Protein AF-0000000078805024 (afdb_homodimer)

InterPro domains:
  IPR017946 PLC-like phosphodiesterase, TIM beta/alpha-barrel domain superfamily [G3DSA:3.20.20.190] (22-288)
  IPR017946 PLC-like phosphodiesterase, TIM beta/alpha-barrel domain superfamily [SSF51695] (32-286)
  IPR030395 Glycerophosphodiester phosphodiesterase domain [PF03009] (36-115)
  IPR032160 Domain of unknown function DUF4996 [PF16387] (182-285)

Structure (mmCIF, N/CA/C/O backbone):
data_AF-0000000078805024-model_v1
#
loop_
_entity.id
_entity.type
_entity.pdbx_description
1 polymer 'Glycerophosphodiester phosphodiesterase family protein'
#
loop_
_atom_site.group_PDB
_atom_site.id
_atom_site.type_symbol
_atom_site.label_atom_id
_atom_site.label_alt_id
_atom_site.label_comp_id
_atom_site.label_asym_id
_atom_site.label_entity_id
_atom_site.label_seq_id
_atom_site.pdbx_PDB_ins_code
_atom_site.Cartn_x
_atom_site.Cartn_y
_atom_site.Cartn_z
_atom_site.occupancy
_atom_site.B_iso_or_equiv
_atom_site.auth_seq_id
_atom_site.auth_comp_id
_atom_site.auth_asym_id
_atom_site.auth_atom_id
_atom_site.pdbx_PDB_model_num
ATOM 1 N N . MET A 1 1 ? -23.25 -45.688 1.534 1 31.84 1 MET A N 1
ATOM 2 C CA . MET A 1 1 ? -23.5 -44.719 0.48 1 31.84 1 MET A CA 1
ATOM 3 C C . MET A 1 1 ? -22.25 -43.906 0.195 1 31.84 1 MET A C 1
ATOM 5 O O . MET A 1 1 ? -21.688 -43.281 1.101 1 31.84 1 MET A O 1
ATOM 9 N N . SER A 1 2 ? -21.344 -44.375 -0.61 1 36.12 2 SER A N 1
ATOM 10 C CA . SER A 1 2 ? -20.031 -43.781 -0.924 1 36.12 2 SER A CA 1
ATOM 11 C C . SER A 1 2 ? -20.172 -42.281 -1.258 1 36.12 2 SER A C 1
ATOM 13 O O . SER A 1 2 ? -21 -41.906 -2.084 1 36.12 2 SER A O 1
ATOM 15 N N . THR A 1 3 ? -20 -41.375 -0.246 1 37.47 3 THR A N 1
ATOM 16 C CA . THR A 1 3 ? -20 -39.938 -0.434 1 37.47 3 THR A CA 1
ATOM 17 C C . THR A 1 3 ? -19.328 -39.562 -1.749 1 37.47 3 THR A C 1
ATOM 19 O O . THR A 1 3 ? -18.109 -39.688 -1.89 1 37.47 3 THR A O 1
ATOM 22 N N . LYS A 1 4 ? -19.828 -39.969 -2.791 1 45.41 4 LYS A N 1
ATOM 23 C CA . LYS A 1 4 ? -19.328 -39.656 -4.129 1 45.41 4 LYS A CA 1
ATOM 24 C C . LYS A 1 4 ? -18.719 -38.25 -4.18 1 45.41 4 LYS A C 1
ATOM 26 O O . LYS A 1 4 ? -19.438 -37.25 -4.051 1 45.41 4 LYS A O 1
ATOM 31 N N . THR A 1 5 ? -17.484 -38 -3.689 1 51.06 5 THR A N 1
ATOM 32 C CA . THR A 1 5 ? -16.75 -36.75 -3.783 1 51.06 5 THR A CA 1
ATOM 33 C C . THR A 1 5 ? -16.781 -36.219 -5.211 1 51.06 5 THR A C 1
ATOM 35 O O . THR A 1 5 ? -16.422 -36.906 -6.152 1 51.06 5 THR A O 1
ATOM 38 N N . ALA A 1 6 ? -17.625 -35.281 -5.684 1 58.25 6 ALA A N 1
ATOM 39 C CA . ALA A 1 6 ? -17.781 -34.625 -6.98 1 58.25 6 ALA A CA 1
ATOM 40 C C . ALA A 1 6 ? -16.422 -34.281 -7.57 1 58.25 6 ALA A C 1
ATOM 42 O O . ALA A 1 6 ? -15.453 -34.031 -6.836 1 58.25 6 ALA A O 1
ATOM 43 N N . ALA A 1 7 ? -16.203 -34.562 -8.906 1 74.25 7 ALA A N 1
ATOM 44 C CA . ALA A 1 7 ? -15.016 -34.188 -9.68 1 74.25 7 ALA A CA 1
ATOM 45 C C . ALA A 1 7 ? -14.625 -32.75 -9.406 1 74.25 7 ALA A C 1
ATOM 47 O O . ALA A 1 7 ? -15.492 -31.875 -9.289 1 74.25 7 ALA A O 1
ATOM 48 N N . PRO A 1 8 ? -13.195 -32.594 -9.125 1 83.88 8 PRO A N 1
ATOM 49 C CA . PRO A 1 8 ? -12.766 -31.203 -8.883 1 83.88 8 PRO A CA 1
ATOM 50 C C . PRO A 1 8 ? -12.992 -30.281 -10.086 1 83.88 8 PRO A C 1
ATOM 52 O O . PRO A 1 8 ? -12.875 -30.734 -11.234 1 83.88 8 PRO A O 1
ATOM 55 N N . ARG A 1 9 ? -13.344 -29.141 -9.828 1 90.88 9 ARG A N 1
ATOM 56 C CA . ARG A 1 9 ? -13.516 -28.141 -10.875 1 90.88 9 ARG A CA 1
ATOM 57 C C . ARG A 1 9 ? -12.203 -27.891 -11.617 1 90.88 9 ARG A C 1
ATOM 59 O O . ARG A 1 9 ? -12.188 -27.797 -12.844 1 90.88 9 ARG A O 1
ATOM 66 N N . PHE A 1 10 ? -11.086 -27.891 -10.867 1 97.5 10 PHE A N 1
ATOM 67 C CA . PHE A 1 10 ? -9.781 -27.625 -11.477 1 97.5 10 PHE A CA 1
ATOM 68 C C . PHE A 1 10 ? -8.781 -28.703 -11.086 1 97.5 10 PHE A C 1
ATOM 70 O O . PHE A 1 10 ? -8.734 -29.125 -9.93 1 97.5 10 PHE A O 1
ATOM 77 N N . GLY A 1 11 ? -7.973 -29.062 -12.07 1 97.88 11 GLY A N 1
ATOM 78 C CA . GLY A 1 11 ? -6.969 -30.094 -11.867 1 97.88 11 GLY A CA 1
ATOM 79 C C . GLY A 1 11 ? -7.48 -31.5 -12.156 1 97.88 11 GLY A C 1
ATOM 80 O O . GLY A 1 11 ? -8.68 -31.688 -12.391 1 97.88 11 GLY A O 1
ATOM 81 N N . ARG A 1 12 ? -6.609 -32.5 -12.102 1 97.19 12 ARG A N 1
ATOM 82 C CA . ARG A 1 12 ? -6.934 -33.875 -12.391 1 97.19 12 ARG A CA 1
ATOM 83 C C . ARG A 1 12 ? -7.551 -34.562 -11.172 1 97.19 12 ARG A C 1
ATOM 85 O O . ARG A 1 12 ? -7.156 -34.281 -10.039 1 97.19 12 ARG A O 1
ATOM 92 N N . GLU A 1 13 ? -8.383 -35.5 -11.461 1 96.5 13 GLU A N 1
ATOM 93 C CA . GLU A 1 13 ? -9.078 -36.25 -10.414 1 96.5 13 GLU A CA 1
ATOM 94 C C . GLU A 1 13 ? -8.094 -36.969 -9.5 1 96.5 13 GLU A C 1
ATOM 96 O O . GLU A 1 13 ? -8.312 -37.062 -8.289 1 96.5 13 GLU A O 1
ATOM 101 N N . ARG A 1 14 ? -7.078 -37.469 -10.086 1 96.5 14 ARG A N 1
ATOM 102 C CA . ARG A 1 14 ? -6.125 -38.25 -9.297 1 96.5 14 ARG A CA 1
ATOM 103 C C . ARG A 1 14 ? -5.465 -37.375 -8.227 1 96.5 14 ARG A C 1
ATOM 105 O O . ARG A 1 14 ? -4.887 -37.906 -7.273 1 96.5 14 ARG A O 1
ATOM 112 N N . TYR A 1 15 ? -5.5 -36.062 -8.352 1 98.12 15 TYR A N 1
ATOM 113 C CA . TYR A 1 15 ? -4.879 -35.188 -7.379 1 98.12 15 TYR A CA 1
ATOM 114 C C . TYR A 1 15 ? -5.938 -34.406 -6.586 1 98.12 15 TYR A C 1
ATOM 116 O O . TYR A 1 15 ? -5.637 -33.406 -5.941 1 98.12 15 TYR A O 1
ATOM 124 N N . ALA A 1 16 ? -7.164 -34.812 -6.539 1 97.25 16 ALA A N 1
ATOM 125 C CA . ALA A 1 16 ? -8.305 -34.125 -5.961 1 97.25 16 ALA A CA 1
ATOM 126 C C . ALA A 1 16 ? -8.086 -33.844 -4.473 1 97.25 16 ALA A C 1
ATOM 128 O O . ALA A 1 16 ? -8.484 -32.812 -3.955 1 97.25 16 ALA A O 1
ATOM 129 N N . ASP A 1 17 ? -7.469 -34.781 -3.82 1 97.31 17 ASP A N 1
ATOM 130 C CA . ASP A 1 17 ? -7.25 -34.625 -2.387 1 97.31 17 ASP A CA 1
ATOM 131 C C . ASP A 1 17 ? -6.309 -33.469 -2.098 1 97.31 17 ASP A C 1
ATOM 133 O O . ASP A 1 17 ? -6.539 -32.688 -1.162 1 97.31 17 ASP A O 1
ATOM 137 N N . ILE A 1 18 ? -5.297 -33.375 -2.885 1 98.25 18 ILE A N 1
ATOM 138 C CA . ILE A 1 18 ? -4.332 -32.281 -2.723 1 98.25 18 ILE A CA 1
ATOM 139 C C . ILE A 1 18 ? -4.977 -30.953 -3.125 1 98.25 18 ILE A C 1
ATOM 141 O O . ILE A 1 18 ? -4.734 -29.922 -2.492 1 98.25 18 ILE A O 1
ATOM 145 N N . ASN A 1 19 ? -5.867 -30.953 -4.117 1 98.44 19 ASN A N 1
ATOM 146 C CA . ASN A 1 19 ? -6.406 -29.75 -4.719 1 98.44 19 ASN A CA 1
ATOM 147 C C . ASN A 1 19 ? -7.672 -29.281 -4.004 1 98.44 19 ASN A C 1
ATOM 149 O O . ASN A 1 19 ? -8.297 -28.297 -4.418 1 98.44 19 ASN A O 1
ATOM 153 N N . ILE A 1 20 ? -8.117 -29.828 -2.912 1 97.25 20 ILE A N 1
ATOM 154 C CA . ILE A 1 20 ? -9.453 -29.688 -2.338 1 97.25 20 ILE A CA 1
ATOM 155 C C . ILE A 1 20 ? -9.641 -28.25 -1.834 1 97.25 20 ILE A C 1
ATOM 157 O O . ILE A 1 20 ? -10.711 -27.656 -2.021 1 97.25 20 ILE A O 1
ATOM 161 N N . ASP A 1 21 ? -8.656 -27.703 -1.18 1 96.31 21 ASP A N 1
ATOM 162 C CA . ASP A 1 21 ? -8.797 -26.375 -0.614 1 96.31 21 ASP A CA 1
ATOM 163 C C . ASP A 1 21 ? -8.859 -25.312 -1.715 1 96.31 21 ASP A C 1
ATOM 165 O O . ASP A 1 21 ? -9.609 -24.344 -1.607 1 96.31 21 ASP A O 1
ATOM 169 N N . LEU A 1 22 ? -8.047 -25.484 -2.75 1 97.44 22 LEU A N 1
ATOM 170 C CA . LEU A 1 22 ? -8.109 -24.594 -3.9 1 97.44 22 LEU A CA 1
ATOM 171 C C . LEU A 1 22 ? -9.5 -24.609 -4.531 1 97.44 22 LEU A C 1
ATOM 173 O O . LEU A 1 22 ? -10.086 -23.562 -4.785 1 97.44 22 LEU A O 1
ATOM 177 N N . ASN A 1 23 ? -10.016 -25.797 -4.754 1 97.69 23 ASN A N 1
ATOM 178 C CA . ASN A 1 23 ? -11.32 -25.938 -5.398 1 97.69 23 ASN A CA 1
ATOM 179 C C . ASN A 1 23 ? -12.445 -25.422 -4.508 1 97.69 23 ASN A C 1
ATOM 181 O O . ASN A 1 23 ? -13.43 -24.859 -5 1 97.69 23 ASN A O 1
ATOM 185 N N . ARG A 1 24 ? -12.273 -25.578 -3.223 1 95.06 24 ARG A N 1
ATOM 186 C CA . ARG A 1 24 ? -13.242 -25 -2.299 1 95.06 24 ARG A CA 1
ATOM 187 C C . ARG A 1 24 ? -13.273 -23.484 -2.428 1 95.06 24 ARG A C 1
ATOM 189 O O . ARG A 1 24 ? -14.352 -22.875 -2.492 1 95.06 24 ARG A O 1
ATOM 196 N N . ALA A 1 25 ? -12.094 -22.859 -2.51 1 93.44 25 ALA A N 1
ATOM 197 C CA . ALA A 1 25 ? -12.016 -21.422 -2.684 1 93.44 25 ALA A CA 1
ATOM 198 C C . ALA A 1 25 ? -12.68 -20.984 -3.986 1 93.44 25 ALA A C 1
ATOM 200 O O . ALA A 1 25 ? -13.414 -20 -4.016 1 93.44 25 ALA A O 1
ATOM 201 N N . CYS A 1 26 ? -12.484 -21.703 -4.992 1 93.75 26 CYS A N 1
ATOM 202 C CA . CYS A 1 26 ? -13.008 -21.391 -6.316 1 93.75 26 CYS A CA 1
ATOM 203 C C . CYS A 1 26 ? -14.516 -21.594 -6.371 1 93.75 26 CYS A C 1
ATOM 205 O O . CYS A 1 26 ? -15.211 -20.938 -7.152 1 93.75 26 CYS A O 1
ATOM 207 N N . ASP A 1 27 ? -15.047 -22.453 -5.551 1 93.25 27 ASP A N 1
ATOM 208 C CA . ASP A 1 27 ? -16.484 -22.75 -5.547 1 93.25 27 ASP A CA 1
ATOM 209 C C . ASP A 1 27 ? -17.25 -21.75 -4.699 1 93.25 27 ASP A C 1
ATOM 211 O O . ASP A 1 27 ? -18.422 -21.5 -4.938 1 93.25 27 ASP A O 1
ATOM 215 N N . GLN A 1 28 ? -16.594 -21.156 -3.785 1 92.12 28 GLN A N 1
ATOM 216 C CA . GLN A 1 28 ? -17.281 -20.312 -2.795 1 92.12 28 GLN A CA 1
ATOM 217 C C . GLN A 1 28 ? -17.406 -18.875 -3.285 1 92.12 28 GLN A C 1
ATOM 219 O O . GLN A 1 28 ? -18.156 -18.094 -2.705 1 92.12 28 GLN A O 1
ATOM 224 N N . SER A 1 29 ? -16.688 -18.484 -4.309 1 94.12 29 SER A N 1
ATOM 225 C CA . SER A 1 29 ? -16.688 -17.125 -4.805 1 94.12 29 SER A CA 1
ATOM 226 C C . SER A 1 29 ? -16.766 -17.078 -6.328 1 94.12 29 SER A C 1
ATOM 228 O O . SER A 1 29 ? -16.375 -18.047 -6.996 1 94.12 29 SER A O 1
ATOM 230 N N . PRO A 1 30 ? -17.328 -16 -6.855 1 95.81 30 PRO A N 1
ATOM 231 C CA . PRO A 1 30 ? -17.375 -15.906 -8.32 1 95.81 30 PRO A CA 1
ATOM 232 C C . PRO A 1 30 ? -15.984 -15.898 -8.945 1 95.81 30 PRO A C 1
ATOM 234 O O . PRO A 1 30 ? -15.828 -16.25 -10.117 1 95.81 30 PRO A O 1
ATOM 237 N N . PHE A 1 31 ? -15.047 -15.453 -8.234 1 97.94 31 PHE A N 1
ATOM 238 C CA . PHE A 1 31 ? -13.633 -15.531 -8.609 1 97.94 31 PHE A CA 1
ATOM 239 C C . PHE A 1 31 ? -12.75 -15.492 -7.367 1 97.94 31 PHE A C 1
ATOM 241 O O . PHE A 1 31 ? -13.219 -15.203 -6.266 1 97.94 31 PHE A O 1
ATOM 248 N N . VAL A 1 32 ? -11.484 -15.867 -7.562 1 98.19 32 VAL A N 1
ATOM 249 C CA . VAL A 1 32 ? -10.523 -15.953 -6.469 1 98.19 32 VAL A CA 1
ATOM 250 C C . VAL A 1 32 ? -9.578 -14.758 -6.52 1 98.19 32 VAL A C 1
ATOM 252 O O . VAL A 1 32 ? -9.141 -14.344 -7.598 1 98.19 32 VAL A O 1
ATOM 255 N N . ILE A 1 33 ? -9.258 -14.172 -5.363 1 98.81 33 ILE A N 1
ATOM 256 C CA . ILE A 1 33 ? -8.367 -13.023 -5.25 1 98.81 33 ILE A CA 1
ATOM 257 C C . ILE A 1 33 ? -6.992 -13.484 -4.754 1 98.81 33 ILE A C 1
ATOM 259 O O . ILE A 1 33 ? -6.883 -14.102 -3.693 1 98.81 33 ILE A O 1
ATOM 263 N N . ALA A 1 34 ? -5.977 -13.258 -5.523 1 98.88 34 ALA A N 1
ATOM 264 C CA . ALA A 1 34 ? -4.59 -13.438 -5.102 1 98.88 34 ALA A CA 1
ATOM 265 C C . ALA A 1 34 ? -3.939 -12.102 -4.754 1 98.88 34 ALA A C 1
ATOM 267 O O . ALA A 1 34 ? -3.896 -11.188 -5.586 1 98.88 34 ALA A O 1
ATOM 268 N N . ALA A 1 35 ? -3.453 -12.008 -3.518 1 98.81 35 ALA A N 1
ATOM 269 C CA . ALA A 1 35 ? -2.781 -10.789 -3.072 1 98.81 35 ALA A CA 1
ATOM 270 C C . ALA A 1 35 ? -1.294 -10.828 -3.408 1 98.81 35 ALA A C 1
ATOM 272 O O . ALA A 1 35 ? -0.577 -11.734 -2.971 1 98.81 35 ALA A O 1
ATOM 273 N N . HIS A 1 36 ? -0.832 -9.859 -4.188 1 98.06 36 HIS A N 1
ATOM 274 C CA . HIS A 1 36 ? 0.53 -9.789 -4.707 1 98.06 36 HIS A CA 1
ATOM 275 C C . HIS A 1 36 ? 1.53 -9.5 -3.594 1 98.06 36 HIS A C 1
ATOM 277 O O . HIS A 1 36 ? 1.532 -8.406 -3.023 1 98.06 36 HIS A O 1
ATOM 283 N N . ARG A 1 37 ? 2.357 -10.531 -3.242 1 98.06 37 ARG A N 1
ATOM 284 C CA . ARG A 1 37 ? 3.361 -10.484 -2.186 1 98.06 37 ARG A CA 1
ATOM 285 C C . ARG A 1 37 ? 2.713 -10.289 -0.82 1 98.06 37 ARG A C 1
ATOM 287 O O . ARG A 1 37 ? 3.27 -9.617 0.047 1 98.06 37 ARG A O 1
ATOM 294 N N . GLY A 1 38 ? 1.569 -10.812 -0.641 1 98 38 GLY A N 1
ATOM 295 C CA . GLY A 1 38 ? 0.721 -10.547 0.512 1 98 38 GLY A CA 1
ATOM 296 C C . GLY A 1 38 ? -0.097 -9.281 0.376 1 98 38 GLY A C 1
ATOM 297 O O . GLY A 1 38 ? -0.507 -8.914 -0.727 1 98 38 GLY A O 1
ATOM 298 N N . THR A 1 39 ? -0.481 -8.797 1.507 1 97.56 39 THR A N 1
ATOM 299 C CA . THR A 1 39 ? -1.173 -7.516 1.552 1 97.56 39 THR A CA 1
ATOM 300 C C . THR A 1 39 ? -0.36 -6.488 2.336 1 97.56 39 THR A C 1
ATOM 302 O O . THR A 1 39 ? -0.685 -6.18 3.482 1 97.56 39 THR A O 1
ATOM 305 N N . PRO A 1 40 ? 0.625 -5.996 1.621 1 96.06 40 PRO A N 1
ATOM 306 C CA . PRO A 1 40 ? 1.486 -5.039 2.316 1 96.06 40 PRO A CA 1
ATOM 307 C C . PRO A 1 40 ? 0.887 -3.635 2.367 1 96.06 40 PRO A C 1
ATOM 309 O O . PRO A 1 40 ? 0.321 -3.166 1.376 1 96.06 40 PRO A O 1
ATOM 312 N N . ARG A 1 41 ? 1.01 -3.021 3.484 1 93.62 41 ARG A N 1
ATOM 313 C CA . ARG A 1 41 ? 0.688 -1.611 3.672 1 93.62 41 ARG A CA 1
ATOM 314 C C . ARG A 1 41 ? 1.229 -1.097 5 1 93.62 41 ARG A C 1
ATOM 316 O O . ARG A 1 41 ? 1.177 -1.8 6.012 1 93.62 41 ARG A O 1
ATOM 323 N N . GLY A 1 42 ? 1.695 0.138 4.988 1 90.25 42 GLY A N 1
ATOM 324 C CA . GLY A 1 42 ? 2.305 0.653 6.203 1 90.25 42 GLY A CA 1
ATOM 325 C C . GLY A 1 42 ? 3.449 -0.205 6.707 1 90.25 42 GLY A C 1
ATOM 326 O O . GLY A 1 42 ? 4.379 -0.511 5.957 1 90.25 42 GLY A O 1
ATOM 327 N N . ASP A 1 43 ? 3.293 -0.666 7.961 1 90.25 43 ASP A N 1
ATOM 328 C CA . ASP A 1 43 ? 4.375 -1.434 8.57 1 90.25 43 ASP A CA 1
ATOM 329 C C . ASP A 1 43 ? 4.238 -2.922 8.258 1 90.25 43 ASP A C 1
ATOM 331 O O . ASP A 1 43 ? 5.156 -3.703 8.523 1 90.25 43 ASP A O 1
ATOM 335 N N . ILE A 1 44 ? 3.162 -3.244 7.738 1 95.25 44 ILE A N 1
ATOM 336 C CA . ILE A 1 44 ? 3.037 -4.605 7.227 1 95.25 44 ILE A CA 1
ATOM 337 C C . ILE A 1 44 ? 3.689 -4.699 5.848 1 95.25 44 ILE A C 1
ATOM 339 O O . ILE A 1 44 ? 3.197 -4.117 4.879 1 95.25 44 ILE A O 1
ATOM 343 N N . ARG A 1 45 ? 4.742 -5.496 5.762 1 96 45 ARG A N 1
ATOM 344 C CA . ARG A 1 45 ? 5.57 -5.449 4.566 1 96 45 ARG A CA 1
ATOM 345 C C . ARG A 1 45 ? 5.316 -6.66 3.674 1 96 45 ARG A C 1
ATOM 347 O O . ARG A 1 45 ? 4.789 -7.676 4.133 1 96 45 ARG A O 1
ATOM 354 N N . GLU A 1 46 ? 5.605 -6.496 2.408 1 97.5 46 GLU A N 1
ATOM 355 C CA . GLU A 1 46 ? 5.492 -7.582 1.44 1 97.5 46 GLU A CA 1
ATOM 356 C C . GLU A 1 46 ? 6.395 -8.758 1.819 1 97.5 46 GLU A C 1
ATOM 358 O O . GLU A 1 46 ? 7.438 -8.562 2.449 1 97.5 46 GLU A O 1
ATOM 363 N N . ASN A 1 47 ? 5.965 -9.945 1.441 1 98.62 47 ASN A N 1
ATOM 364 C CA . ASN A 1 47 ? 6.793 -11.133 1.624 1 98.62 47 ASN A CA 1
ATOM 365 C C . ASN A 1 47 ? 7.133 -11.352 3.094 1 98.62 47 ASN A C 1
ATOM 367 O O . ASN A 1 47 ? 8.281 -11.641 3.432 1 98.62 47 ASN A O 1
ATOM 371 N N . THR A 1 48 ? 6.129 -11.133 3.973 1 98.38 48 THR A N 1
ATOM 372 C CA . THR A 1 48 ? 6.262 -11.391 5.402 1 98.38 48 THR A CA 1
ATOM 373 C C . THR A 1 48 ? 5.059 -12.172 5.926 1 98.38 48 THR A C 1
ATOM 375 O O . THR A 1 48 ? 4.02 -12.234 5.27 1 98.38 48 THR A O 1
ATOM 378 N N . LEU A 1 49 ? 5.242 -12.758 7.125 1 98.56 49 LEU A N 1
ATOM 379 C CA . LEU A 1 49 ? 4.133 -13.43 7.789 1 98.56 49 LEU A CA 1
ATOM 380 C C . LEU A 1 49 ? 2.971 -12.461 8.016 1 98.56 49 LEU A C 1
ATOM 382 O O . LEU A 1 49 ? 1.818 -12.797 7.73 1 98.56 49 LEU A O 1
ATOM 386 N N . ASN A 1 50 ? 3.244 -11.258 8.516 1 97.69 50 ASN A N 1
ATOM 387 C CA . ASN A 1 50 ? 2.188 -10.273 8.734 1 97.69 50 ASN A CA 1
ATOM 388 C C . ASN A 1 50 ? 1.468 -9.93 7.434 1 97.69 50 ASN A C 1
ATOM 390 O O . ASN A 1 50 ? 0.259 -9.688 7.434 1 97.69 50 ASN A O 1
ATOM 394 N N . GLY A 1 51 ? 2.24 -9.891 6.305 1 98.25 51 GLY A N 1
ATOM 395 C CA . GLY A 1 51 ? 1.611 -9.688 5.008 1 98.25 51 GLY A CA 1
ATOM 396 C C . GLY A 1 51 ? 0.656 -10.805 4.629 1 98.25 51 GLY A C 1
ATOM 397 O O . GLY A 1 51 ? -0.414 -10.555 4.07 1 98.25 51 GLY A O 1
ATOM 398 N N . VAL A 1 52 ? 1.048 -12.008 4.965 1 98.81 52 VAL A N 1
ATOM 399 C CA . VAL A 1 52 ? 0.209 -13.172 4.691 1 98.81 52 VAL A CA 1
ATOM 400 C C . VAL A 1 52 ? -1.022 -13.141 5.594 1 98.81 52 VAL A C 1
ATOM 402 O O . VAL A 1 52 ? -2.145 -13.359 5.129 1 98.81 52 VAL A O 1
ATOM 405 N N . ILE A 1 53 ? -0.842 -12.828 6.844 1 98.62 53 ILE A N 1
ATOM 406 C CA . ILE A 1 53 ? -1.96 -12.734 7.777 1 98.62 53 ILE A CA 1
ATOM 407 C C . ILE A 1 53 ? -2.916 -11.633 7.332 1 98.62 53 ILE A C 1
ATOM 409 O O . ILE A 1 53 ? -4.133 -11.828 7.305 1 98.62 53 ILE A O 1
ATOM 413 N N . ALA A 1 54 ? -2.365 -10.523 6.938 1 98.56 54 ALA A N 1
ATOM 414 C CA . ALA A 1 54 ? -3.189 -9.406 6.484 1 98.56 54 ALA A CA 1
ATOM 415 C C . ALA A 1 54 ? -4.027 -9.797 5.27 1 98.56 54 ALA A C 1
ATOM 417 O O . ALA A 1 54 ? -5.145 -9.312 5.094 1 98.56 54 ALA A O 1
ATOM 418 N N . THR A 1 55 ? -3.502 -10.664 4.445 1 98.75 55 THR A N 1
ATOM 419 C CA . THR A 1 55 ? -4.227 -11.141 3.273 1 98.75 55 THR A CA 1
ATOM 420 C C . THR A 1 55 ? -5.555 -11.766 3.678 1 98.75 55 THR A C 1
ATOM 422 O O . THR A 1 55 ? -6.582 -11.531 3.035 1 98.75 55 THR A O 1
ATOM 425 N N . THR A 1 56 ? -5.59 -12.516 4.77 1 98.25 56 THR A N 1
ATOM 426 C CA . THR A 1 56 ? -6.832 -13.109 5.254 1 98.25 56 THR A CA 1
ATOM 427 C C . THR A 1 56 ? -7.766 -12.031 5.797 1 98.25 56 THR A C 1
ATOM 429 O O . THR A 1 56 ? -8.984 -12.117 5.637 1 98.25 56 THR A O 1
ATOM 432 N N . LYS A 1 57 ? -7.184 -10.938 6.305 1 98 57 LYS A N 1
ATOM 433 C CA . LYS A 1 57 ? -7.969 -9.875 6.934 1 98 57 LYS A CA 1
ATOM 434 C C . LYS A 1 57 ? -8.672 -9.023 5.883 1 98 57 LYS A C 1
ATOM 436 O O . LYS A 1 57 ? -9.625 -8.305 6.195 1 98 57 LYS A O 1
ATOM 441 N N . VAL A 1 58 ? -8.195 -9.148 4.641 1 97.62 58 VAL A N 1
ATOM 442 C CA . VAL A 1 58 ? -8.82 -8.359 3.582 1 97.62 58 VAL A CA 1
ATOM 443 C C . VAL A 1 58 ? -9.633 -9.273 2.666 1 97.62 58 VAL A C 1
ATOM 445 O O . VAL A 1 58 ? -10.016 -8.875 1.563 1 97.62 58 VAL A O 1
ATOM 448 N N . ASN A 1 59 ? -9.805 -10.5 3.025 1 97 59 ASN A N 1
ATOM 449 C CA . ASN A 1 59 ? -10.664 -11.484 2.369 1 97 59 ASN A CA 1
ATOM 450 C C . ASN A 1 59 ? -10.109 -11.891 1.009 1 97 59 ASN A C 1
ATOM 452 O O . ASN A 1 59 ? -10.867 -12.156 0.077 1 97 59 ASN A O 1
ATOM 456 N N . ALA A 1 60 ? -8.82 -11.797 0.868 1 98.25 60 ALA A N 1
ATOM 457 C CA . ALA A 1 60 ? -8.188 -12.438 -0.281 1 98.25 60 ALA A CA 1
ATOM 458 C C . ALA A 1 60 ? -8 -13.938 -0.043 1 98.25 60 ALA A C 1
ATOM 460 O O . ALA A 1 60 ? -8.039 -14.398 1.1 1 98.25 60 ALA A O 1
ATOM 461 N N . ASP A 1 61 ? -7.809 -14.727 -1.103 1 98.31 61 ASP A N 1
ATOM 462 C CA . ASP A 1 61 ? -7.871 -16.188 -1.022 1 98.31 61 ASP A CA 1
ATOM 463 C C . ASP A 1 61 ? -6.477 -16.797 -1.104 1 98.31 61 ASP A C 1
ATOM 465 O O . ASP A 1 61 ? -6.238 -17.891 -0.571 1 98.31 61 ASP A O 1
ATOM 469 N N . ILE A 1 62 ? -5.637 -16.141 -1.794 1 98.88 62 ILE A N 1
ATOM 470 C CA . ILE A 1 62 ? -4.273 -16.609 -2.02 1 98.88 62 ILE A CA 1
ATOM 471 C C . ILE A 1 62 ? -3.281 -15.508 -1.649 1 98.88 62 ILE A C 1
ATOM 473 O O . ILE A 1 62 ? -3.439 -14.359 -2.064 1 98.88 62 ILE A O 1
ATOM 477 N N . ALA A 1 63 ? -2.328 -15.781 -0.789 1 98.94 63 ALA A N 1
ATOM 478 C CA . ALA A 1 63 ? -1.169 -14.914 -0.6 1 98.94 63 ALA A CA 1
ATOM 479 C C . ALA A 1 63 ? -0.017 -15.328 -1.511 1 98.94 63 ALA A C 1
ATOM 481 O O . ALA A 1 63 ? 0.422 -16.484 -1.479 1 98.94 63 ALA A O 1
ATOM 482 N N . GLU A 1 64 ? 0.39 -14.477 -2.334 1 98.94 64 GLU A N 1
ATOM 483 C CA . GLU A 1 64 ? 1.564 -14.727 -3.166 1 98.94 64 GLU A CA 1
ATOM 484 C C . GLU A 1 64 ? 2.836 -14.227 -2.484 1 98.94 64 GLU A C 1
ATOM 486 O O . GLU A 1 64 ? 2.867 -13.117 -1.946 1 98.94 64 GLU A O 1
ATOM 491 N N . ILE A 1 65 ? 3.877 -14.977 -2.447 1 98.88 65 ILE A N 1
ATOM 492 C CA . ILE A 1 65 ? 5.164 -14.555 -1.909 1 98.88 65 ILE A CA 1
ATOM 493 C C . ILE A 1 65 ? 6.277 -14.898 -2.895 1 98.88 65 ILE A C 1
ATOM 495 O O . ILE A 1 65 ? 6.141 -15.828 -3.693 1 98.88 65 ILE A O 1
ATOM 499 N N . ASP A 1 66 ? 7.375 -14.18 -2.855 1 98.81 66 ASP A N 1
ATOM 500 C CA . ASP A 1 66 ? 8.586 -14.406 -3.641 1 98.81 66 ASP A CA 1
ATOM 501 C C . ASP A 1 66 ? 9.656 -15.102 -2.805 1 98.81 66 ASP A C 1
ATOM 503 O O . ASP A 1 66 ? 9.812 -14.812 -1.616 1 98.81 66 ASP A O 1
ATOM 507 N N . VAL A 1 67 ? 10.453 -15.938 -3.475 1 98.88 67 VAL A N 1
ATOM 508 C CA . VAL A 1 67 ? 11.461 -16.688 -2.73 1 98.88 67 VAL A CA 1
ATOM 509 C C . VAL A 1 67 ? 12.836 -16.469 -3.352 1 98.88 67 VAL A C 1
ATOM 511 O O . VAL A 1 67 ? 12.977 -16.484 -4.578 1 98.88 67 VAL A O 1
ATOM 514 N N . ILE A 1 68 ? 13.812 -16.234 -2.482 1 98.88 68 ILE A N 1
ATOM 515 C CA . ILE A 1 68 ? 15.219 -16.25 -2.844 1 98.88 68 ILE A CA 1
ATOM 516 C C . ILE A 1 68 ? 15.977 -17.234 -1.967 1 98.88 68 ILE A C 1
ATOM 518 O O . ILE A 1 68 ? 15.422 -17.766 -0.994 1 98.88 68 ILE A O 1
ATOM 522 N N . ARG A 1 69 ? 17.188 -17.516 -2.346 1 98.88 69 ARG A N 1
ATOM 523 C CA . ARG A 1 69 ? 18.031 -18.406 -1.574 1 98.88 69 ARG A CA 1
ATOM 524 C C . ARG A 1 69 ? 19.359 -17.75 -1.213 1 98.88 69 ARG A C 1
ATOM 526 O O . ARG A 1 69 ? 19.984 -17.094 -2.053 1 98.88 69 ARG A O 1
ATOM 533 N N . SER A 1 70 ? 19.734 -17.859 0.054 1 98.81 70 SER A N 1
ATOM 534 C CA . SER A 1 70 ? 21.031 -17.375 0.49 1 98.81 70 SER A CA 1
ATOM 535 C C . SER A 1 70 ? 22.172 -18.188 -0.124 1 98.81 70 SER A C 1
ATOM 537 O O . SER A 1 70 ? 21.938 -19.281 -0.643 1 98.81 70 SER A O 1
ATOM 539 N N . THR A 1 71 ? 23.422 -17.641 -0.049 1 98.69 71 THR A N 1
ATOM 540 C CA . THR A 1 71 ? 24.562 -18.312 -0.655 1 98.69 71 THR A CA 1
ATOM 541 C C . THR A 1 71 ? 24.844 -19.641 0.051 1 98.69 71 THR A C 1
ATOM 543 O O . THR A 1 71 ? 25.438 -20.547 -0.537 1 98.69 71 THR A O 1
ATOM 546 N N . ASP A 1 72 ? 24.406 -19.734 1.259 1 98.62 72 ASP A N 1
ATOM 547 C CA . ASP A 1 72 ? 24.641 -20.953 2.021 1 98.62 72 ASP A CA 1
ATOM 548 C C . ASP A 1 72 ? 23.375 -21.797 2.115 1 98.62 72 ASP A C 1
ATOM 550 O O . ASP A 1 72 ? 23.266 -22.672 2.977 1 98.62 72 ASP A O 1
ATOM 554 N N . GLY A 1 73 ? 22.344 -21.531 1.357 1 98.38 73 GLY A N 1
ATOM 555 C CA . GLY A 1 73 ? 21.344 -22.516 1 1 98.38 73 GLY A CA 1
ATOM 556 C C . GLY A 1 73 ? 20.031 -22.344 1.741 1 98.38 73 GLY A C 1
ATOM 557 O O . GLY A 1 73 ? 19.141 -23.172 1.631 1 98.38 73 GLY A O 1
ATOM 558 N N . GLU A 1 74 ? 19.844 -21.25 2.475 1 98.69 74 GLU A N 1
ATOM 559 C CA . GLU A 1 74 ? 18.594 -21.016 3.18 1 98.69 74 GLU A CA 1
ATOM 560 C C . GLU A 1 74 ? 17.641 -20.141 2.35 1 98.69 74 GLU A C 1
ATOM 562 O O . GLU A 1 74 ? 18.094 -19.266 1.603 1 98.69 74 GLU A O 1
ATOM 567 N N . TYR A 1 75 ? 16.312 -20.375 2.52 1 98.94 75 TYR A N 1
ATOM 568 C CA . TYR A 1 75 ? 15.328 -19.688 1.699 1 98.94 75 TYR A CA 1
ATOM 569 C C . TYR A 1 75 ? 14.703 -18.531 2.461 1 98.94 75 TYR A C 1
ATOM 571 O O . TYR A 1 75 ? 14.344 -18.672 3.633 1 98.94 75 TYR A O 1
ATOM 579 N N . PHE A 1 76 ? 14.641 -17.375 1.8 1 98.94 76 PHE A N 1
ATOM 580 C CA . PHE A 1 76 ? 14.055 -16.156 2.33 1 98.94 76 PHE A CA 1
ATOM 581 C C . PHE A 1 76 ? 12.969 -15.625 1.401 1 98.94 76 PHE A C 1
ATOM 583 O O . PHE A 1 76 ? 12.969 -15.922 0.203 1 98.94 76 PHE A O 1
ATOM 590 N N . ALA A 1 77 ? 11.992 -14.969 1.994 1 98.88 77 ALA A N 1
ATOM 591 C CA . ALA A 1 77 ? 10.938 -14.328 1.209 1 98.88 77 ALA A CA 1
ATOM 592 C C . ALA A 1 77 ? 11.312 -12.891 0.856 1 98.88 77 ALA A C 1
ATOM 594 O O . ALA A 1 77 ? 11.414 -12.031 1.738 1 98.88 77 ALA A O 1
ATOM 595 N N . PHE A 1 78 ? 11.547 -12.648 -0.426 1 98.62 78 PHE A N 1
ATOM 596 C CA . PHE A 1 78 ? 11.961 -11.344 -0.91 1 98.62 78 PHE A CA 1
ATOM 597 C C . PHE A 1 78 ? 11.984 -11.305 -2.434 1 98.62 78 PHE A C 1
ATOM 599 O O . PHE A 1 78 ? 12.297 -12.312 -3.078 1 98.62 78 PHE A O 1
ATOM 606 N N . HIS A 1 79 ? 11.648 -10.25 -3 1 97.25 79 HIS A N 1
ATOM 607 C CA . HIS A 1 79 ? 11.797 -10.047 -4.438 1 97.25 79 HIS A CA 1
ATOM 608 C C . HIS A 1 79 ? 13.133 -9.398 -4.77 1 97.25 79 HIS A C 1
ATOM 610 O O . HIS A 1 79 ? 13.266 -8.172 -4.707 1 97.25 79 HIS A O 1
ATOM 616 N N . ASP A 1 80 ? 14.086 -10.156 -5.184 1 96.88 80 ASP A N 1
ATOM 617 C CA . ASP A 1 80 ? 15.375 -9.57 -5.535 1 96.88 80 ASP A CA 1
ATOM 618 C C . ASP A 1 80 ? 15.219 -8.508 -6.625 1 96.88 80 ASP A C 1
ATOM 620 O O . ASP A 1 80 ? 14.391 -8.656 -7.527 1 96.88 80 ASP A O 1
ATOM 624 N N . GLY A 1 81 ? 16.016 -7.508 -6.551 1 94 81 GLY A N 1
ATOM 625 C CA . GLY A 1 81 ? 15.898 -6.359 -7.438 1 94 81 GLY A CA 1
ATOM 626 C C . GLY A 1 81 ? 15.258 -5.156 -6.77 1 94 81 GLY A C 1
ATOM 627 O O . GLY A 1 81 ? 15.32 -4.043 -7.289 1 94 81 GLY A O 1
ATOM 628 N N . THR A 1 82 ? 14.641 -5.402 -5.594 1 94.69 82 THR A N 1
ATOM 629 C CA . THR A 1 82 ? 13.961 -4.305 -4.918 1 94.69 82 THR A CA 1
ATOM 630 C C . THR A 1 82 ? 14.734 -3.875 -3.674 1 94.69 82 THR A C 1
ATOM 632 O O . THR A 1 82 ? 14.172 -3.246 -2.773 1 94.69 82 THR A O 1
ATOM 635 N N . GLU A 1 83 ? 16.062 -4.156 -3.596 1 95.81 83 GLU A N 1
ATOM 636 C CA . GLU A 1 83 ? 16.875 -3.93 -2.408 1 95.81 83 GLU A CA 1
ATOM 637 C C . GLU A 1 83 ? 16.891 -2.455 -2.02 1 95.81 83 GLU A C 1
ATOM 639 O O . GLU A 1 83 ? 16.734 -2.115 -0.845 1 95.81 83 GLU A O 1
ATOM 644 N N . MET A 1 84 ? 17.062 -1.627 -2.99 1 94.56 84 MET A N 1
ATOM 645 C CA . MET A 1 84 ? 17.109 -0.2 -2.686 1 94.56 84 MET A CA 1
ATOM 646 C C . MET A 1 84 ? 15.766 0.291 -2.168 1 94.56 84 MET A C 1
ATOM 648 O O . MET A 1 84 ? 15.703 1.026 -1.182 1 94.56 84 MET A O 1
ATOM 652 N N . ALA A 1 85 ? 14.734 -0.194 -2.811 1 94.19 85 ALA A N 1
ATOM 653 C CA . ALA A 1 85 ? 13.391 0.278 -2.488 1 94.19 85 ALA A CA 1
ATOM 654 C C . ALA A 1 85 ? 12.938 -0.237 -1.125 1 94.19 85 ALA A C 1
ATOM 656 O O . ALA A 1 85 ? 12.242 0.467 -0.387 1 94.19 85 ALA A O 1
ATOM 657 N N . ARG A 1 86 ? 13.367 -1.431 -0.759 1 95.75 86 ARG A N 1
ATOM 658 C CA . ARG A 1 86 ? 12.781 -2.07 0.414 1 95.75 86 ARG A CA 1
ATOM 659 C C . ARG A 1 86 ? 13.758 -2.074 1.582 1 95.75 86 ARG A C 1
ATOM 661 O O . ARG A 1 86 ? 13.352 -2.141 2.742 1 95.75 86 ARG A O 1
ATOM 668 N N . LEU A 1 87 ? 15.055 -1.983 1.268 1 95.88 87 LEU A N 1
ATOM 669 C CA . LEU A 1 87 ? 16.047 -2.199 2.316 1 95.88 87 LEU A CA 1
ATOM 670 C C . LEU A 1 87 ? 17.047 -1.052 2.359 1 95.88 87 LEU A C 1
ATOM 672 O O . LEU A 1 87 ? 17.906 -0.995 3.256 1 95.88 87 LEU A O 1
ATOM 676 N N . ARG A 1 88 ? 16.969 -0.156 1.4 1 94.56 88 ARG A N 1
ATOM 677 C CA . ARG A 1 88 ? 17.891 0.966 1.268 1 94.56 88 ARG A CA 1
ATOM 678 C C . ARG A 1 88 ? 19.344 0.482 1.209 1 94.56 88 ARG A C 1
ATOM 680 O O . ARG A 1 88 ? 20.219 1.064 1.843 1 94.56 88 ARG A O 1
ATOM 687 N N . ILE A 1 89 ? 19.531 -0.609 0.57 1 94.56 89 ILE A N 1
ATOM 688 C CA . ILE A 1 89 ? 20.875 -1.068 0.28 1 94.56 89 ILE A CA 1
ATOM 689 C C . ILE A 1 89 ? 21.062 -1.21 -1.229 1 94.56 89 ILE A C 1
ATOM 691 O O . ILE A 1 89 ? 20.094 -1.294 -1.976 1 94.56 89 ILE A O 1
ATOM 695 N N . THR A 1 90 ? 22.312 -1.197 -1.672 1 93.38 90 THR A N 1
ATOM 696 C CA . THR A 1 90 ? 22.625 -1.321 -3.094 1 93.38 90 THR A CA 1
ATOM 697 C C . THR A 1 90 ? 23.219 -2.691 -3.402 1 93.38 90 THR A C 1
ATOM 699 O O . THR A 1 90 ? 23.328 -3.074 -4.566 1 93.38 90 THR A O 1
ATOM 702 N N . ASP A 1 91 ? 23.453 -3.473 -2.395 1 95.25 91 ASP A N 1
ATOM 703 C CA . ASP A 1 91 ? 24.016 -4.809 -2.568 1 95.25 91 ASP A CA 1
ATOM 704 C C . ASP A 1 91 ? 23.031 -5.738 -3.262 1 95.25 91 ASP A C 1
ATOM 706 O O . ASP A 1 91 ? 21.812 -5.559 -3.135 1 95.25 91 ASP A O 1
ATOM 710 N N . ASP A 1 92 ? 23.641 -6.676 -3.939 1 96.69 92 ASP A N 1
ATOM 711 C CA . ASP A 1 92 ? 22.844 -7.785 -4.441 1 96.69 92 ASP A CA 1
ATOM 712 C C . ASP A 1 92 ? 22.469 -8.75 -3.314 1 96.69 92 ASP A C 1
ATOM 714 O O . ASP A 1 92 ? 23.328 -9.406 -2.738 1 96.69 92 ASP A O 1
ATOM 718 N N . ILE A 1 93 ? 21.203 -8.859 -3.074 1 97.69 93 ILE A N 1
ATOM 719 C CA . ILE A 1 93 ? 20.734 -9.664 -1.945 1 97.69 93 ILE A CA 1
ATOM 720 C C . ILE A 1 93 ? 21.062 -11.133 -2.182 1 97.69 93 ILE A C 1
ATOM 722 O O . ILE A 1 93 ? 21.219 -11.906 -1.23 1 97.69 93 ILE A O 1
ATOM 726 N N . LEU A 1 94 ? 21.219 -11.539 -3.396 1 98.31 94 LEU A N 1
ATOM 727 C CA . LEU A 1 94 ? 21.484 -12.93 -3.742 1 98.31 94 LEU A CA 1
ATOM 728 C C . LEU A 1 94 ? 22.938 -13.305 -3.414 1 98.31 94 LEU A C 1
ATOM 730 O O . LEU A 1 94 ? 23.281 -14.484 -3.418 1 98.31 94 LEU A O 1
ATOM 734 N N . SER A 1 95 ? 23.781 -12.391 -3.078 1 98.62 95 SER A N 1
ATOM 735 C CA . SER A 1 95 ? 25.188 -12.648 -2.738 1 98.62 95 SER A CA 1
ATOM 736 C C . SER A 1 95 ? 25.375 -12.766 -1.229 1 98.62 95 SER A C 1
ATOM 738 O O . SER A 1 95 ? 26.5 -12.891 -0.747 1 98.62 95 SER A O 1
ATOM 740 N N . LYS A 1 96 ? 24.297 -12.797 -0.498 1 98.69 96 LYS A N 1
ATOM 741 C CA . LYS A 1 96 ? 24.391 -12.734 0.958 1 98.69 96 LYS A CA 1
ATOM 742 C C . LYS A 1 96 ? 24.156 -14.109 1.58 1 98.69 96 LYS A C 1
ATOM 744 O O . LYS A 1 96 ? 23.406 -14.922 1.034 1 98.69 96 LYS A O 1
ATOM 749 N N . THR A 1 97 ? 24.797 -14.32 2.754 1 98.81 97 THR A N 1
ATOM 750 C CA . THR A 1 97 ? 24.562 -15.516 3.561 1 98.81 97 THR A CA 1
ATOM 751 C C . THR A 1 97 ? 23.25 -15.383 4.348 1 98.81 97 THR A C 1
ATOM 753 O O . THR A 1 97 ? 22.672 -14.297 4.418 1 98.81 97 THR A O 1
ATOM 756 N N . ALA A 1 98 ? 22.875 -16.531 4.91 1 98.81 98 ALA A N 1
ATOM 757 C CA . ALA A 1 98 ? 21.672 -16.516 5.734 1 98.81 98 ALA A CA 1
ATOM 758 C C . ALA A 1 98 ? 21.828 -15.555 6.914 1 98.81 98 ALA A C 1
ATOM 760 O O . ALA A 1 98 ? 20.906 -14.805 7.242 1 98.81 98 ALA A O 1
ATOM 761 N N . ALA A 1 99 ? 22.969 -15.609 7.535 1 98.75 99 ALA A N 1
ATOM 762 C CA . ALA A 1 99 ? 23.234 -14.742 8.68 1 98.75 99 ALA A CA 1
ATOM 763 C C . ALA A 1 99 ? 23.141 -13.266 8.289 1 98.75 99 ALA A C 1
ATOM 765 O O . ALA A 1 99 ? 22.578 -12.453 9.023 1 98.75 99 ALA A O 1
ATOM 766 N N . GLU A 1 100 ? 23.672 -12.898 7.141 1 98.62 100 GLU A N 1
ATOM 767 C CA . GLU A 1 100 ? 23.594 -11.531 6.637 1 98.62 100 GLU A CA 1
ATOM 768 C C . GLU A 1 100 ? 22.156 -11.148 6.32 1 98.62 100 GLU A C 1
ATOM 770 O O . GLU A 1 100 ? 21.719 -10.031 6.625 1 98.62 100 GLU A O 1
ATOM 775 N N . LEU A 1 101 ? 21.375 -12.031 5.73 1 98.81 101 LEU A N 1
ATOM 776 C CA . LEU A 1 101 ? 19.984 -11.773 5.387 1 98.81 101 LEU A CA 1
ATOM 777 C C . LEU A 1 101 ? 19.141 -11.578 6.641 1 98.81 101 LEU A C 1
ATOM 779 O O . LEU A 1 101 ? 18.25 -10.727 6.668 1 98.81 101 LEU A O 1
ATOM 783 N N . ASP A 1 102 ? 19.438 -12.336 7.684 1 98.44 102 ASP A N 1
ATOM 784 C CA . ASP A 1 102 ? 18.719 -12.242 8.945 1 98.44 102 ASP A CA 1
ATOM 785 C C . ASP A 1 102 ? 18.844 -10.844 9.555 1 98.44 102 ASP A C 1
ATOM 787 O O . ASP A 1 102 ? 18 -10.414 10.328 1 98.44 102 ASP A O 1
ATOM 791 N N . GLU A 1 103 ? 19.859 -10.109 9.188 1 97 103 GLU A N 1
ATOM 792 C CA . GLU A 1 103 ? 20.125 -8.805 9.781 1 97 103 GLU A CA 1
ATOM 793 C C . GLU A 1 103 ? 19.438 -7.691 9 1 97 103 GLU A C 1
ATOM 795 O O . GLU A 1 103 ? 19.375 -6.551 9.461 1 97 103 GLU A O 1
ATOM 800 N N . LEU A 1 104 ? 18.984 -8.062 7.836 1 97.06 104 LEU A N 1
ATOM 801 C CA . LEU A 1 104 ? 18.375 -7.039 6.992 1 97.06 104 LEU A CA 1
ATOM 802 C C . LEU A 1 104 ? 16.953 -6.715 7.469 1 97.06 104 LEU A C 1
ATOM 804 O O . LEU A 1 104 ? 16.203 -7.613 7.852 1 97.06 104 LEU A O 1
ATOM 808 N N . ARG A 1 105 ? 16.641 -5.414 7.48 1 94.44 105 ARG A N 1
ATOM 809 C CA . ARG A 1 105 ? 15.336 -4.91 7.887 1 94.44 105 ARG A CA 1
ATOM 810 C C . ARG A 1 105 ? 14.734 -4.012 6.812 1 94.44 105 ARG A C 1
ATOM 812 O O . ARG A 1 105 ? 15.461 -3.25 6.16 1 94.44 105 ARG A O 1
ATOM 819 N N . TYR A 1 106 ? 13.438 -4.164 6.645 1 95.56 106 TYR A N 1
ATOM 820 C CA . TYR A 1 106 ? 12.734 -3.229 5.777 1 95.56 106 TYR A CA 1
ATOM 821 C C . TYR A 1 106 ? 12.867 -1.801 6.293 1 95.56 106 TYR A C 1
ATOM 823 O O . TYR A 1 106 ? 12.734 -1.555 7.496 1 95.56 106 TYR A O 1
ATOM 831 N N . THR A 1 107 ? 13.188 -0.88 5.375 1 93.25 107 THR A N 1
ATOM 832 C CA . THR A 1 107 ? 13.336 0.521 5.75 1 93.25 107 THR A CA 1
ATOM 833 C C . THR A 1 107 ? 13.195 1.428 4.531 1 93.25 107 THR A C 1
ATOM 835 O O . THR A 1 107 ? 13.734 1.13 3.465 1 93.25 107 THR A O 1
ATOM 838 N N . GLU A 1 108 ? 12.383 2.447 4.723 1 87.5 108 GLU A N 1
ATOM 839 C CA . GLU A 1 108 ? 12.211 3.42 3.646 1 87.5 108 GLU A CA 1
ATOM 840 C C . GLU A 1 108 ? 12.844 4.762 4.008 1 87.5 108 GLU A C 1
ATOM 842 O O . GLU A 1 108 ? 13.047 5.613 3.141 1 87.5 108 GLU A O 1
ATOM 847 N N . TYR A 1 109 ? 13.094 4.977 5.312 1 83.31 109 TYR A N 1
ATOM 848 C CA . TYR A 1 109 ? 13.727 6.172 5.859 1 83.31 109 TYR A CA 1
ATOM 849 C C . TYR A 1 109 ? 14.898 5.805 6.754 1 83.31 109 TYR A C 1
ATOM 851 O O . TYR A 1 109 ? 14.891 4.754 7.402 1 83.31 109 TYR A O 1
ATOM 859 N N . PRO A 1 110 ? 15.828 6.738 6.727 1 79.44 110 PRO A N 1
ATOM 860 C CA . PRO A 1 110 ? 16.906 6.438 7.676 1 79.44 110 PRO A CA 1
ATOM 861 C C . PRO A 1 110 ? 16.406 6.312 9.109 1 79.44 110 PRO A C 1
ATOM 863 O O . PRO A 1 110 ? 15.656 7.164 9.586 1 79.44 110 PRO A O 1
ATOM 866 N N . GLY A 1 111 ? 16.719 5.289 9.648 1 77.69 111 GLY A N 1
ATOM 867 C CA . GLY A 1 111 ? 16.453 5.125 11.07 1 77.69 111 GLY A CA 1
ATOM 868 C C . GLY A 1 111 ? 15.078 4.559 11.367 1 77.69 111 GLY A C 1
ATOM 869 O O . GLY A 1 111 ? 14.703 4.379 12.523 1 77.69 111 GLY A O 1
ATOM 870 N N . ALA A 1 112 ? 14.281 4.324 10.367 1 82.31 112 ALA A N 1
ATOM 871 C CA . ALA A 1 112 ? 12.953 3.738 10.57 1 82.31 112 ALA A CA 1
ATOM 872 C C . ALA A 1 112 ? 12.898 2.316 10.023 1 82.31 112 ALA A C 1
ATOM 874 O O . ALA A 1 112 ? 12.984 2.105 8.805 1 82.31 112 ALA A O 1
ATOM 875 N N . TYR A 1 113 ? 12.719 1.348 10.914 1 84.62 113 TYR A N 1
ATOM 876 C CA . TYR A 1 113 ? 12.75 -0.049 10.492 1 84.62 113 TYR A CA 1
ATOM 877 C C . TYR A 1 113 ? 11.422 -0.736 10.789 1 84.62 113 TYR A C 1
ATOM 879 O O . TYR A 1 113 ? 10.812 -0.498 11.828 1 84.62 113 TYR A O 1
ATOM 887 N N . TYR A 1 114 ? 10.859 -1.658 9.836 1 82.31 114 TYR A N 1
ATOM 888 C CA . TYR A 1 114 ? 9.516 -2.232 9.859 1 82.31 114 TYR A CA 1
ATOM 889 C C . TYR A 1 114 ? 9.57 -3.752 9.938 1 82.31 114 TYR A C 1
ATOM 891 O O . TYR A 1 114 ? 8.609 -4.438 9.594 1 82.31 114 TYR A O 1
ATOM 899 N N . GLY A 1 115 ? 10.539 -4.348 10.305 1 87 115 GLY A N 1
ATOM 900 C CA . GLY A 1 115 ? 10.656 -5.797 10.367 1 87 115 GLY A CA 1
ATOM 901 C C . GLY A 1 115 ? 11.828 -6.336 9.562 1 87 115 GLY A C 1
ATOM 902 O O . GLY A 1 115 ? 12.438 -5.605 8.781 1 87 115 GLY A O 1
ATOM 903 N N . ASN A 1 116 ? 12.016 -7.609 9.688 1 94.12 116 ASN A N 1
ATOM 904 C CA . ASN A 1 116 ? 13.133 -8.273 9.039 1 94.12 116 ASN A CA 1
ATOM 905 C C . ASN A 1 116 ? 12.711 -8.93 7.723 1 94.12 116 ASN A C 1
ATOM 907 O O . ASN A 1 116 ? 11.531 -9.203 7.512 1 94.12 116 ASN A O 1
ATOM 911 N N . VAL A 1 117 ? 13.711 -9.047 6.816 1 98.25 117 VAL A N 1
ATOM 912 C CA . VAL A 1 117 ? 13.539 -10.055 5.77 1 98.25 117 VAL A CA 1
ATOM 913 C C . VAL A 1 117 ? 13.352 -11.43 6.402 1 98.25 117 VAL A C 1
ATOM 915 O O . VAL A 1 117 ? 14.125 -11.836 7.273 1 98.25 117 VAL A O 1
ATOM 918 N N . GLU A 1 118 ? 12.305 -12.148 5.988 1 98.75 118 GLU A N 1
ATOM 919 C CA . GLU A 1 118 ? 11.93 -13.328 6.766 1 98.75 118 GLU A CA 1
ATOM 920 C C . GLU A 1 118 ? 12.297 -14.617 6.027 1 98.75 118 GLU A C 1
ATOM 922 O O . GLU A 1 118 ? 12.219 -14.672 4.797 1 98.75 118 GLU A O 1
ATOM 927 N N . ARG A 1 119 ? 12.695 -15.547 6.809 1 98.88 119 ARG A N 1
ATOM 928 C CA . ARG A 1 119 ? 12.852 -16.891 6.266 1 98.88 119 ARG A CA 1
ATOM 929 C C . ARG A 1 119 ? 11.508 -17.469 5.824 1 98.88 119 ARG A C 1
ATOM 931 O O . ARG A 1 119 ? 10.5 -17.312 6.52 1 98.88 119 ARG A O 1
ATOM 938 N N . VAL A 1 120 ? 11.547 -18.141 4.703 1 98.88 120 VAL A N 1
ATOM 939 C CA . VAL A 1 120 ? 10.328 -18.766 4.191 1 98.88 120 VAL A CA 1
ATOM 940 C C . VAL A 1 120 ? 9.781 -19.766 5.207 1 98.88 120 VAL A C 1
ATOM 942 O O . VAL A 1 120 ? 8.57 -19.859 5.398 1 98.88 120 VAL A O 1
ATOM 945 N N . ALA A 1 121 ? 10.664 -20.453 5.898 1 98.81 121 ALA A N 1
ATOM 946 C CA . ALA A 1 121 ? 10.258 -21.438 6.91 1 98.81 121 ALA A CA 1
ATOM 947 C C . ALA A 1 121 ? 9.398 -20.766 7.988 1 98.81 121 ALA A C 1
ATOM 949 O O . ALA A 1 121 ? 8.422 -21.359 8.461 1 98.81 121 ALA A O 1
ATOM 950 N N . HIS A 1 122 ? 9.789 -19.594 8.367 1 98.69 122 HIS A N 1
ATOM 951 C CA . HIS A 1 122 ? 9.016 -18.859 9.367 1 98.69 122 HIS A CA 1
ATOM 952 C C . HIS A 1 122 ? 7.602 -18.594 8.875 1 98.69 122 HIS A C 1
ATOM 954 O O . HIS A 1 122 ? 6.633 -18.812 9.609 1 98.69 122 HIS A O 1
ATOM 960 N N . ILE A 1 123 ? 7.453 -18.172 7.668 1 98.81 123 ILE A N 1
ATOM 961 C CA . ILE A 1 123 ? 6.156 -17.844 7.086 1 98.81 123 ILE A CA 1
ATOM 962 C C . ILE A 1 123 ? 5.316 -19.109 6.949 1 98.81 123 ILE A C 1
ATOM 964 O O . ILE A 1 123 ? 4.176 -19.156 7.41 1 98.81 123 ILE A O 1
ATOM 968 N N . LEU A 1 124 ? 5.902 -20.172 6.418 1 98.81 124 LEU A N 1
ATOM 969 C CA . LEU A 1 124 ? 5.152 -21.391 6.152 1 98.81 124 LEU A CA 1
ATOM 970 C C . LEU A 1 124 ? 4.715 -22.047 7.457 1 98.81 124 LEU A C 1
ATOM 972 O O . LEU A 1 124 ? 3.609 -22.594 7.547 1 98.81 124 LEU A O 1
ATOM 976 N N . SER A 1 125 ? 5.488 -21.953 8.492 1 98.56 125 SER A N 1
ATOM 977 C CA . SER A 1 125 ? 5.203 -22.641 9.75 1 98.56 125 SER A CA 1
ATOM 978 C C . SER A 1 125 ? 4.141 -21.891 10.555 1 98.56 125 SER A C 1
ATOM 980 O O . SER A 1 125 ? 3.504 -22.484 11.438 1 98.56 125 SER A O 1
ATOM 982 N N . ASN A 1 126 ? 3.986 -20.625 10.242 1 98.31 126 ASN A N 1
ATOM 983 C CA . ASN A 1 126 ? 3.125 -19.828 11.102 1 98.31 126 ASN A CA 1
ATOM 984 C C . ASN A 1 126 ? 1.957 -19.219 10.328 1 98.31 126 ASN A C 1
ATOM 986 O O . ASN A 1 126 ? 1.104 -18.547 10.906 1 98.31 126 ASN A O 1
ATOM 990 N N . ALA A 1 127 ? 1.938 -19.469 9.062 1 97.12 127 ALA A N 1
ATOM 991 C CA . ALA A 1 127 ? 0.881 -18.906 8.227 1 97.12 127 ALA A CA 1
ATOM 992 C C . ALA A 1 127 ? -0.496 -19.359 8.695 1 97.12 127 ALA A C 1
ATOM 994 O O . ALA A 1 127 ? -0.642 -20.484 9.195 1 97.12 127 ALA A O 1
ATOM 995 N N . PRO A 1 128 ? -1.496 -18.5 8.562 1 95.88 128 PRO A N 1
ATOM 996 C CA . PRO A 1 128 ? -2.871 -18.969 8.766 1 95.88 128 PRO A CA 1
ATOM 997 C C . PRO A 1 128 ? -3.324 -19.953 7.699 1 95.88 128 PRO A C 1
ATOM 999 O O . PRO A 1 128 ? -2.531 -20.344 6.84 1 95.88 128 PRO A O 1
ATOM 1002 N N . ASP A 1 129 ? -4.582 -20.438 7.902 1 96.94 129 ASP A N 1
ATOM 1003 C CA . ASP A 1 129 ? -5.16 -21.328 6.902 1 96.94 129 ASP A CA 1
ATOM 1004 C C . ASP A 1 129 ? -5.523 -20.562 5.633 1 96.94 129 ASP A C 1
ATOM 1006 O O . ASP A 1 129 ? -6.625 -20.016 5.516 1 96.94 129 ASP A O 1
ATOM 1010 N N . ILE A 1 130 ? -4.602 -20.5 4.703 1 98.25 130 ILE A N 1
ATOM 1011 C CA . ILE A 1 130 ? -4.754 -19.781 3.438 1 98.25 130 ILE A CA 1
ATOM 1012 C C . ILE A 1 130 ? -3.896 -20.453 2.365 1 98.25 130 ILE A C 1
ATOM 1014 O O . ILE A 1 130 ? -2.902 -21.109 2.68 1 98.25 130 ILE A O 1
ATOM 1018 N N . LEU A 1 131 ? -4.32 -20.359 1.153 1 98.75 131 LEU A N 1
ATOM 1019 C CA . LEU A 1 131 ? -3.477 -20.781 0.042 1 98.75 131 LEU A CA 1
ATOM 1020 C C . LEU A 1 131 ? -2.299 -19.828 -0.144 1 98.75 131 LEU A C 1
ATOM 1022 O O . LEU A 1 131 ? -2.447 -18.609 0.005 1 98.75 131 LEU A O 1
ATOM 1026 N N . ILE A 1 132 ? -1.15 -20.391 -0.459 1 98.94 132 ILE A N 1
ATOM 1027 C CA . ILE A 1 132 ? 0.05 -19.594 -0.71 1 98.94 132 ILE A CA 1
ATOM 1028 C C . ILE A 1 132 ? 0.606 -19.922 -2.094 1 98.94 132 ILE A C 1
ATOM 1030 O O . ILE A 1 132 ? 0.866 -21.094 -2.402 1 98.94 132 ILE A O 1
ATOM 1034 N N . ASN A 1 133 ? 0.657 -18.953 -2.963 1 98.94 133 ASN A N 1
ATOM 1035 C CA . ASN A 1 133 ? 1.366 -19.047 -4.234 1 98.94 133 ASN A CA 1
ATOM 1036 C C . ASN A 1 133 ? 2.836 -18.672 -4.086 1 98.94 133 ASN A C 1
ATOM 1038 O O . ASN A 1 133 ? 3.154 -17.562 -3.67 1 98.94 133 ASN A O 1
ATOM 1042 N N . ILE A 1 134 ? 3.727 -19.531 -4.426 1 98.88 134 ILE A N 1
ATOM 1043 C CA . ILE A 1 134 ? 5.156 -19.266 -4.281 1 98.88 134 ILE A CA 1
ATOM 1044 C C . ILE A 1 134 ? 5.758 -18.922 -5.645 1 98.88 134 ILE A C 1
ATOM 1046 O O . ILE A 1 134 ? 5.832 -19.781 -6.527 1 98.88 134 ILE A O 1
ATOM 1050 N N . ASP A 1 135 ? 6.207 -17.719 -5.754 1 98.75 135 ASP A N 1
ATOM 1051 C CA . ASP A 1 135 ? 6.809 -17.203 -6.98 1 98.75 135 ASP A CA 1
ATOM 1052 C C . ASP A 1 135 ? 8.336 -17.188 -6.883 1 98.75 135 ASP A C 1
ATOM 1054 O O . ASP A 1 135 ? 8.891 -17.109 -5.785 1 98.75 135 ASP A O 1
ATOM 1058 N N . ARG A 1 136 ? 9.047 -17.422 -8 1 98.25 136 ARG A N 1
ATOM 1059 C CA . ARG A 1 136 ? 10.477 -17.266 -8.234 1 98.25 136 ARG A CA 1
ATOM 1060 C C . ARG A 1 136 ? 11.266 -18.406 -7.609 1 98.25 136 ARG A C 1
ATOM 1062 O O . ARG A 1 136 ? 12.5 -18.438 -7.68 1 98.25 136 ARG A O 1
ATOM 1069 N N . SER A 1 137 ? 10.625 -19.359 -7.051 1 98.75 137 SER A N 1
ATOM 1070 C CA . SER A 1 137 ? 11.305 -20.484 -6.43 1 98.75 137 SER A CA 1
ATOM 1071 C C . SER A 1 137 ? 11.758 -21.5 -7.477 1 98.75 137 SER A C 1
ATOM 1073 O O . SER A 1 137 ? 12.555 -22.391 -7.18 1 98.75 137 SER A O 1
ATOM 1075 N N . TRP A 1 138 ? 11.25 -21.391 -8.719 1 98.69 138 TRP A N 1
ATOM 1076 C CA . TRP A 1 138 ? 11.539 -22.391 -9.75 1 98.69 138 TRP A CA 1
ATOM 1077 C C . TRP A 1 138 ? 13.047 -22.516 -9.977 1 98.69 138 TRP A C 1
ATOM 1079 O O . TRP A 1 138 ? 13.539 -23.578 -10.359 1 98.69 138 TRP A O 1
ATOM 1089 N N . ARG A 1 139 ? 13.727 -21.484 -9.609 1 97.31 139 ARG A N 1
ATOM 1090 C CA . ARG A 1 139 ? 15.18 -21.453 -9.766 1 97.31 139 ARG A CA 1
ATOM 1091 C C . ARG A 1 139 ? 15.844 -22.516 -8.906 1 97.31 139 ARG A C 1
ATOM 1093 O O . ARG A 1 139 ? 17 -22.891 -9.148 1 97.31 139 ARG A O 1
ATOM 1100 N N . TYR A 1 140 ? 15.109 -23 -7.953 1 98.56 140 TYR A N 1
ATOM 1101 C CA . TYR A 1 140 ? 15.734 -23.844 -6.941 1 98.56 140 TYR A CA 1
ATOM 1102 C C . TYR A 1 140 ? 15.086 -25.234 -6.91 1 98.56 140 TYR A C 1
ATOM 1104 O O . TYR A 1 140 ? 15.445 -26.078 -6.086 1 98.56 140 TYR A O 1
ATOM 1112 N N . TRP A 1 141 ? 14.094 -25.516 -7.793 1 98.62 141 TRP A N 1
ATOM 1113 C CA . TRP A 1 141 ? 13.312 -26.75 -7.723 1 98.62 141 TRP A CA 1
ATOM 1114 C C . TRP A 1 141 ? 14.195 -27.969 -7.918 1 98.62 141 TRP A C 1
ATOM 1116 O O . TRP A 1 141 ? 14 -29 -7.277 1 98.62 141 TRP A O 1
ATOM 1126 N N . SER A 1 142 ? 15.297 -27.875 -8.727 1 96.94 142 SER A N 1
ATOM 1127 C CA . SER A 1 142 ? 16.156 -29.016 -9.047 1 96.94 142 SER A CA 1
ATOM 1128 C C . SER A 1 142 ? 17.344 -29.094 -8.094 1 96.94 142 SER A C 1
ATOM 1130 O O . SER A 1 142 ? 18.156 -30.016 -8.195 1 96.94 142 SER A O 1
ATOM 1132 N N . THR A 1 143 ? 17.391 -28.141 -7.203 1 97.62 143 THR A N 1
ATOM 1133 C CA . THR A 1 143 ? 18.547 -28.125 -6.301 1 97.62 143 THR A CA 1
ATOM 1134 C C . THR A 1 143 ? 18.078 -28.156 -4.844 1 97.62 143 THR A C 1
ATOM 1136 O O . THR A 1 143 ? 18.672 -27.484 -3.994 1 97.62 143 THR A O 1
ATOM 1139 N N . GLY A 1 144 ? 16.984 -28.891 -4.629 1 97.81 144 GLY A N 1
ATOM 1140 C CA . GLY A 1 144 ? 16.688 -29.25 -3.254 1 97.81 144 GLY A CA 1
ATOM 1141 C C . GLY A 1 144 ? 15.469 -28.531 -2.699 1 97.81 144 GLY A C 1
ATOM 1142 O O . GLY A 1 144 ? 14.969 -28.891 -1.63 1 97.81 144 GLY A O 1
ATOM 1143 N N . PHE A 1 145 ? 14.906 -27.531 -3.363 1 98.81 145 PHE A N 1
ATOM 1144 C CA . PHE A 1 145 ? 13.805 -26.734 -2.84 1 98.81 145 PHE A CA 1
ATOM 1145 C C . PHE A 1 145 ? 12.586 -27.609 -2.562 1 98.81 145 PHE A C 1
ATOM 1147 O O . PHE A 1 145 ? 11.945 -27.484 -1.515 1 98.81 145 PHE A O 1
ATOM 1154 N N . LEU A 1 146 ? 12.242 -28.484 -3.484 1 98.81 146 LEU A N 1
ATOM 1155 C CA . LEU A 1 146 ? 11.031 -29.297 -3.342 1 98.81 146 LEU A CA 1
ATOM 1156 C C . LEU A 1 146 ? 11.156 -30.266 -2.17 1 98.81 146 LEU A C 1
ATOM 1158 O O . LEU A 1 146 ? 10.211 -30.438 -1.402 1 98.81 146 LEU A O 1
ATOM 1162 N N . ASP A 1 147 ? 12.352 -30.875 -2.021 1 98.5 147 ASP A N 1
ATOM 1163 C CA . ASP A 1 147 ? 12.578 -31.734 -0.863 1 98.5 147 ASP A CA 1
ATOM 1164 C C . ASP A 1 147 ? 12.461 -30.953 0.438 1 98.5 147 ASP A C 1
ATOM 1166 O O . ASP A 1 147 ? 11.883 -31.438 1.413 1 98.5 147 ASP A O 1
ATOM 1170 N N . TRP A 1 148 ? 13.016 -29.781 0.385 1 98.69 148 TRP A N 1
ATOM 1171 C CA . TRP A 1 148 ? 12.938 -28.906 1.544 1 98.69 148 TRP A CA 1
ATOM 1172 C C . TRP A 1 148 ? 11.484 -28.562 1.862 1 98.69 148 TRP A C 1
ATOM 1174 O O . TRP A 1 148 ? 11.078 -28.562 3.027 1 98.69 148 TRP A O 1
ATOM 1184 N N . LEU A 1 149 ? 10.68 -28.312 0.864 1 98.62 149 LEU A N 1
ATOM 1185 C CA . LEU A 1 149 ? 9.273 -27.969 1.013 1 98.62 149 LEU A CA 1
ATOM 1186 C C . LEU A 1 149 ? 8.492 -29.109 1.643 1 98.62 149 LEU A C 1
ATOM 1188 O O . LEU A 1 149 ? 7.555 -28.875 2.414 1 98.62 149 LEU A O 1
ATOM 1192 N N . ASP A 1 150 ? 8.875 -30.344 1.373 1 98.69 150 ASP A N 1
ATOM 1193 C CA . ASP A 1 150 ? 8.172 -31.531 1.853 1 98.69 150 ASP A CA 1
ATOM 1194 C C . ASP A 1 150 ? 8.102 -31.547 3.379 1 98.69 150 ASP A C 1
ATOM 1196 O O . ASP A 1 150 ? 7.156 -32.094 3.955 1 98.69 150 ASP A O 1
ATOM 1200 N N . GLN A 1 151 ? 9.031 -30.953 4.004 1 97.75 151 GLN A N 1
ATOM 1201 C CA . GLN A 1 151 ? 9.141 -31.031 5.457 1 97.75 151 GLN A CA 1
ATOM 1202 C C . GLN A 1 151 ? 7.984 -30.312 6.145 1 97.75 151 GLN A C 1
ATOM 1204 O O . GLN A 1 151 ? 7.691 -30.578 7.312 1 97.75 151 GLN A O 1
ATOM 1209 N N . PHE A 1 152 ? 7.312 -29.469 5.422 1 98.31 152 PHE A N 1
ATOM 1210 C CA . PHE A 1 152 ? 6.273 -28.641 6.039 1 98.31 152 PHE A CA 1
ATOM 1211 C C . PHE A 1 152 ? 4.91 -29.312 5.91 1 98.31 152 PHE A C 1
ATOM 1213 O O . PHE A 1 152 ? 3.953 -28.922 6.574 1 98.31 152 PHE A O 1
ATOM 1220 N N . HIS A 1 153 ? 4.742 -30.344 5.027 1 98.06 153 HIS A N 1
ATOM 1221 C CA . HIS A 1 153 ? 3.496 -31.062 4.82 1 98.06 153 HIS A CA 1
ATOM 1222 C C . HIS A 1 153 ? 2.348 -30.109 4.5 1 98.06 153 HIS A C 1
ATOM 1224 O O . HIS A 1 153 ? 1.272 -30.219 5.098 1 98.06 153 HIS A O 1
ATOM 1230 N N . LEU A 1 154 ? 2.611 -29.203 3.529 1 98.44 154 LEU A N 1
ATOM 1231 C CA . LEU A 1 154 ? 1.645 -28.172 3.16 1 98.44 154 LEU A CA 1
ATOM 1232 C C . LEU A 1 154 ? 1.209 -28.328 1.708 1 98.44 154 LEU A C 1
ATOM 1234 O O . LEU A 1 154 ? 0.91 -27.344 1.033 1 98.44 154 LEU A O 1
ATOM 1238 N N . GLU A 1 155 ? 1.187 -29.547 1.179 1 98 155 GLU A N 1
ATOM 1239 C CA . GLU A 1 155 ? 0.911 -29.766 -0.238 1 98 155 GLU A CA 1
ATOM 1240 C C . GLU A 1 155 ? -0.491 -29.297 -0.608 1 98 155 GLU A C 1
ATOM 1242 O O . GLU A 1 155 ? -0.739 -28.906 -1.753 1 98 155 GLU A O 1
ATOM 1247 N N . ARG A 1 156 ? -1.438 -29.203 0.361 1 98.06 156 ARG A N 1
ATOM 1248 C CA . ARG A 1 156 ? -2.807 -28.781 0.086 1 98.06 156 ARG A CA 1
ATOM 1249 C C . ARG A 1 156 ? -2.908 -27.266 0.052 1 98.06 156 ARG A C 1
ATOM 1251 O O . ARG A 1 156 ? -3.918 -26.703 -0.389 1 98.06 156 ARG A O 1
ATOM 1258 N N . LYS A 1 157 ? -1.848 -26.562 0.469 1 98.44 157 LYS A N 1
ATOM 1259 C CA . LYS A 1 157 ? -1.927 -25.109 0.641 1 98.44 157 LYS A CA 1
ATOM 1260 C C . LYS A 1 157 ? -1.013 -24.391 -0.346 1 98.44 157 LYS A C 1
ATOM 1262 O O . LYS A 1 157 ? -1.157 -23.188 -0.568 1 98.44 157 LYS A O 1
ATOM 1267 N N . LEU A 1 158 ? -0.088 -25.078 -0.955 1 98.81 158 LEU A N 1
ATOM 1268 C CA . LEU A 1 158 ? 0.951 -24.422 -1.736 1 98.81 158 LEU A CA 1
ATOM 1269 C C . LEU A 1 158 ? 0.687 -24.562 -3.23 1 98.81 158 LEU A C 1
ATOM 1271 O O . LEU A 1 158 ? 0.378 -25.672 -3.703 1 98.81 158 LEU A O 1
ATOM 1275 N N . ILE A 1 159 ? 0.736 -23.5 -3.941 1 98.94 159 ILE A N 1
ATOM 1276 C CA . ILE A 1 159 ? 0.697 -23.469 -5.398 1 98.94 159 ILE A CA 1
ATOM 1277 C C . ILE A 1 159 ? 2.037 -22.969 -5.938 1 98.94 159 ILE A C 1
ATOM 1279 O O . ILE A 1 159 ? 2.445 -21.844 -5.664 1 98.94 159 ILE A O 1
ATOM 1283 N N . LEU A 1 160 ? 2.725 -23.781 -6.668 1 98.94 160 LEU A N 1
ATOM 1284 C CA . LEU A 1 160 ? 3.994 -23.422 -7.285 1 98.94 160 LEU A CA 1
ATOM 1285 C C . LEU A 1 160 ? 3.783 -22.953 -8.727 1 98.94 160 LEU A C 1
ATOM 1287 O O . LEU A 1 160 ? 2.771 -23.297 -9.344 1 98.94 160 LEU A O 1
ATOM 1291 N N . LYS A 1 161 ? 4.73 -22.141 -9.25 1 98.88 161 LYS A N 1
ATOM 1292 C CA . LYS A 1 161 ? 4.605 -21.656 -10.625 1 98.88 161 LYS A CA 1
ATOM 1293 C C . LYS A 1 161 ? 5.98 -21.438 -11.258 1 98.88 161 LYS A C 1
ATOM 1295 O O . LYS A 1 161 ? 6.977 -21.297 -10.555 1 98.88 161 LYS A O 1
ATOM 1300 N N . CYS A 1 162 ? 6.023 -21.484 -12.57 1 98.69 162 CYS A N 1
ATOM 1301 C CA . CYS A 1 162 ? 7.246 -21.188 -13.305 1 98.69 162 CYS A CA 1
ATOM 1302 C C . CYS A 1 162 ? 6.934 -20.781 -14.742 1 98.69 162 CYS A C 1
ATOM 1304 O O . CYS A 1 162 ? 5.844 -21.062 -15.25 1 98.69 162 CYS A O 1
ATOM 1306 N N . PRO A 1 163 ? 7.863 -20.016 -15.336 1 98.12 163 PRO A N 1
ATOM 1307 C CA . PRO A 1 163 ? 7.773 -19.891 -16.797 1 98.12 163 PRO A CA 1
ATOM 1308 C C . PRO A 1 163 ? 7.98 -21.234 -17.5 1 98.12 163 PRO A C 1
ATOM 1310 O O . PRO A 1 163 ? 9.07 -21.812 -17.438 1 98.12 163 PRO A O 1
ATOM 1313 N N . VAL A 1 164 ? 7 -21.641 -18.266 1 98.25 164 VAL A N 1
ATOM 1314 C CA . VAL A 1 164 ? 6.996 -23.031 -18.75 1 98.25 164 VAL A CA 1
ATOM 1315 C C . VAL A 1 164 ? 7.984 -23.172 -19.906 1 98.25 164 VAL A C 1
ATOM 1317 O O . VAL A 1 164 ? 8.492 -24.266 -20.156 1 98.25 164 VAL A O 1
ATOM 1320 N N . ALA A 1 165 ? 8.281 -22.078 -20.578 1 96.75 165 ALA A N 1
ATOM 1321 C CA . ALA A 1 165 ? 9.18 -22.125 -21.734 1 96.75 165 ALA A CA 1
ATOM 1322 C C . ALA A 1 165 ? 10.578 -22.562 -21.312 1 96.75 165 ALA A C 1
ATOM 1324 O O . ALA A 1 165 ? 11.344 -23.062 -22.141 1 96.75 165 ALA A O 1
ATOM 1325 N N . GLU A 1 166 ? 10.891 -22.453 -20.031 1 95.25 166 GLU A N 1
ATOM 1326 C CA . GLU A 1 166 ? 12.242 -22.734 -19.562 1 95.25 166 GLU A CA 1
ATOM 1327 C C . GLU A 1 166 ? 12.367 -24.172 -19.078 1 95.25 166 GLU A C 1
ATOM 1329 O O . GLU A 1 166 ? 13.469 -24.641 -18.766 1 95.25 166 GLU A O 1
ATOM 1334 N N . GLY A 1 167 ? 11.297 -24.875 -18.906 1 96.75 167 GLY A N 1
ATOM 1335 C CA . GLY A 1 167 ? 11.297 -26.312 -18.656 1 96.75 167 GLY A CA 1
ATOM 1336 C C . GLY A 1 167 ? 11.484 -26.656 -17.188 1 96.75 167 GLY A C 1
ATOM 1337 O O . GLY A 1 167 ? 11.766 -27.812 -16.844 1 96.75 167 GLY A O 1
ATOM 1338 N N . PHE A 1 168 ? 11.25 -25.703 -16.266 1 98.06 168 PHE A N 1
ATOM 1339 C CA . PHE A 1 168 ? 11.461 -25.922 -14.844 1 98.06 168 PHE A CA 1
ATOM 1340 C C . PHE A 1 168 ? 10.477 -26.953 -14.312 1 98.06 168 PHE A C 1
ATOM 1342 O O . PHE A 1 168 ? 10.758 -27.625 -13.312 1 98.06 168 PHE A O 1
ATOM 1349 N N . GLN A 1 169 ? 9.305 -27.156 -14.961 1 98.25 169 GLN A N 1
ATOM 1350 C CA . GLN A 1 169 ? 8.227 -28.016 -14.469 1 98.25 169 GLN A CA 1
ATOM 1351 C C . GLN A 1 169 ? 8.633 -29.484 -14.508 1 98.25 169 GLN A C 1
ATOM 1353 O O . GLN A 1 169 ? 7.977 -30.344 -13.906 1 98.25 169 GLN A O 1
ATOM 1358 N N . GLN A 1 170 ? 9.766 -29.797 -15.188 1 98.25 170 GLN A N 1
ATOM 1359 C CA . GLN A 1 170 ? 10.273 -31.156 -15.156 1 98.25 170 GLN A CA 1
ATOM 1360 C C . GLN A 1 170 ? 10.578 -31.609 -13.734 1 98.25 170 GLN A C 1
ATOM 1362 O O . GLN A 1 170 ? 10.383 -32.781 -13.391 1 98.25 170 GLN A O 1
ATOM 1367 N N . ALA A 1 171 ? 11.039 -30.703 -12.93 1 98.69 171 ALA A N 1
ATOM 1368 C CA . ALA A 1 171 ? 11.32 -31.031 -11.531 1 98.69 171 ALA A CA 1
ATOM 1369 C C . ALA A 1 171 ? 10.055 -31.453 -10.797 1 98.69 171 ALA A C 1
ATOM 1371 O O . ALA A 1 171 ? 10.102 -32.344 -9.93 1 98.69 171 ALA A O 1
ATOM 1372 N N . LEU A 1 172 ? 8.938 -30.812 -11.117 1 98.75 172 LEU A N 1
ATOM 1373 C CA . LEU A 1 172 ? 7.664 -31.188 -10.516 1 98.75 172 LEU A CA 1
ATOM 1374 C C . LEU A 1 172 ? 7.211 -32.562 -11.008 1 98.75 172 LEU A C 1
ATOM 1376 O O . LEU A 1 172 ? 6.68 -33.375 -10.234 1 98.75 172 LEU A O 1
ATOM 1380 N N . HIS A 1 173 ? 7.418 -32.781 -12.289 1 98.56 173 HIS A N 1
ATOM 1381 C CA . HIS A 1 173 ? 7.137 -34.094 -12.867 1 98.56 173 HIS A CA 1
ATOM 1382 C C . HIS A 1 173 ? 7.852 -35.188 -12.102 1 98.56 173 HIS A C 1
ATOM 1384 O O . HIS A 1 173 ? 7.25 -36.219 -11.773 1 98.56 173 HIS A O 1
ATOM 1390 N N . ASP A 1 174 ? 9.055 -34.969 -11.773 1 98.44 174 ASP A N 1
ATOM 1391 C CA . ASP A 1 174 ? 9.93 -36 -11.219 1 98.44 174 ASP A CA 1
ATOM 1392 C C . ASP A 1 174 ? 9.719 -36.125 -9.711 1 98.44 174 ASP A C 1
ATOM 1394 O O . ASP A 1 174 ? 10.094 -37.125 -9.117 1 98.44 174 ASP A O 1
ATOM 1398 N N . HIS A 1 175 ? 9.203 -35.125 -9.078 1 98.62 175 HIS A N 1
ATOM 1399 C CA . HIS A 1 175 ? 9.109 -35.094 -7.625 1 98.62 175 HIS A CA 1
ATOM 1400 C C . HIS A 1 175 ? 7.961 -35.969 -7.125 1 98.62 175 HIS A C 1
ATOM 1402 O O . HIS A 1 175 ? 6.914 -36.031 -7.77 1 98.62 175 HIS A O 1
ATOM 1408 N N . GLU A 1 176 ? 8.109 -36.594 -5.996 1 98 176 GLU A N 1
ATOM 1409 C CA . GLU A 1 176 ? 7.121 -37.5 -5.449 1 98 176 GLU A CA 1
ATOM 1410 C C . GLU A 1 176 ? 5.863 -36.781 -4.996 1 98 176 GLU A C 1
ATOM 1412 O O . GLU A 1 176 ? 4.75 -37.156 -5.344 1 98 176 GLU A O 1
ATOM 1417 N N . THR A 1 177 ? 6.07 -35.781 -4.16 1 98.44 177 THR A N 1
ATOM 1418 C CA . THR A 1 177 ? 4.922 -34.969 -3.764 1 98.44 177 THR A CA 1
ATOM 1419 C C . THR A 1 177 ? 4.398 -34.156 -4.941 1 98.44 177 THR A C 1
ATOM 1421 O O . THR A 1 177 ? 5.16 -33.438 -5.582 1 98.44 177 THR A O 1
ATOM 1424 N N . LYS A 1 178 ? 3.113 -34.219 -5.184 1 98.69 178 LYS A N 1
ATOM 1425 C CA . LYS A 1 178 ? 2.531 -33.562 -6.355 1 98.69 178 LYS A CA 1
ATOM 1426 C C . LYS A 1 178 ? 1.869 -32.25 -5.973 1 98.69 178 LYS A C 1
ATOM 1428 O O . LYS A 1 178 ? 0.642 -32.156 -5.988 1 98.69 178 LYS A O 1
ATOM 1433 N N . TYR A 1 179 ? 2.748 -31.266 -5.703 1 98.81 179 TYR A N 1
ATOM 1434 C CA . TYR A 1 179 ? 2.275 -29.922 -5.383 1 98.81 179 TYR A CA 1
ATOM 1435 C C . TYR A 1 179 ? 1.42 -29.359 -6.512 1 98.81 179 TYR A C 1
ATOM 1437 O O . TYR A 1 179 ? 1.621 -29.703 -7.68 1 98.81 179 TYR A O 1
ATOM 1445 N N . MET A 1 180 ? 0.458 -28.562 -6.133 1 98.88 180 MET A N 1
ATOM 1446 C CA . MET A 1 180 ? -0.297 -27.828 -7.145 1 98.88 180 MET A CA 1
ATOM 1447 C C . MET A 1 180 ? 0.624 -26.938 -7.977 1 98.88 180 MET A C 1
ATOM 1449 O O . MET A 1 180 ? 1.542 -26.312 -7.441 1 98.88 180 MET A O 1
ATOM 1453 N N . PHE A 1 181 ? 0.327 -26.953 -9.273 1 98.88 181 PHE A N 1
ATOM 1454 C CA . PHE A 1 181 ? 1.184 -26.219 -10.203 1 98.88 181 PHE A CA 1
ATOM 1455 C C . PHE A 1 181 ? 0.354 -25.328 -11.117 1 98.88 181 PHE A C 1
ATOM 1457 O O . PHE A 1 181 ? -0.697 -25.75 -11.609 1 98.88 181 PHE A O 1
ATOM 1464 N N . MET A 1 182 ? 0.796 -24.094 -11.336 1 98.69 182 MET A N 1
ATOM 1465 C CA . MET A 1 182 ? 0.272 -23.203 -12.375 1 98.69 182 MET A CA 1
ATOM 1466 C C . MET A 1 182 ? 1.375 -22.781 -13.336 1 98.69 182 MET A C 1
ATOM 1468 O O . MET A 1 182 ? 2.377 -22.203 -12.922 1 98.69 182 MET A O 1
ATOM 1472 N N . GLY A 1 183 ? 1.219 -23.109 -14.609 1 98.81 183 GLY A N 1
ATOM 1473 C CA . GLY A 1 183 ? 2.209 -22.719 -15.609 1 98.81 183 GLY A CA 1
ATOM 1474 C C . GLY A 1 183 ? 2.061 -21.297 -16.078 1 98.81 183 GLY A C 1
ATOM 1475 O O . GLY A 1 183 ? 0.951 -20.844 -16.375 1 98.81 183 GLY A O 1
ATOM 1476 N N . MET A 1 184 ? 3.156 -20.594 -16.125 1 98.56 184 MET A N 1
ATOM 1477 C CA . MET A 1 184 ? 3.176 -19.25 -16.688 1 98.56 184 MET A CA 1
ATOM 1478 C C . MET A 1 184 ? 3.406 -19.281 -18.203 1 98.56 184 MET A C 1
ATOM 1480 O O . MET A 1 184 ? 4.414 -19.828 -18.656 1 98.56 184 MET A O 1
ATOM 1484 N N . ILE A 1 185 ? 2.506 -18.656 -18.953 1 98.12 185 ILE A N 1
ATOM 1485 C CA . ILE A 1 185 ? 2.658 -18.672 -20.406 1 98.12 185 ILE A CA 1
ATOM 1486 C C . ILE A 1 185 ? 2.705 -17.234 -20.938 1 98.12 185 ILE A C 1
ATOM 1488 O O . ILE A 1 185 ? 2.074 -16.344 -20.359 1 98.12 185 ILE A O 1
ATOM 1492 N N . GLN A 1 186 ? 3.426 -17.047 -22.047 1 95.56 186 GLN A N 1
ATOM 1493 C CA . GLN A 1 186 ? 3.502 -15.75 -22.719 1 95.56 186 GLN A CA 1
ATOM 1494 C C . GLN A 1 186 ? 2.822 -15.812 -24.094 1 95.56 186 GLN A C 1
ATOM 1496 O O . GLN A 1 186 ? 2.672 -14.789 -24.766 1 95.56 186 GLN A O 1
ATOM 1501 N N . SER A 1 187 ? 2.457 -17.031 -24.484 1 96.25 187 SER A N 1
ATOM 1502 C CA . SER A 1 187 ? 1.687 -17.281 -25.688 1 96.25 187 SER A CA 1
ATOM 1503 C C . SER A 1 187 ? 0.804 -18.516 -25.531 1 96.25 187 SER A C 1
ATOM 1505 O O . SER A 1 187 ? 1.11 -19.406 -24.734 1 96.25 187 SER A O 1
ATOM 1507 N N . PRO A 1 188 ? -0.312 -18.547 -26.266 1 97 188 PRO A N 1
ATOM 1508 C CA . PRO A 1 188 ? -1.23 -19.688 -26.109 1 97 188 PRO A CA 1
ATOM 1509 C C . PRO A 1 188 ? -0.573 -21.016 -26.422 1 97 188 PRO A C 1
ATOM 1511 O O . PRO A 1 188 ? -0.896 -22.031 -25.797 1 97 188 PRO A O 1
ATOM 1514 N N . ASP A 1 189 ? 0.368 -21.047 -27.328 1 97.06 189 ASP A N 1
ATOM 1515 C CA . ASP A 1 189 ? 0.985 -22.297 -27.766 1 97.06 189 ASP A CA 1
ATOM 1516 C C . ASP A 1 189 ? 1.792 -22.938 -26.641 1 97.06 189 ASP A C 1
ATOM 1518 O O . ASP A 1 189 ? 2.053 -24.141 -26.656 1 97.06 189 ASP A O 1
ATOM 1522 N N . GLU A 1 190 ? 2.117 -22.172 -25.641 1 98.06 190 GLU A N 1
ATOM 1523 C CA . GLU A 1 190 ? 2.93 -22.688 -24.531 1 98.06 190 GLU A CA 1
ATOM 1524 C C . GLU A 1 190 ? 2.117 -23.609 -23.641 1 98.06 190 GLU A C 1
ATOM 1526 O O . GLU A 1 190 ? 2.682 -24.344 -22.828 1 98.06 190 GLU A O 1
ATOM 1531 N N . LEU A 1 191 ? 0.801 -23.641 -23.797 1 97.88 191 LEU A N 1
ATOM 1532 C CA . LEU A 1 191 ? -0.05 -24.578 -23.062 1 97.88 191 LEU A CA 1
ATOM 1533 C C . LEU A 1 191 ? 0.378 -26.016 -23.312 1 97.88 191 LEU A C 1
ATOM 1535 O O . LEU A 1 191 ? 0.388 -26.844 -22.391 1 97.88 191 LEU A O 1
ATOM 1539 N N . ASP A 1 192 ? 0.831 -26.297 -24.484 1 97.44 192 ASP A N 1
ATOM 1540 C CA . ASP A 1 192 ? 1.153 -27.672 -24.906 1 97.44 192 ASP A CA 1
ATOM 1541 C C . ASP A 1 192 ? 2.393 -28.188 -24.172 1 97.44 192 ASP A C 1
ATOM 1543 O O . ASP A 1 192 ? 2.65 -29.391 -24.156 1 97.44 192 ASP A O 1
ATOM 1547 N N . LEU A 1 193 ? 3.098 -27.281 -23.625 1 97.81 193 LEU A N 1
ATOM 1548 C CA . LEU A 1 193 ? 4.375 -27.641 -23.016 1 97.81 193 LEU A CA 1
ATOM 1549 C C . LEU A 1 193 ? 4.156 -28.375 -21.703 1 97.81 193 LEU A C 1
ATOM 1551 O O . LEU A 1 193 ? 5.074 -29.016 -21.188 1 97.81 193 LEU A O 1
ATOM 1555 N N . PHE A 1 194 ? 2.896 -28.297 -21.109 1 97.62 194 PHE A N 1
ATOM 1556 C CA . PHE A 1 194 ? 2.811 -28.875 -19.781 1 97.62 194 PHE A CA 1
ATOM 1557 C C . PHE A 1 194 ? 1.419 -29.438 -19.516 1 97.62 194 PHE A C 1
ATOM 1559 O O . PHE A 1 194 ? 1.241 -30.281 -18.641 1 97.62 194 PHE A O 1
ATOM 1566 N N . VAL A 1 195 ? 0.352 -29.062 -20.219 1 97.44 195 VAL A N 1
ATOM 1567 C CA . VAL A 1 195 ? -1.021 -29.391 -19.844 1 97.44 195 VAL A CA 1
ATOM 1568 C C . VAL A 1 195 ? -1.262 -30.891 -20.016 1 97.44 195 VAL A C 1
ATOM 1570 O O . VAL A 1 195 ? -2.105 -31.484 -19.344 1 97.44 195 VAL A O 1
ATOM 1573 N N . GLY A 1 196 ? -0.517 -31.578 -20.828 1 96.69 196 GLY A N 1
ATOM 1574 C CA . GLY A 1 196 ? -0.706 -33 -21.109 1 96.69 196 GLY A CA 1
ATOM 1575 C C . GLY A 1 196 ? 0.059 -33.906 -20.156 1 96.69 196 GLY A C 1
ATOM 1576 O O . GLY A 1 196 ? -0.145 -35.125 -20.156 1 96.69 196 GLY A O 1
ATOM 1577 N N . ASP A 1 197 ? 0.923 -33.375 -19.375 1 98.06 197 ASP A N 1
ATOM 1578 C CA . ASP A 1 197 ? 1.745 -34.188 -18.469 1 98.06 197 ASP A CA 1
ATOM 1579 C C . ASP A 1 197 ? 0.965 -34.562 -17.219 1 98.06 197 ASP A C 1
ATOM 1581 O O . ASP A 1 197 ? 0.786 -33.75 -16.312 1 98.06 197 ASP A O 1
ATOM 1585 N N . GLU A 1 198 ? 0.618 -35.781 -17.078 1 97.56 198 GLU A N 1
ATOM 1586 C CA . GLU A 1 198 ? -0.243 -36.281 -16 1 97.56 198 GLU A CA 1
ATOM 1587 C C . GLU A 1 198 ? 0.541 -36.438 -14.703 1 97.56 198 GLU A C 1
ATOM 1589 O O . GLU A 1 198 ? -0.048 -36.625 -13.633 1 97.56 198 GLU A O 1
ATOM 1594 N N . GLN A 1 199 ? 1.834 -36.344 -14.812 1 98.31 199 GLN A N 1
ATOM 1595 C CA . GLN A 1 199 ? 2.656 -36.469 -13.609 1 98.31 199 GLN A CA 1
ATOM 1596 C C . GLN A 1 199 ? 2.896 -35.125 -12.961 1 98.31 199 GLN A C 1
ATOM 1598 O O . GLN A 1 199 ? 3.602 -35 -11.953 1 98.31 199 GLN A O 1
ATOM 1603 N N . ILE A 1 200 ? 2.365 -34.125 -13.516 1 98.69 200 ILE A N 1
ATOM 1604 C CA . ILE A 1 200 ? 2.338 -32.781 -12.906 1 98.69 200 ILE A CA 1
ATOM 1605 C C . ILE A 1 200 ? 0.916 -32.469 -12.461 1 98.69 200 ILE A C 1
ATOM 1607 O O . ILE A 1 200 ? -0.037 -32.656 -13.227 1 98.69 200 ILE A O 1
ATOM 1611 N N . ASN A 1 201 ? 0.718 -32 -11.219 1 98.75 201 ASN A N 1
ATOM 1612 C CA . ASN A 1 201 ? -0.577 -31.594 -10.703 1 98.75 201 ASN A CA 1
ATOM 1613 C C . ASN A 1 201 ? -0.918 -30.172 -11.141 1 98.75 201 ASN A C 1
ATOM 1615 O O . ASN A 1 201 ? -1.005 -29.266 -10.305 1 98.75 201 ASN A O 1
ATOM 1619 N N . THR A 1 202 ? -1.161 -30.062 -12.453 1 98.81 202 THR A N 1
ATOM 1620 C CA . THR A 1 202 ? -1.509 -28.766 -13.023 1 98.81 202 THR A CA 1
ATOM 1621 C C . THR A 1 202 ? -2.932 -28.375 -12.641 1 98.81 202 THR A C 1
ATOM 1623 O O . THR A 1 202 ? -3.879 -29.125 -12.891 1 98.81 202 THR A O 1
ATOM 1626 N N . VAL A 1 203 ? -3.041 -27.141 -12.031 1 98.81 203 VAL A N 1
ATOM 1627 C CA . VAL A 1 203 ? -4.363 -26.703 -11.586 1 98.81 203 VAL A CA 1
ATOM 1628 C C . VAL A 1 203 ? -4.746 -25.406 -12.289 1 98.81 203 VAL A C 1
ATOM 1630 O O . VAL A 1 203 ? -5.918 -25.016 -12.305 1 98.81 203 VAL A O 1
ATOM 1633 N N . GLY A 1 204 ? -3.744 -24.734 -12.836 1 98.81 204 GLY A N 1
ATOM 1634 C CA . GLY A 1 204 ? -4.062 -23.453 -13.445 1 98.81 204 GLY A CA 1
ATOM 1635 C C . GLY A 1 204 ? -2.982 -22.953 -14.383 1 98.81 204 GLY A C 1
ATOM 1636 O O . GLY A 1 204 ? -1.956 -23.609 -14.562 1 98.81 204 GLY A O 1
ATOM 1637 N N . VAL A 1 205 ? -3.285 -21.828 -15.055 1 98.81 205 VAL A N 1
ATOM 1638 C CA . VAL A 1 205 ? -2.406 -21.156 -16 1 98.81 205 VAL A CA 1
ATOM 1639 C C . VAL A 1 205 ? -2.365 -19.656 -15.703 1 98.81 205 VAL A C 1
ATOM 1641 O O . VAL A 1 205 ? -3.41 -19.016 -15.594 1 98.81 205 VAL A O 1
ATOM 1644 N N . GLU A 1 206 ? -1.165 -19.172 -15.477 1 98.69 206 GLU A N 1
ATOM 1645 C CA . GLU A 1 206 ? -0.995 -17.734 -15.375 1 98.69 206 GLU A CA 1
ATOM 1646 C C . GLU A 1 206 ? -0.678 -17.109 -16.734 1 98.69 206 GLU A C 1
ATOM 1648 O O . GLU A 1 206 ? 0.271 -17.531 -17.406 1 98.69 206 GLU A O 1
ATOM 1653 N N . LEU A 1 207 ? -1.501 -16.172 -17.141 1 97.62 207 LEU A N 1
ATOM 1654 C CA . LEU A 1 207 ? -1.289 -15.469 -18.406 1 97.62 207 LEU A CA 1
ATOM 1655 C C . LEU A 1 207 ? -0.407 -14.242 -18.188 1 97.62 207 LEU A C 1
ATOM 1657 O O . LEU A 1 207 ? -0.811 -13.289 -17.516 1 97.62 207 LEU A O 1
ATOM 1661 N N . VAL A 1 208 ? 0.769 -14.289 -18.766 1 94.75 208 VAL A N 1
ATOM 1662 C CA . VAL A 1 208 ? 1.749 -13.219 -18.609 1 94.75 208 VAL A CA 1
ATOM 1663 C C . VAL A 1 208 ? 1.868 -12.43 -19.922 1 94.75 208 VAL A C 1
ATOM 1665 O O . VAL A 1 208 ? 2.613 -12.82 -20.828 1 94.75 208 VAL A O 1
ATOM 1668 N N . ALA A 1 209 ? 1.142 -11.344 -20 1 89.56 209 ALA A N 1
ATOM 1669 C CA . ALA A 1 209 ? 1.18 -10.492 -21.188 1 89.56 209 ALA A CA 1
ATOM 1670 C C . ALA A 1 209 ? 2.459 -9.664 -21.219 1 89.56 209 ALA A C 1
ATOM 1672 O O . ALA A 1 209 ? 2.768 -8.945 -20.266 1 89.56 209 ALA A O 1
ATOM 1673 N N . THR A 1 210 ? 3.176 -9.711 -22.328 1 81.12 210 THR A N 1
ATOM 1674 C CA . THR A 1 210 ? 4.461 -9.023 -22.406 1 81.12 210 THR A CA 1
ATOM 1675 C C . THR A 1 210 ? 4.422 -7.934 -23.484 1 81.12 210 THR A C 1
ATOM 1677 O O . THR A 1 210 ? 5.355 -7.133 -23.594 1 81.12 210 THR A O 1
ATOM 1680 N N . THR A 1 211 ? 3.326 -7.988 -24.266 1 83.12 211 THR A N 1
ATOM 1681 C CA . THR A 1 211 ? 3.205 -7 -25.328 1 83.12 211 THR A CA 1
ATOM 1682 C C . THR A 1 211 ? 1.811 -6.379 -25.344 1 83.12 211 THR A C 1
ATOM 1684 O O . THR A 1 211 ? 0.862 -6.965 -24.812 1 83.12 211 THR A O 1
ATOM 1687 N N . GLU A 1 212 ? 1.744 -5.254 -25.953 1 81.94 212 GLU A N 1
ATOM 1688 C CA . GLU A 1 212 ? 0.46 -4.562 -26.047 1 81.94 212 GLU A CA 1
ATOM 1689 C C . GLU A 1 212 ? -0.542 -5.367 -26.875 1 81.94 212 GLU A C 1
ATOM 1691 O O . GLU A 1 212 ? -1.742 -5.348 -26.594 1 81.94 212 GLU A O 1
ATOM 1696 N N . ASP A 1 213 ? -0.063 -6.051 -27.859 1 86.94 213 ASP A N 1
ATOM 1697 C CA . ASP A 1 213 ? -0.929 -6.828 -28.734 1 86.94 213 ASP A CA 1
ATOM 1698 C C . ASP A 1 213 ? -0.909 -8.305 -28.359 1 86.94 213 ASP A C 1
ATOM 1700 O O . ASP A 1 213 ? -1.133 -9.172 -29.203 1 86.94 213 ASP A O 1
ATOM 1704 N N . THR A 1 214 ? -0.735 -8.539 -27.109 1 92.38 214 THR A N 1
ATOM 1705 C CA . THR A 1 214 ? -0.627 -9.914 -26.625 1 92.38 214 THR A CA 1
ATOM 1706 C C . THR A 1 214 ? -1.809 -10.75 -27.109 1 92.38 214 THR A C 1
ATOM 1708 O O . THR A 1 214 ? -2.961 -10.32 -27.016 1 92.38 214 THR A O 1
ATOM 1711 N N . PRO A 1 215 ? -1.605 -11.938 -27.656 1 94.81 215 PRO A N 1
ATOM 1712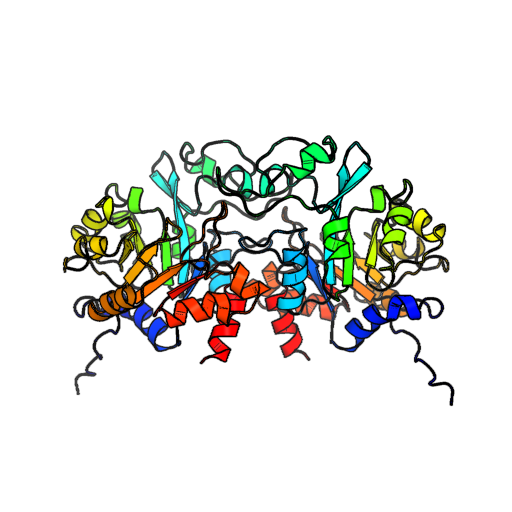 C CA . PRO A 1 215 ? -2.691 -12.844 -28.047 1 94.81 215 PRO A CA 1
ATOM 1713 C C . PRO A 1 215 ? -3.42 -13.445 -26.844 1 94.81 215 PRO A C 1
ATOM 1715 O O . PRO A 1 215 ? -4.477 -14.062 -27 1 94.81 215 PRO A O 1
ATOM 1718 N N . LEU A 1 216 ? -2.928 -13.203 -25.688 1 96.5 216 LEU A N 1
ATOM 1719 C CA . LEU A 1 216 ? -3.49 -13.828 -24.484 1 96.5 216 LEU A CA 1
ATOM 1720 C C . LEU A 1 216 ? -4.797 -13.148 -24.094 1 96.5 216 LEU A C 1
ATOM 1722 O O . LEU A 1 216 ? -5.574 -13.703 -23.312 1 96.5 216 LEU A O 1
ATOM 1726 N N . ALA A 1 217 ? -4.973 -11.969 -24.656 1 94.94 217 ALA A N 1
ATOM 1727 C CA . ALA A 1 217 ? -6.199 -11.242 -24.328 1 94.94 217 ALA A CA 1
ATOM 1728 C C . ALA A 1 217 ? -7.34 -11.664 -25.25 1 94.94 217 ALA A C 1
ATOM 1730 O O . ALA A 1 217 ? -8.102 -10.828 -25.734 1 94.94 217 ALA A O 1
ATOM 1731 N N . ASP A 1 218 ? -7.426 -12.883 -25.609 1 95.5 218 ASP A N 1
ATOM 1732 C CA . ASP A 1 218 ? -8.484 -13.492 -26.406 1 95.5 218 ASP A CA 1
ATOM 1733 C C . ASP A 1 218 ? -9.336 -14.438 -25.562 1 95.5 218 ASP A C 1
ATOM 1735 O O . ASP A 1 218 ? -8.82 -15.391 -24.984 1 95.5 218 ASP A O 1
ATOM 1739 N N . PRO A 1 219 ? -10.68 -14.164 -25.547 1 96.69 219 PRO A N 1
ATOM 1740 C CA . PRO A 1 219 ? -11.555 -15.055 -24.781 1 96.69 219 PRO A CA 1
ATOM 1741 C C . PRO A 1 219 ? -11.398 -16.516 -25.172 1 96.69 219 PRO A C 1
ATOM 1743 O O . PRO A 1 219 ? -11.625 -17.406 -24.344 1 96.69 219 PRO A O 1
ATOM 1746 N N . ALA A 1 220 ? -10.977 -16.766 -26.344 1 97.94 220 ALA A N 1
ATOM 1747 C CA . ALA A 1 220 ? -10.781 -18.125 -26.797 1 97.94 220 ALA A CA 1
ATOM 1748 C C . ALA A 1 220 ? -9.68 -18.828 -26.016 1 97.94 220 ALA A C 1
ATOM 1750 O O . ALA A 1 220 ? -9.734 -20.031 -25.781 1 97.94 220 ALA A O 1
ATOM 1751 N N . VAL A 1 221 ? -8.688 -18.047 -25.641 1 98.19 221 VAL A N 1
ATOM 1752 C CA . VAL A 1 221 ? -7.598 -18.594 -24.828 1 98.19 221 VAL A CA 1
ATOM 1753 C C . VAL A 1 221 ? -8.133 -19.062 -23.484 1 98.19 221 VAL A C 1
ATOM 1755 O O . VAL A 1 221 ? -7.824 -20.156 -23.016 1 98.19 221 VAL A O 1
ATOM 1758 N N . PHE A 1 222 ? -8.969 -18.312 -22.875 1 98.38 222 PHE A N 1
ATOM 1759 C CA . PHE A 1 222 ? -9.562 -18.641 -21.578 1 98.38 222 PHE A CA 1
ATOM 1760 C C . PHE A 1 222 ? -10.461 -19.859 -21.703 1 98.38 222 PHE A C 1
ATOM 1762 O O . PHE A 1 222 ? -10.453 -20.734 -20.812 1 98.38 222 PHE A O 1
ATOM 1769 N N . ARG A 1 223 ? -11.211 -19.953 -22.766 1 98 223 ARG A N 1
ATOM 1770 C CA . ARG A 1 223 ? -12.055 -21.109 -23 1 98 223 ARG A CA 1
ATOM 1771 C C . ARG A 1 223 ? -11.211 -22.375 -23.125 1 98 223 ARG A C 1
ATOM 1773 O O . ARG A 1 223 ? -11.555 -23.422 -22.578 1 98 223 ARG A O 1
ATOM 1780 N N . THR A 1 224 ? -10.141 -22.219 -23.859 1 98.31 224 THR A N 1
ATOM 1781 C CA . THR A 1 224 ? -9.25 -23.375 -24.047 1 98.31 224 THR A CA 1
ATOM 1782 C C . THR A 1 224 ? -8.703 -23.844 -22.703 1 98.31 224 THR A C 1
ATOM 1784 O O . THR A 1 224 ? -8.672 -25.047 -22.422 1 98.31 224 THR A O 1
ATOM 1787 N N . ILE A 1 225 ? -8.305 -22.938 -21.859 1 98.5 225 ILE A N 1
ATOM 1788 C CA . ILE A 1 225 ? -7.789 -23.266 -20.531 1 98.5 225 ILE A CA 1
ATOM 1789 C C . ILE A 1 225 ? -8.875 -23.969 -19.719 1 98.5 225 ILE A C 1
ATOM 1791 O O . ILE A 1 225 ? -8.617 -25 -19.109 1 98.5 225 ILE A O 1
ATOM 1795 N N . SER A 1 226 ? -10.062 -23.469 -19.828 1 97.69 226 SER A N 1
ATOM 1796 C CA . SER A 1 226 ? -11.195 -24.047 -19.109 1 97.69 226 SER A CA 1
ATOM 1797 C C . SER A 1 226 ? -11.484 -25.469 -19.609 1 97.69 226 SER A C 1
ATOM 1799 O O . SER A 1 226 ? -11.828 -26.344 -18.812 1 97.69 226 SER A O 1
ATOM 1801 N N . GLU A 1 227 ? -11.367 -25.703 -20.844 1 97.06 227 GLU A N 1
ATOM 1802 C CA . GLU A 1 227 ? -11.625 -27 -21.438 1 97.06 227 GLU A CA 1
ATOM 1803 C C . GLU A 1 227 ? -10.641 -28.047 -20.938 1 97.06 227 GLU A C 1
ATOM 1805 O O . GLU A 1 227 ? -10.953 -29.25 -20.906 1 97.06 227 GLU A O 1
ATOM 1810 N N . HIS A 1 228 ? -9.516 -27.578 -20.547 1 96.94 228 HIS A N 1
ATOM 1811 C CA . HIS A 1 228 ? -8.531 -28.469 -19.969 1 96.94 228 HIS A CA 1
ATOM 1812 C C . HIS A 1 228 ? -8.789 -28.688 -18.484 1 96.94 228 HIS A C 1
ATOM 1814 O O . HIS A 1 228 ? -8.031 -29.406 -17.812 1 96.94 228 HIS A O 1
ATOM 1820 N N . GLY A 1 229 ? -9.852 -28.047 -17.938 1 97.31 229 GLY A N 1
ATOM 1821 C CA . GLY A 1 229 ? -10.141 -28.172 -16.531 1 97.31 229 GLY A CA 1
ATOM 1822 C C . GLY A 1 229 ? -9.18 -27.375 -15.648 1 97.31 229 GLY A C 1
ATOM 1823 O O . GLY A 1 229 ? -8.859 -27.797 -14.539 1 97.31 229 GLY A O 1
ATOM 1824 N N . LEU A 1 230 ? -8.672 -26.312 -16.141 1 98.56 230 LEU A N 1
ATOM 1825 C CA . LEU A 1 230 ? -7.699 -25.469 -15.438 1 98.56 230 LEU A CA 1
ATOM 1826 C C . LEU A 1 230 ? -8.25 -24.062 -15.219 1 98.56 230 LEU A C 1
ATOM 1828 O O . LEU A 1 230 ? -9.086 -23.594 -16 1 98.56 230 LEU A O 1
ATOM 1832 N N . TYR A 1 231 ? -7.844 -23.422 -14.102 1 98.56 231 TYR A N 1
ATOM 1833 C CA . TYR A 1 231 ? -8.242 -22.031 -13.922 1 98.56 231 TYR A CA 1
ATOM 1834 C C . TYR A 1 231 ? -7.312 -21.094 -14.664 1 98.56 231 TYR A C 1
ATOM 1836 O O . TYR A 1 231 ? -6.141 -21.422 -14.891 1 98.56 231 TYR A O 1
ATOM 1844 N N . SER A 1 232 ? -7.852 -19.922 -15.047 1 98.62 232 SER A N 1
ATOM 1845 C CA . SER A 1 232 ? -7.062 -18.828 -15.602 1 98.62 232 SER A CA 1
ATOM 1846 C C . SER A 1 232 ? -6.703 -17.812 -14.531 1 98.62 232 SER A C 1
ATOM 1848 O O . SER A 1 232 ? -7.586 -17.266 -13.867 1 98.62 232 SER A O 1
ATOM 1850 N N . PHE A 1 233 ? -5.395 -17.609 -14.375 1 98.62 233 PHE A N 1
ATOM 1851 C CA . PHE A 1 233 ? -4.816 -16.641 -13.453 1 98.62 233 PHE A CA 1
ATOM 1852 C C . PHE A 1 233 ? -4.293 -15.422 -14.211 1 98.62 233 PHE A C 1
ATOM 1854 O O . PHE A 1 233 ? -3.451 -15.555 -15.102 1 98.62 233 PHE A O 1
ATOM 1861 N N . VAL A 1 234 ? -4.82 -14.25 -13.875 1 97.94 234 VAL A N 1
ATOM 1862 C CA . VAL A 1 234 ? -4.402 -13.047 -14.594 1 97.94 234 VAL A CA 1
ATOM 1863 C C . VAL A 1 234 ? -3.854 -12.023 -13.602 1 97.94 234 VAL A C 1
ATOM 1865 O O . VAL A 1 234 ? -4.219 -12.031 -12.422 1 97.94 234 VAL A O 1
ATOM 1868 N N . ASN A 1 235 ? -2.939 -11.211 -14.125 1 96.31 235 ASN A N 1
ATOM 1869 C CA . ASN A 1 235 ? -2.398 -10.094 -13.359 1 96.31 235 ASN A CA 1
ATOM 1870 C C . ASN A 1 235 ? -3.152 -8.797 -13.641 1 96.31 235 ASN A C 1
ATOM 1872 O O . ASN A 1 235 ? -3.191 -8.336 -14.781 1 96.31 235 ASN A O 1
ATOM 1876 N N . ALA A 1 236 ? -3.723 -8.227 -12.617 1 96.38 236 ALA A N 1
ATOM 1877 C CA . ALA A 1 236 ? -4.211 -6.852 -12.727 1 96.38 236 ALA A CA 1
ATOM 1878 C C . ALA A 1 236 ? -3.115 -5.852 -12.375 1 96.38 236 ALA A C 1
ATOM 1880 O O . ALA A 1 236 ? -3.354 -4.641 -12.352 1 96.38 236 ALA A O 1
ATOM 1881 N N . LEU A 1 237 ? -1.951 -6.277 -12.148 1 92.69 237 LEU A N 1
ATOM 1882 C CA . LEU A 1 237 ? -0.826 -5.469 -11.695 1 92.69 237 LEU A CA 1
ATOM 1883 C C . LEU A 1 237 ? -0.392 -4.48 -12.773 1 92.69 237 LEU A C 1
ATOM 1885 O O . LEU A 1 237 ? -0.352 -4.828 -13.953 1 92.69 237 LEU A O 1
ATOM 1889 N N . ASP A 1 238 ? -0.199 -3.283 -12.32 1 84.38 238 ASP A N 1
ATOM 1890 C CA . ASP A 1 238 ? 0.524 -2.314 -13.141 1 84.38 238 ASP A CA 1
ATOM 1891 C C . ASP A 1 238 ? 2.01 -2.295 -12.789 1 84.38 238 ASP A C 1
ATOM 1893 O O . ASP A 1 238 ? 2.385 -1.869 -11.695 1 84.38 238 ASP A O 1
ATOM 1897 N N . LEU A 1 239 ? 2.791 -2.797 -13.648 1 72.88 239 LEU A N 1
ATOM 1898 C CA . LEU A 1 239 ? 4.195 -3.025 -13.32 1 72.88 239 LEU A CA 1
ATOM 1899 C C . LEU A 1 239 ? 5.078 -1.93 -13.906 1 72.88 239 LEU A C 1
ATOM 1901 O O . LEU A 1 239 ? 6.301 -2.076 -13.961 1 72.88 239 LEU A O 1
ATOM 1905 N N . GLY A 1 240 ? 4.5 -0.899 -14.344 1 71.12 240 GLY A N 1
ATOM 1906 C CA . GLY A 1 240 ? 5.242 0.254 -14.828 1 71.12 240 GLY A CA 1
ATOM 1907 C C . GLY A 1 240 ? 5.672 0.122 -16.281 1 71.12 240 GLY A C 1
ATOM 1908 O O . GLY A 1 240 ? 5.297 -0.835 -16.953 1 71.12 240 GLY A O 1
ATOM 1909 N N . ASN A 1 241 ? 6.449 1.139 -16.766 1 62.56 241 ASN A N 1
ATOM 1910 C CA . ASN A 1 241 ? 7.074 1.252 -18.078 1 62.56 241 ASN A CA 1
ATOM 1911 C C . ASN A 1 241 ? 6.055 1.06 -19.203 1 62.56 241 ASN A C 1
ATOM 1913 O O . ASN A 1 241 ? 6.387 0.519 -20.25 1 62.56 241 ASN A O 1
ATOM 1917 N N . GLY A 1 242 ? 4.934 1.381 -18.906 1 62.22 242 GLY A N 1
ATOM 1918 C CA . GLY A 1 242 ? 3.955 1.223 -19.969 1 62.22 242 GLY A CA 1
ATOM 1919 C C . GLY A 1 242 ? 3.473 -0.206 -20.125 1 62.22 242 GLY A C 1
ATOM 1920 O O . GLY A 1 242 ? 2.85 -0.548 -21.125 1 62.22 242 GLY A O 1
ATOM 1921 N N . TYR A 1 243 ? 3.982 -0.965 -19.156 1 65.44 243 TYR A N 1
ATOM 1922 C CA . TYR A 1 243 ? 3.463 -2.328 -19.172 1 65.44 243 TYR A CA 1
ATOM 1923 C C . TYR A 1 243 ? 1.939 -2.33 -19.203 1 65.44 243 TYR A C 1
ATOM 1925 O O . TYR A 1 243 ? 1.296 -1.743 -18.328 1 65.44 243 TYR A O 1
ATOM 1933 N N . CYS A 1 244 ? 1.401 -2.803 -20.297 1 68.75 244 CYS A N 1
ATOM 1934 C CA . CYS A 1 244 ? -0.044 -2.742 -20.484 1 68.75 244 CYS A CA 1
ATOM 1935 C C . CYS A 1 244 ? -0.714 -4.004 -19.953 1 68.75 244 CYS A C 1
ATOM 1937 O O . CYS A 1 244 ? -1.941 -4.07 -19.859 1 68.75 244 CYS A O 1
ATOM 1939 N N . GLY A 1 245 ? 0.12 -4.922 -19.375 1 79 245 GLY A N 1
ATOM 1940 C CA . GLY A 1 245 ? -0.543 -6.141 -18.938 1 79 245 GLY A CA 1
ATOM 1941 C C . GLY A 1 245 ? -1.5 -6.699 -19.969 1 79 245 GLY A C 1
ATOM 1942 O O . GLY A 1 245 ? -1.17 -6.766 -21.156 1 79 245 GLY A O 1
ATOM 1943 N N . LEU A 1 246 ? -2.645 -7.25 -19.547 1 90 246 LEU A N 1
ATOM 1944 C CA . LEU A 1 246 ? -3.668 -7.734 -20.453 1 90 246 LEU A CA 1
ATOM 1945 C C . LEU A 1 246 ? -4.477 -6.574 -21.031 1 90 246 LEU A C 1
ATOM 1947 O O . LEU A 1 246 ? -5.645 -6.391 -20.672 1 90 246 LEU A O 1
ATOM 1951 N N . LYS A 1 247 ? -3.857 -5.77 -21.875 1 89.44 247 LYS A N 1
ATOM 1952 C CA . LYS A 1 247 ? -4.426 -4.68 -22.656 1 89.44 247 LYS A CA 1
ATOM 1953 C C . LYS A 1 247 ? -5.004 -3.59 -21.766 1 89.44 247 LYS A C 1
ATOM 1955 O O . LYS A 1 247 ? -6.105 -3.092 -22 1 89.44 247 LYS A O 1
ATOM 1960 N N . GLY A 1 248 ? -4.375 -3.326 -20.672 1 90.62 248 GLY A N 1
ATOM 1961 C CA . GLY A 1 248 ? -4.715 -2.195 -19.828 1 90.62 248 GLY A CA 1
ATOM 1962 C C . GLY A 1 248 ? -5.812 -2.51 -18.828 1 90.62 248 GLY A C 1
ATOM 1963 O O . GLY A 1 248 ? -6.297 -1.618 -18.125 1 90.62 248 GLY A O 1
ATOM 1964 N N . MET A 1 249 ? -6.266 -3.75 -18.766 1 94.38 249 MET A N 1
ATOM 1965 C CA . MET A 1 249 ? -7.227 -4.176 -17.75 1 94.38 249 MET A CA 1
ATOM 1966 C C . MET A 1 249 ? -6.539 -4.418 -16.422 1 94.38 249 MET A C 1
ATOM 1968 O O . MET A 1 249 ? -6.137 -5.543 -16.109 1 94.38 249 MET A O 1
ATOM 1972 N N . ASP A 1 250 ? -6.402 -3.279 -15.633 1 94.62 250 ASP A N 1
ATOM 1973 C CA . ASP A 1 250 ? -5.496 -3.359 -14.492 1 94.62 250 ASP A CA 1
ATOM 1974 C C . ASP A 1 250 ? -6.086 -2.648 -13.273 1 94.62 250 ASP A C 1
ATOM 1976 O O . ASP A 1 250 ? -7.219 -2.164 -13.312 1 94.62 250 ASP A O 1
ATOM 1980 N N . ASP A 1 251 ? -5.352 -2.703 -12.219 1 96.56 251 ASP A N 1
ATOM 1981 C CA . ASP A 1 251 ? -5.75 -2.117 -10.938 1 96.56 251 ASP A CA 1
ATOM 1982 C C . ASP A 1 251 ? -5.984 -0.613 -11.07 1 96.56 251 ASP A C 1
ATOM 1984 O O . ASP A 1 251 ? -6.98 -0.089 -10.578 1 96.56 251 ASP A O 1
ATOM 1988 N N . THR A 1 252 ? -5.047 0.073 -11.742 1 94.56 252 THR A N 1
ATOM 1989 C CA . THR A 1 252 ? -5.125 1.526 -11.844 1 94.56 252 THR A CA 1
ATOM 1990 C C . THR A 1 252 ? -6.43 1.953 -12.508 1 94.56 252 THR A C 1
ATOM 1992 O O . THR A 1 252 ? -7.141 2.82 -12 1 94.56 252 THR A O 1
ATOM 1995 N N . ARG A 1 253 ? -6.746 1.304 -13.57 1 94.81 253 ARG A N 1
ATOM 1996 C CA . ARG A 1 253 ? -7.992 1.606 -14.266 1 94.81 253 ARG A CA 1
ATOM 1997 C C . ARG A 1 253 ? -9.203 1.252 -13.414 1 94.81 253 ARG A C 1
ATOM 1999 O O . ARG A 1 253 ? -10.195 1.985 -13.391 1 94.81 253 ARG A O 1
ATOM 2006 N N . SER A 1 254 ? -9.109 0.138 -12.766 1 97.88 254 SER A N 1
ATOM 2007 C CA . SER A 1 254 ? -10.211 -0.289 -11.898 1 97.88 254 SER A CA 1
ATOM 2008 C C . SER A 1 254 ? -10.477 0.729 -10.797 1 97.88 254 SER A C 1
ATOM 2010 O O . SER A 1 254 ? -11.625 0.99 -10.453 1 97.88 254 SER A O 1
ATOM 2012 N N . ILE A 1 255 ? -9.383 1.325 -10.234 1 97.56 255 ILE A N 1
ATOM 2013 C CA . ILE A 1 255 ? -9.516 2.268 -9.125 1 97.56 255 ILE A CA 1
ATOM 2014 C C . ILE A 1 255 ? -9.945 3.633 -9.656 1 97.56 255 ILE A C 1
ATOM 2016 O O . ILE A 1 255 ? -10.898 4.23 -9.156 1 97.56 255 ILE A O 1
ATOM 2020 N N . LEU A 1 256 ? -9.367 4.102 -10.719 1 96.56 256 LEU A N 1
ATOM 2021 C CA . LEU A 1 256 ? -9.547 5.48 -11.156 1 96.56 256 LEU A CA 1
ATOM 2022 C C . LEU A 1 256 ? -10.781 5.609 -12.047 1 96.56 256 LEU A C 1
ATOM 2024 O O . LEU A 1 256 ? -11.469 6.633 -12.008 1 96.56 256 LEU A O 1
ATOM 2028 N N . GLU A 1 257 ? -11.117 4.555 -12.797 1 97 257 GLU A N 1
ATOM 2029 C CA . GLU A 1 257 ? -12.188 4.664 -13.781 1 97 257 GLU A CA 1
ATOM 2030 C C . GLU A 1 257 ? -13.367 3.766 -13.414 1 97 257 GLU A C 1
ATOM 2032 O O . GLU A 1 257 ? -14.438 3.875 -14.008 1 97 257 GLU A O 1
ATOM 2037 N N . GLY A 1 258 ? -13.172 2.896 -12.492 1 97.44 258 GLY A N 1
ATOM 2038 C CA . GLY A 1 258 ? -14.219 1.975 -12.086 1 97.44 258 GLY A CA 1
ATOM 2039 C C . GLY A 1 258 ? -13.852 0.519 -12.305 1 97.44 258 GLY A C 1
ATOM 2040 O O . GLY A 1 258 ? -13.18 0.181 -13.289 1 97.44 258 GLY A O 1
ATOM 2041 N N . PRO A 1 259 ? -14.289 -0.327 -11.383 1 98.06 259 PRO A N 1
ATOM 2042 C CA . PRO A 1 259 ? -13.859 -1.727 -11.406 1 98.06 259 PRO A CA 1
ATOM 2043 C C . PRO A 1 259 ? -14.25 -2.441 -12.703 1 98.06 259 PRO A C 1
ATOM 2045 O O . PRO A 1 259 ? -13.562 -3.369 -13.133 1 98.06 259 PRO A O 1
ATOM 2048 N N . GLN A 1 260 ? -15.336 -2.02 -13.383 1 97.38 260 GLN A N 1
ATOM 2049 C CA . GLN A 1 260 ? -15.797 -2.682 -14.594 1 97.38 260 GLN A CA 1
ATOM 2050 C C . GLN A 1 260 ? -14.789 -2.52 -15.734 1 97.38 260 GLN A C 1
ATOM 2052 O O . GLN A 1 260 ? -14.711 -3.365 -16.625 1 97.38 260 GLN A O 1
ATOM 2057 N N . HIS A 1 261 ? -13.93 -1.53 -15.578 1 96.88 261 HIS A N 1
ATOM 2058 C CA . HIS A 1 261 ? -13.055 -1.189 -16.688 1 96.88 261 HIS A CA 1
ATOM 2059 C C . HIS A 1 261 ? -11.727 -1.938 -16.594 1 96.88 261 HIS A C 1
ATOM 2061 O O . HIS A 1 261 ? -10.961 -1.989 -17.562 1 96.88 261 HIS A O 1
ATOM 2067 N N . GLY A 1 262 ? -11.375 -2.416 -15.445 1 96.75 262 GLY A N 1
ATOM 2068 C CA . GLY A 1 262 ? -10.195 -3.246 -15.242 1 96.75 262 GLY A CA 1
ATOM 2069 C C . GLY A 1 262 ? -10.531 -4.664 -14.82 1 96.75 262 GLY A C 1
ATOM 2070 O O . GLY A 1 262 ? -10.602 -5.566 -15.656 1 96.75 262 GLY A O 1
ATOM 2071 N N . TRP A 1 263 ? -10.938 -4.809 -13.578 1 98.44 263 TRP A N 1
ATOM 2072 C CA . TRP A 1 263 ? -11.227 -6.121 -13.008 1 98.44 263 TRP A CA 1
ATOM 2073 C C . TRP A 1 263 ? -12.406 -6.773 -13.727 1 98.44 263 TRP A C 1
ATOM 2075 O O . TRP A 1 263 ? -12.352 -7.961 -14.07 1 98.44 263 TRP A O 1
ATOM 2085 N N . GLY A 1 264 ? -13.484 -6.004 -13.945 1 98.31 264 GLY A N 1
ATOM 2086 C CA . GLY A 1 264 ? -14.641 -6.535 -14.656 1 98.31 264 GLY A CA 1
ATOM 2087 C C . GLY A 1 264 ? -14.305 -7.016 -16.062 1 98.31 264 GLY A C 1
ATOM 2088 O O . GLY A 1 264 ? -14.828 -8.039 -16.516 1 98.31 264 GLY A O 1
ATOM 2089 N N . ALA A 1 265 ? -13.469 -6.289 -16.703 1 97.38 265 ALA A N 1
ATOM 2090 C CA . ALA A 1 265 ? -13.055 -6.664 -18.047 1 97.38 265 ALA A CA 1
ATOM 2091 C C . ALA A 1 265 ? -12.266 -7.969 -18.031 1 97.38 265 ALA A C 1
ATOM 2093 O O . ALA A 1 265 ? -12.422 -8.805 -18.938 1 97.38 265 ALA A O 1
ATOM 2094 N N . LEU A 1 266 ? -11.43 -8.141 -17.047 1 97.81 266 LEU A N 1
ATOM 2095 C CA . LEU A 1 266 ? -10.688 -9.391 -16.906 1 97.81 266 LEU A CA 1
ATOM 2096 C C . LEU A 1 266 ? -11.633 -10.57 -16.688 1 97.81 266 LEU A C 1
ATOM 2098 O O . LEU A 1 266 ? -11.438 -11.641 -17.266 1 97.81 266 LEU A O 1
ATOM 2102 N N . LEU A 1 267 ? -12.664 -10.367 -15.883 1 98.12 267 LEU A N 1
ATOM 2103 C CA . LEU A 1 267 ? -13.648 -11.414 -15.617 1 98.12 267 LEU A CA 1
ATOM 2104 C C . LEU A 1 267 ? -14.438 -11.742 -16.875 1 98.12 267 LEU A C 1
ATOM 2106 O O . LEU A 1 267 ? -14.766 -12.906 -17.125 1 98.12 267 LEU A O 1
ATOM 2110 N N . THR A 1 268 ? -14.719 -10.734 -17.656 1 97.31 268 THR A N 1
ATOM 2111 C CA . THR A 1 268 ? -15.445 -10.93 -18.906 1 97.31 268 THR A CA 1
ATOM 2112 C C . THR A 1 268 ? -14.641 -11.797 -19.875 1 97.31 268 THR A C 1
ATOM 2114 O O . THR A 1 268 ? -15.203 -12.578 -20.641 1 97.31 268 THR A O 1
ATOM 2117 N N . LEU A 1 269 ? -13.305 -11.695 -19.797 1 96.31 269 LEU A N 1
ATOM 2118 C CA . LEU A 1 269 ? -12.438 -12.547 -20.609 1 96.31 269 LEU A CA 1
ATOM 2119 C C . LEU A 1 269 ? -12.555 -14 -20.172 1 96.31 269 LEU A C 1
ATOM 2121 O O . LEU A 1 269 ? -12.305 -14.914 -20.969 1 96.31 269 LEU A O 1
ATOM 2125 N N . GLY A 1 270 ? -12.836 -14.227 -18.891 1 97.25 270 GLY A N 1
ATOM 2126 C CA . GLY A 1 270 ? -12.953 -15.586 -18.375 1 97.25 270 GLY A CA 1
ATOM 2127 C C . GLY A 1 270 ? -11.992 -15.875 -17.234 1 97.25 270 GLY A C 1
ATOM 2128 O O . GLY A 1 270 ? -11.797 -17.031 -16.859 1 97.25 270 GLY A O 1
ATOM 2129 N N . ALA A 1 271 ? -11.43 -14.82 -16.656 1 98.12 271 ALA A N 1
ATOM 2130 C CA . ALA A 1 271 ? -10.461 -15 -15.57 1 98.12 271 ALA A CA 1
ATOM 2131 C C . ALA A 1 271 ? -11.109 -15.641 -14.352 1 98.12 271 ALA A C 1
ATOM 2133 O O . ALA A 1 271 ? -12.242 -15.297 -13.984 1 98.12 271 ALA A O 1
ATOM 2134 N N . ASN A 1 272 ? -10.414 -16.578 -13.703 1 98.25 272 ASN A N 1
ATOM 2135 C CA . ASN A 1 272 ? -10.883 -17.219 -12.484 1 98.25 272 ASN A CA 1
ATOM 2136 C C . ASN A 1 272 ? -10.172 -16.656 -11.25 1 98.25 272 ASN A C 1
ATOM 2138 O O . ASN A 1 272 ? -10.734 -16.656 -10.156 1 98.25 272 ASN A O 1
ATOM 2142 N N . VAL A 1 273 ? -8.938 -16.281 -11.422 1 98.69 273 VAL A N 1
ATOM 2143 C CA . VAL A 1 273 ? -8.109 -15.742 -10.352 1 98.69 273 VAL A CA 1
ATOM 2144 C C . VAL A 1 273 ? -7.492 -14.414 -10.797 1 98.69 273 VAL A C 1
ATOM 2146 O O . VAL A 1 273 ? -6.91 -14.328 -11.875 1 98.69 273 VAL A O 1
ATOM 2149 N N . ILE A 1 274 ? -7.68 -13.391 -10.031 1 98.69 274 ILE A N 1
ATOM 2150 C CA . ILE A 1 274 ? -7.078 -12.086 -10.297 1 98.69 274 ILE A CA 1
ATOM 2151 C C . ILE A 1 274 ? -6.051 -11.758 -9.219 1 98.69 274 ILE A C 1
ATOM 2153 O O . ILE A 1 274 ? -6.383 -11.703 -8.031 1 98.69 274 ILE A O 1
ATOM 2157 N N . GLN A 1 275 ? -4.781 -11.633 -9.641 1 98.5 275 GLN A N 1
ATOM 2158 C CA . GLN A 1 275 ? -3.758 -11.086 -8.75 1 98.5 275 GLN A CA 1
ATOM 2159 C C . GLN A 1 275 ? -3.783 -9.562 -8.742 1 98.5 275 GLN A C 1
ATOM 2161 O O . GLN A 1 275 ? -3.834 -8.938 -9.805 1 98.5 275 GLN A O 1
ATOM 2166 N N . THR A 1 276 ? -3.762 -8.977 -7.586 1 98.25 276 THR A N 1
ATOM 2167 C CA . THR A 1 276 ? -3.988 -7.543 -7.457 1 98.25 276 THR A CA 1
ATOM 2168 C C . THR A 1 276 ? -3.154 -6.965 -6.316 1 98.25 276 THR A C 1
ATOM 2170 O O . THR A 1 276 ? -2.748 -7.691 -5.406 1 98.25 276 THR A O 1
ATOM 2173 N N . ASP A 1 277 ? -2.867 -5.699 -6.402 1 97 277 ASP A N 1
ATOM 2174 C CA . ASP A 1 277 ? -2.324 -4.941 -5.281 1 97 277 ASP A CA 1
ATOM 2175 C C . ASP A 1 277 ? -3.441 -4.324 -4.441 1 97 277 ASP A C 1
ATOM 2177 O O . ASP A 1 277 ? -3.188 -3.768 -3.373 1 97 277 ASP A O 1
ATOM 2181 N N . TRP A 1 278 ? -4.66 -4.398 -4.91 1 98 278 TRP A N 1
ATOM 2182 C CA . TRP A 1 278 ? -5.809 -3.783 -4.246 1 98 278 TRP A CA 1
ATOM 2183 C C . TRP A 1 278 ? -6.824 -4.84 -3.828 1 98 278 TRP A C 1
ATOM 2185 O O . TRP A 1 278 ? -7.992 -4.781 -4.227 1 98 278 TRP A O 1
ATOM 2195 N N . PRO A 1 279 ? -6.395 -5.742 -2.951 1 98.44 279 PRO A N 1
ATOM 2196 C CA . PRO A 1 279 ? -7.297 -6.855 -2.648 1 98.44 279 PRO A CA 1
ATOM 2197 C C . PRO A 1 279 ? -8.578 -6.402 -1.951 1 98.44 279 PRO A C 1
ATOM 2199 O O . PRO A 1 279 ? -9.641 -6.988 -2.166 1 98.44 279 PRO A O 1
ATOM 2202 N N . GLU A 1 280 ? -8.57 -5.332 -1.128 1 97.69 280 GLU A N 1
ATOM 2203 C CA . GLU A 1 280 ? -9.766 -4.867 -0.435 1 97.69 280 GLU A CA 1
ATOM 2204 C C . GLU A 1 280 ? -10.82 -4.367 -1.424 1 97.69 280 GLU A C 1
ATOM 2206 O O . GLU A 1 280 ? -12 -4.695 -1.3 1 97.69 280 GLU A O 1
ATOM 2211 N N . LYS A 1 281 ? -10.336 -3.611 -2.359 1 98.12 281 LYS A N 1
ATOM 2212 C CA . LYS A 1 281 ? -11.258 -3.049 -3.338 1 98.12 281 LYS A CA 1
ATOM 2213 C C . LYS A 1 281 ? -11.766 -4.121 -4.301 1 98.12 281 LYS A C 1
ATOM 2215 O O . LYS A 1 281 ? -12.922 -4.086 -4.73 1 98.12 281 LYS A O 1
ATOM 2220 N N . LEU A 1 282 ? -10.898 -5.016 -4.609 1 98.62 282 LEU A N 1
ATOM 2221 C CA . LEU A 1 282 ? -11.344 -6.129 -5.438 1 98.62 282 LEU A CA 1
ATOM 2222 C C . LEU A 1 282 ? -12.375 -6.977 -4.695 1 98.62 282 LEU A C 1
ATOM 2224 O O . LEU A 1 282 ? -13.336 -7.457 -5.297 1 98.62 282 LEU A O 1
ATOM 2228 N N . ASP A 1 283 ? -12.172 -7.176 -3.393 1 98.19 283 ASP A N 1
ATOM 2229 C CA . ASP A 1 283 ? -13.156 -7.895 -2.594 1 98.19 283 ASP A CA 1
ATOM 2230 C C . ASP A 1 283 ? -14.5 -7.156 -2.58 1 98.19 283 ASP A C 1
ATOM 2232 O O . ASP A 1 283 ? -15.555 -7.781 -2.646 1 98.19 283 ASP A O 1
ATOM 2236 N N . GLU A 1 284 ? -14.406 -5.867 -2.477 1 97.19 284 GLU A N 1
ATOM 2237 C CA . GLU A 1 284 ? -15.633 -5.082 -2.547 1 97.19 284 GLU A CA 1
ATOM 2238 C C . GLU A 1 284 ? -16.375 -5.332 -3.857 1 97.19 284 GLU A C 1
ATOM 2240 O O . GLU A 1 284 ? -17.594 -5.531 -3.861 1 97.19 284 GLU A O 1
ATOM 2245 N N . TYR A 1 285 ? -15.609 -5.344 -4.926 1 98.38 285 TYR A N 1
ATOM 2246 C CA . TYR A 1 285 ? -16.203 -5.609 -6.23 1 98.38 285 TYR A CA 1
ATOM 2247 C C . TYR A 1 285 ? -16.797 -7.016 -6.281 1 98.38 285 TYR A C 1
ATOM 2249 O O . TYR A 1 285 ? -17.875 -7.223 -6.824 1 98.38 285 TYR A O 1
ATOM 2257 N N . ARG A 1 286 ? -16.031 -7.949 -5.695 1 98.12 286 ARG A N 1
ATOM 2258 C CA . ARG A 1 286 ? -16.469 -9.344 -5.66 1 98.12 286 ARG A CA 1
ATOM 2259 C C . ARG A 1 286 ? -17.812 -9.469 -4.965 1 98.12 286 ARG A C 1
ATOM 2261 O O . ARG A 1 286 ? -18.688 -10.211 -5.414 1 98.12 286 ARG A O 1
ATOM 2268 N N . ARG A 1 287 ? -18.062 -8.719 -3.934 1 95.25 287 ARG A N 1
ATOM 2269 C CA . ARG A 1 287 ? -19.312 -8.758 -3.174 1 95.25 287 ARG A CA 1
ATOM 2270 C C . ARG A 1 287 ? -20.469 -8.156 -3.977 1 95.25 287 ARG A C 1
ATOM 2272 O O . ARG A 1 287 ? -21.609 -8.57 -3.82 1 95.25 287 ARG A O 1
ATOM 2279 N N . VAL A 1 288 ? -20.125 -7.246 -4.762 1 93.5 288 VAL A N 1
ATOM 2280 C CA . VAL A 1 288 ? -21.141 -6.562 -5.555 1 93.5 288 VAL A CA 1
ATOM 2281 C C . VAL A 1 288 ? -21.656 -7.496 -6.652 1 93.5 288 VAL A C 1
ATOM 2283 O O . VAL A 1 288 ? -22.859 -7.52 -6.949 1 93.5 288 VAL A O 1
ATOM 2286 N N . ILE A 1 289 ? -20.812 -8.258 -7.219 1 92.75 289 ILE A N 1
ATOM 2287 C CA . ILE A 1 289 ? -21.234 -9.039 -8.375 1 92.75 289 ILE A CA 1
ATOM 2288 C C . ILE A 1 289 ? -21.656 -10.438 -7.93 1 92.75 289 ILE A C 1
ATOM 2290 O O . ILE A 1 289 ? -22.109 -11.25 -8.75 1 92.75 289 ILE A O 1
ATOM 2294 N N . ALA A 1 290 ? -21.453 -10.797 -6.652 1 85.25 290 ALA A N 1
ATOM 2295 C CA . ALA A 1 290 ? -21.891 -12.078 -6.117 1 85.25 290 ALA A CA 1
ATOM 2296 C C . ALA A 1 290 ? -23.406 -12.125 -5.973 1 85.25 290 ALA A C 1
ATOM 2298 O O . ALA A 1 290 ? -24.047 -11.094 -5.723 1 85.25 290 ALA A O 1
ATOM 2299 N N . MET B 1 1 ? -36.125 35.531 6.945 1 31.78 1 MET B N 1
ATOM 2300 C CA . MET B 1 1 ? -35.812 34.625 8.039 1 31.78 1 MET B CA 1
ATOM 2301 C C . MET B 1 1 ? -34.344 34.188 7.98 1 31.78 1 MET B C 1
ATOM 2303 O O . MET B 1 1 ? -33.906 33.656 6.961 1 31.78 1 MET B O 1
ATOM 2307 N N . SER B 1 2 ? -33.406 34.938 8.461 1 36.03 2 SER B N 1
ATOM 2308 C CA . SER B 1 2 ? -31.969 34.812 8.32 1 36.03 2 SER B CA 1
ATOM 2309 C C . SER B 1 2 ? -31.516 33.406 8.695 1 36.03 2 SER B C 1
ATOM 2311 O O . SER B 1 2 ? -31.812 32.906 9.789 1 36.03 2 SER B O 1
ATOM 2313 N N . THR B 1 3 ? -31.625 32.344 7.703 1 38.69 3 THR B N 1
ATOM 2314 C CA . THR B 1 3 ? -31.203 30.984 7.953 1 38.69 3 THR B CA 1
ATOM 2315 C C . THR B 1 3 ? -29.984 30.953 8.891 1 38.69 3 THR B C 1
ATOM 2317 O O . THR B 1 3 ? -28.906 31.422 8.531 1 38.69 3 THR B O 1
ATOM 2320 N N . LYS B 1 4 ? -30.297 31.203 10.047 1 47.44 4 LYS B N 1
ATOM 2321 C CA . LYS B 1 4 ? -29.359 31.156 11.172 1 47.44 4 LYS B CA 1
ATOM 2322 C C . LYS B 1 4 ? -28.328 30.047 10.992 1 47.44 4 LYS B C 1
ATOM 2324 O O . LYS B 1 4 ? -28.672 28.875 10.977 1 47.44 4 LYS B O 1
ATOM 2329 N N . THR B 1 5 ? -27.203 30.156 10.125 1 50.84 5 THR B N 1
ATOM 2330 C CA . THR B 1 5 ? -26.094 29.234 9.922 1 50.84 5 THR B CA 1
ATOM 2331 C C . THR B 1 5 ? -25.547 28.75 11.266 1 50.84 5 THR B C 1
ATOM 2333 O O . THR B 1 5 ? -25.172 29.562 12.109 1 50.84 5 THR B O 1
ATOM 2336 N N . ALA B 1 6 ? -25.812 27.609 11.852 1 57.56 6 ALA B N 1
ATOM 2337 C CA . ALA B 1 6 ? -25.359 26.984 13.102 1 57.56 6 ALA B CA 1
ATOM 2338 C C . ALA B 1 6 ? -23.844 27.109 13.266 1 57.56 6 ALA B C 1
ATOM 2340 O O . ALA B 1 6 ? -23.109 27.172 12.273 1 57.56 6 ALA B O 1
ATOM 2341 N N . ALA B 1 7 ? -23.375 27.5 14.492 1 74.06 7 ALA B N 1
ATOM 2342 C CA . ALA B 1 7 ? -21.969 27.562 14.875 1 74.06 7 ALA B CA 1
ATOM 2343 C C . ALA B 1 7 ? -21.219 26.312 14.43 1 74.06 7 ALA B C 1
ATOM 2345 O O . ALA B 1 7 ? -21.75 25.203 14.523 1 74.06 7 ALA B O 1
ATOM 2346 N N . PRO B 1 8 ? -19.969 26.578 13.734 1 83.56 8 PRO B N 1
ATOM 2347 C CA . PRO B 1 8 ? -19.203 25.422 13.312 1 83.56 8 PRO B CA 1
ATOM 2348 C C . PRO B 1 8 ? -18.766 24.531 14.484 1 83.56 8 PRO B C 1
ATOM 2350 O O . PRO B 1 8 ? -18.484 25.047 15.57 1 83.56 8 PRO B O 1
ATOM 2353 N N . ARG B 1 9 ? -18.781 23.328 14.273 1 90.5 9 ARG B N 1
ATOM 2354 C CA . ARG B 1 9 ? -18.328 22.375 15.281 1 90.5 9 ARG B CA 1
ATOM 2355 C C . ARG B 1 9 ? -16.859 22.609 15.609 1 90.5 9 ARG B C 1
ATOM 2357 O O . ARG B 1 9 ? -16.469 22.578 16.781 1 90.5 9 ARG B O 1
ATOM 2364 N N . PHE B 1 10 ? -16.047 22.922 14.578 1 97.31 10 PHE B N 1
ATOM 2365 C CA . PHE B 1 10 ? -14.617 23.141 14.789 1 97.31 10 PHE B CA 1
ATOM 2366 C C . PHE B 1 10 ? -14.172 24.453 14.18 1 97.31 10 PHE B C 1
ATOM 2368 O O . PHE B 1 10 ? -14.602 24.828 13.086 1 97.31 10 PHE B O 1
ATOM 2375 N N . GLY B 1 11 ? -13.281 25.109 14.914 1 97.81 11 GLY B N 1
ATOM 2376 C CA . GLY B 1 11 ? -12.766 26.406 14.484 1 97.81 11 GLY B CA 1
ATOM 2377 C C . GLY B 1 11 ? -13.602 27.578 14.969 1 97.81 11 GLY B C 1
ATOM 2378 O O . GLY B 1 11 ? -14.688 27.375 15.523 1 97.81 11 GLY B O 1
ATOM 2379 N N . ARG B 1 12 ? -13.148 28.781 14.711 1 97.12 12 ARG B N 1
ATOM 2380 C CA . ARG B 1 12 ? -13.812 30.016 15.148 1 97.12 12 ARG B CA 1
ATOM 2381 C C . ARG B 1 12 ? -14.93 30.406 14.188 1 97.12 12 ARG B C 1
ATOM 2383 O O . ARG B 1 12 ? -14.797 30.219 12.969 1 97.12 12 ARG B O 1
ATOM 2390 N N . GLU B 1 13 ? -15.914 31.016 14.742 1 96.5 13 GLU B N 1
ATOM 2391 C CA . GLU B 1 13 ? -17.078 31.438 13.969 1 96.5 13 GLU B CA 1
ATOM 2392 C C . GLU B 1 13 ? -16.688 32.406 12.852 1 96.5 13 GLU B C 1
ATOM 2394 O O . GLU B 1 13 ? -17.25 32.375 11.758 1 96.5 13 GLU B O 1
ATOM 2399 N N . ARG B 1 14 ? -15.75 33.219 13.148 1 96.44 14 ARG B N 1
ATOM 2400 C CA . ARG B 1 14 ? -15.359 34.25 12.164 1 96.44 14 ARG B CA 1
ATOM 2401 C C . ARG B 1 14 ? -14.781 33.594 10.914 1 96.44 14 ARG B C 1
ATOM 2403 O O . ARG B 1 14 ? -14.688 34.219 9.867 1 96.44 14 ARG B O 1
ATOM 2410 N N . TYR B 1 15 ? -14.352 32.344 10.984 1 98.12 15 TYR B N 1
ATOM 2411 C CA . TYR B 1 15 ? -13.773 31.656 9.836 1 98.12 15 TYR B CA 1
ATOM 2412 C C . TYR B 1 15 ? -14.703 30.562 9.336 1 98.12 15 TYR B C 1
ATOM 2414 O O . TYR B 1 15 ? -14.281 29.656 8.594 1 98.12 15 TYR B O 1
ATOM 2422 N N . ALA B 1 16 ? -15.961 30.547 9.656 1 97.19 16 ALA B N 1
ATOM 2423 C CA . ALA B 1 16 ? -16.922 29.469 9.375 1 97.19 16 ALA B CA 1
ATOM 2424 C C . ALA B 1 16 ? -17.047 29.219 7.875 1 97.19 16 ALA B C 1
ATOM 2426 O O . ALA B 1 16 ? -17.219 28.078 7.441 1 97.19 16 ALA B O 1
ATOM 2427 N N . ASP B 1 17 ? -16.969 30.266 7.117 1 97.25 17 ASP B N 1
ATOM 2428 C CA . ASP B 1 17 ? -17.109 30.125 5.672 1 97.25 17 ASP B CA 1
ATOM 2429 C C . ASP B 1 17 ? -15.969 29.312 5.082 1 97.25 17 ASP B C 1
ATOM 2431 O O . ASP B 1 17 ? -16.188 28.453 4.219 1 97.25 17 ASP B O 1
ATOM 2435 N N . ILE B 1 18 ? -14.805 29.594 5.551 1 98.19 18 ILE B N 1
ATOM 2436 C CA . ILE B 1 18 ? -13.625 28.875 5.086 1 98.19 18 ILE B CA 1
ATOM 2437 C C . ILE B 1 18 ? -13.672 27.438 5.59 1 98.19 18 ILE B C 1
ATOM 2439 O O . ILE B 1 18 ? -13.289 26.5 4.871 1 98.19 18 ILE B O 1
ATOM 2443 N N . ASN B 1 19 ? -14.203 27.203 6.789 1 98.38 19 ASN B N 1
ATOM 2444 C CA . ASN B 1 19 ? -14.133 25.906 7.465 1 98.38 19 ASN B CA 1
ATOM 2445 C C . ASN B 1 19 ? -15.32 25.016 7.105 1 98.38 19 ASN B C 1
ATOM 2447 O O . ASN B 1 19 ? -15.445 23.906 7.621 1 98.38 19 ASN B O 1
ATOM 2451 N N . ILE B 1 20 ? -16.203 25.344 6.215 1 97.19 20 ILE B N 1
ATOM 2452 C CA . ILE B 1 20 ? -17.531 24.734 6.027 1 97.19 20 ILE B CA 1
ATOM 2453 C C . ILE B 1 20 ? -17.375 23.297 5.531 1 97.19 20 ILE B C 1
ATOM 2455 O O . ILE B 1 20 ? -18.094 22.406 5.98 1 97.19 20 ILE B O 1
ATOM 2459 N N . ASP B 1 21 ? -16.484 23.078 4.598 1 96.12 21 ASP B N 1
ATOM 2460 C CA . ASP B 1 21 ? -16.344 21.734 4.031 1 96.12 21 ASP B CA 1
ATOM 2461 C C . ASP B 1 21 ? -15.742 20.781 5.059 1 96.12 21 ASP B C 1
ATOM 2463 O O . ASP B 1 21 ? -16.141 19.609 5.117 1 96.12 21 ASP B O 1
ATOM 2467 N N . LEU B 1 22 ? -14.781 21.266 5.832 1 97.38 22 LEU B N 1
ATOM 2468 C CA . LEU B 1 22 ? -14.234 20.453 6.914 1 97.38 22 LEU B CA 1
ATOM 2469 C C . LEU B 1 22 ? -15.32 20.047 7.906 1 97.38 22 LEU B C 1
ATOM 2471 O O . LEU B 1 22 ? -15.445 18.875 8.266 1 97.38 22 LEU B O 1
ATOM 2475 N N . ASN B 1 23 ? -16.109 21.016 8.32 1 97.62 23 ASN B N 1
ATOM 2476 C CA . ASN B 1 23 ? -17.156 20.766 9.312 1 97.62 23 ASN B CA 1
ATOM 2477 C C . ASN B 1 23 ? -18.25 19.859 8.742 1 97.62 23 ASN B C 1
ATOM 2479 O O . ASN B 1 23 ? -18.828 19.047 9.461 1 97.62 23 ASN B O 1
ATOM 2483 N N . ARG B 1 24 ? -18.5 20.016 7.465 1 94.94 24 ARG B N 1
ATOM 2484 C CA . ARG B 1 24 ? -19.438 19.094 6.82 1 94.94 24 ARG B CA 1
ATOM 2485 C C . ARG B 1 24 ? -18.938 17.656 6.879 1 94.94 24 ARG B C 1
ATOM 2487 O O . ARG B 1 24 ? -19.703 16.75 7.211 1 94.94 24 ARG B O 1
ATOM 2494 N N . ALA B 1 25 ? -17.641 17.469 6.598 1 93.12 25 ALA B N 1
ATOM 2495 C CA . ALA B 1 25 ? -17.062 16.125 6.672 1 93.12 25 ALA B CA 1
ATOM 2496 C C . ALA B 1 25 ? -17.156 15.57 8.086 1 93.12 25 ALA B C 1
ATOM 2498 O O . ALA B 1 25 ? -17.5 14.398 8.273 1 93.12 25 ALA B O 1
ATOM 2499 N N . CYS B 1 26 ? -16.938 16.359 9.039 1 93.44 26 CYS B N 1
ATOM 2500 C CA . CYS B 1 26 ? -16.938 15.938 10.438 1 93.44 26 CYS B CA 1
ATOM 2501 C C . CYS B 1 26 ? -18.359 15.641 10.914 1 93.44 26 CYS B C 1
ATOM 2503 O O . CYS B 1 26 ? -18.547 14.828 11.82 1 93.44 26 CYS B O 1
ATOM 2505 N N . ASP B 1 27 ? -19.344 16.25 10.312 1 93 27 ASP B N 1
ATOM 2506 C CA . ASP B 1 27 ? -20.734 16.078 10.719 1 93 27 ASP B CA 1
ATOM 2507 C C . ASP B 1 27 ? -21.344 14.828 10.078 1 93 27 ASP B C 1
ATOM 2509 O O . ASP B 1 27 ? -22.25 14.219 10.625 1 93 27 ASP B O 1
ATOM 2513 N N . GLN B 1 28 ? -20.812 14.438 8.992 1 91.88 28 GLN B N 1
ATOM 2514 C CA . GLN B 1 28 ? -21.438 13.383 8.195 1 91.88 28 GLN B CA 1
ATOM 2515 C C . GLN B 1 28 ? -20.953 12 8.633 1 91.88 28 GLN B C 1
ATOM 2517 O O . GLN B 1 28 ? -21.531 10.984 8.242 1 91.88 28 GLN B O 1
ATOM 2522 N N . SER B 1 29 ? -19.891 11.922 9.406 1 94 29 SER B N 1
ATOM 2523 C CA . SER B 1 29 ? -19.312 10.648 9.812 1 94 29 SER B CA 1
ATOM 2524 C C . SER B 1 29 ? -18.938 10.656 11.289 1 94 29 SER B C 1
ATOM 2526 O O . SER B 1 29 ? -18.703 11.727 11.875 1 94 29 SER B O 1
ATOM 2528 N N . PRO B 1 30 ? -18.953 9.492 11.898 1 95.81 30 PRO B N 1
ATOM 2529 C CA . PRO B 1 30 ? -18.547 9.445 13.305 1 95.81 30 PRO B CA 1
ATOM 2530 C C . PRO B 1 30 ? -17.125 9.922 13.523 1 95.81 30 PRO B C 1
ATOM 2532 O O . PRO B 1 30 ? -16.766 10.359 14.625 1 95.81 30 PRO B O 1
ATOM 2535 N N . PHE B 1 31 ? -16.328 9.766 12.562 1 97.88 31 PHE B N 1
ATOM 2536 C CA . PHE B 1 31 ? -14.969 10.32 12.531 1 97.88 31 PHE B CA 1
ATOM 2537 C C . PHE B 1 31 ? -14.5 10.508 11.094 1 97.88 31 PHE B C 1
ATOM 2539 O O . PHE B 1 31 ? -15.141 10.031 10.156 1 97.88 31 PHE B O 1
ATOM 2546 N N . VAL B 1 32 ? -13.43 11.281 10.953 1 98.19 32 VAL B N 1
ATOM 2547 C CA . VAL B 1 32 ? -12.891 11.625 9.641 1 98.19 32 VAL B CA 1
ATOM 2548 C C . VAL B 1 32 ? -11.633 10.805 9.367 1 98.19 32 VAL B C 1
ATOM 2550 O O . VAL B 1 32 ? -10.805 10.609 10.258 1 98.19 32 VAL B O 1
ATOM 2553 N N . ILE B 1 33 ? -11.469 10.297 8.133 1 98.81 33 ILE B N 1
ATOM 2554 C CA . ILE B 1 33 ? -10.32 9.5 7.723 1 98.81 33 ILE B CA 1
ATOM 2555 C C . ILE B 1 33 ? -9.367 10.352 6.891 1 98.81 33 ILE B C 1
ATOM 2557 O O . ILE B 1 33 ? -9.766 10.922 5.871 1 98.81 33 ILE B O 1
ATOM 2561 N N . ALA B 1 34 ? -8.164 10.516 7.336 1 98.88 34 ALA B N 1
ATOM 2562 C CA . ALA B 1 34 ? -7.086 11.117 6.551 1 98.88 34 ALA B CA 1
ATOM 2563 C C . ALA B 1 34 ? -6.164 10.047 5.977 1 98.88 34 ALA B C 1
ATOM 2565 O O . ALA B 1 34 ? -5.598 9.242 6.719 1 98.88 34 ALA B O 1
ATOM 2566 N N . ALA B 1 35 ? -6.031 10.055 4.648 1 98.81 35 ALA B N 1
ATOM 2567 C CA . ALA B 1 35 ? -5.152 9.102 3.977 1 98.81 35 ALA B CA 1
ATOM 2568 C C . ALA B 1 35 ? -3.727 9.641 3.887 1 98.81 35 ALA B C 1
ATOM 2570 O O . ALA B 1 35 ? -3.494 10.711 3.316 1 98.81 35 ALA B O 1
ATOM 2571 N N . HIS B 1 36 ? -2.777 8.914 4.461 1 98.06 36 HIS B N 1
ATOM 2572 C CA . HIS B 1 36 ? -1.381 9.312 4.578 1 98.06 36 HIS B CA 1
ATOM 2573 C C . HIS B 1 36 ? -0.689 9.312 3.221 1 98.06 36 HIS B C 1
ATOM 2575 O O . HIS B 1 36 ? -0.482 8.258 2.623 1 98.06 36 HIS B O 1
ATOM 2581 N N . ARG B 1 37 ? -0.376 10.539 2.705 1 98.12 37 ARG B N 1
ATOM 2582 C CA . ARG B 1 37 ? 0.255 10.781 1.411 1 98.12 37 ARG B CA 1
ATOM 2583 C C . ARG B 1 37 ? -0.645 10.312 0.27 1 98.12 37 ARG B C 1
ATOM 2585 O O . ARG B 1 37 ? -0.158 9.82 -0.75 1 98.12 37 ARG B O 1
ATOM 2592 N N . GLY B 1 38 ? -1.89 10.43 0.441 1 98 38 GLY B N 1
ATOM 2593 C CA . GLY B 1 38 ? -2.889 9.844 -0.442 1 98 38 GLY B CA 1
ATOM 2594 C C . GLY B 1 38 ? -3.172 8.383 -0.145 1 98 38 GLY B C 1
ATOM 2595 O O . GLY B 1 38 ? -3.109 7.957 1.01 1 98 38 GLY B O 1
ATOM 2596 N N . THR B 1 39 ? -3.688 7.75 -1.147 1 97.62 39 THR B N 1
ATOM 2597 C CA . THR B 1 39 ? -3.904 6.309 -1.058 1 97.62 39 THR B CA 1
ATOM 2598 C C . THR B 1 39 ? -3.053 5.57 -2.084 1 97.62 39 THR B C 1
ATOM 2600 O O . THR B 1 39 ? -3.562 5.117 -3.113 1 97.62 39 THR B O 1
ATOM 2603 N N . PRO B 1 40 ? -1.803 5.461 -1.705 1 96.12 40 PRO B N 1
ATOM 2604 C CA . PRO B 1 40 ? -0.907 4.805 -2.66 1 96.12 40 PRO B CA 1
ATOM 2605 C C . PRO B 1 40 ? -1.008 3.281 -2.611 1 96.12 40 PRO B C 1
ATOM 2607 O O . PRO B 1 40 ? -1.1 2.697 -1.528 1 96.12 40 PRO B O 1
ATOM 2610 N N . ARG B 1 41 ? -1.002 2.688 -3.746 1 93.69 41 ARG B N 1
ATOM 2611 C CA . ARG B 1 41 ? -0.887 1.242 -3.904 1 93.69 41 ARG B CA 1
ATOM 2612 C C . ARG B 1 41 ? -0.602 0.872 -5.355 1 93.69 41 ARG B C 1
ATOM 2614 O O . ARG B 1 41 ? -1.162 1.472 -6.277 1 93.69 41 ARG B O 1
ATOM 2621 N N . GLY B 1 42 ? 0.221 -0.142 -5.535 1 90.25 42 GLY B N 1
ATOM 2622 C CA . GLY B 1 42 ? 0.599 -0.486 -6.895 1 90.25 42 GLY B CA 1
ATOM 2623 C C . GLY B 1 42 ? 1.214 0.674 -7.656 1 90.25 42 GLY B C 1
ATOM 2624 O O . GLY B 1 42 ? 2.164 1.3 -7.18 1 90.25 42 GLY B O 1
ATOM 2625 N N . ASP B 1 43 ? 0.573 1.004 -8.789 1 90.31 43 ASP B N 1
ATOM 2626 C CA . ASP B 1 43 ? 1.126 2.053 -9.648 1 90.31 43 ASP B CA 1
ATOM 2627 C C . ASP B 1 43 ? 0.605 3.428 -9.234 1 90.31 43 ASP B C 1
ATOM 2629 O O . ASP B 1 43 ? 1.107 4.453 -9.695 1 90.31 43 ASP B O 1
ATOM 2633 N N . ILE B 1 44 ? -0.319 3.404 -8.414 1 95.31 44 ILE B N 1
ATOM 2634 C CA . ILE B 1 44 ? -0.734 4.672 -7.82 1 95.31 44 ILE B CA 1
ATOM 2635 C C . ILE B 1 44 ? 0.206 5.035 -6.672 1 95.31 44 ILE B C 1
ATOM 2637 O O . ILE B 1 44 ? 0.218 4.371 -5.637 1 95.31 44 ILE B O 1
ATOM 2641 N N . ARG B 1 45 ? 0.927 6.141 -6.844 1 96.06 45 ARG B N 1
ATOM 2642 C CA . ARG B 1 45 ? 2.025 6.426 -5.926 1 96.06 45 ARG B CA 1
ATOM 2643 C C . ARG B 1 45 ? 1.644 7.523 -4.938 1 96.06 45 ARG B C 1
ATOM 2645 O O . ARG B 1 45 ? 0.708 8.289 -5.184 1 96.06 45 ARG B O 1
ATOM 2652 N N . GLU B 1 46 ? 2.312 7.516 -3.803 1 97.56 46 GLU B N 1
ATOM 2653 C CA . GLU B 1 46 ? 2.121 8.547 -2.791 1 97.56 46 GLU B CA 1
ATOM 2654 C C . GLU B 1 46 ? 2.447 9.93 -3.348 1 97.56 46 GLU B C 1
ATOM 2656 O O . GLU B 1 46 ? 3.279 10.062 -4.246 1 97.56 46 GLU B O 1
ATOM 2661 N N . ASN B 1 47 ? 1.777 10.938 -2.811 1 98.62 47 ASN B N 1
ATOM 2662 C CA . ASN B 1 47 ? 2.09 12.32 -3.158 1 98.62 47 ASN B CA 1
ATOM 2663 C C . ASN B 1 47 ? 1.917 12.57 -4.652 1 98.62 47 ASN B C 1
ATOM 2665 O O . ASN B 1 47 ? 2.766 13.211 -5.281 1 98.62 47 ASN B O 1
ATOM 2669 N N . THR B 1 48 ? 0.835 11.992 -5.23 1 98.38 48 THR B N 1
ATOM 2670 C CA . THR B 1 48 ? 0.479 12.211 -6.629 1 98.38 48 THR B CA 1
ATOM 2671 C C . THR B 1 48 ? -1.007 12.531 -6.762 1 98.38 48 THR B C 1
ATOM 2673 O O . THR B 1 48 ? -1.787 12.281 -5.84 1 98.38 48 THR B O 1
ATOM 2676 N N . LEU B 1 49 ? -1.362 13.094 -7.938 1 98.62 49 LEU B N 1
ATOM 2677 C CA . LEU B 1 49 ? -2.77 13.328 -8.242 1 98.62 49 LEU B CA 1
ATOM 2678 C C . LEU B 1 49 ? -3.566 12.031 -8.18 1 98.62 49 LEU B C 1
ATOM 2680 O O . LEU B 1 49 ? -4.641 11.984 -7.57 1 98.62 49 LEU B O 1
ATOM 2684 N N . ASN B 1 50 ? -3.068 10.961 -8.797 1 97.75 50 ASN B N 1
ATOM 2685 C CA . ASN B 1 50 ? -3.766 9.68 -8.758 1 97.75 50 ASN B CA 1
ATOM 2686 C C . ASN B 1 50 ? -3.939 9.172 -7.328 1 97.75 50 ASN B C 1
ATOM 2688 O O . ASN B 1 50 ? -4.949 8.547 -7.008 1 97.75 50 ASN B O 1
ATOM 2692 N N . GLY B 1 51 ? -2.914 9.445 -6.453 1 98.25 51 GLY B N 1
ATOM 2693 C CA . GLY B 1 51 ? -3.059 9.109 -5.043 1 98.25 51 GLY B CA 1
ATOM 2694 C C . GLY B 1 51 ? -4.18 9.867 -4.363 1 98.25 51 GLY B C 1
ATOM 2695 O O . GLY B 1 51 ? -4.91 9.305 -3.545 1 98.25 51 GLY B O 1
ATOM 2696 N N . VAL B 1 52 ? -4.309 11.117 -4.742 1 98.81 52 VAL B N 1
ATOM 2697 C CA . VAL B 1 52 ? -5.371 11.953 -4.191 1 98.81 52 VAL B CA 1
ATOM 2698 C C . VAL B 1 52 ? -6.723 11.484 -4.719 1 98.81 52 VAL B C 1
ATOM 2700 O O . VAL B 1 52 ? -7.68 11.352 -3.955 1 98.81 52 VAL B O 1
ATOM 2703 N N . ILE B 1 53 ? -6.805 11.18 -5.984 1 98.62 53 ILE B N 1
ATOM 2704 C CA . ILE B 1 53 ? -8.047 10.688 -6.574 1 98.62 53 ILE B CA 1
ATOM 2705 C C . ILE B 1 53 ? -8.422 9.352 -5.934 1 98.62 53 ILE B C 1
ATOM 2707 O O . ILE B 1 53 ? -9.578 9.141 -5.562 1 98.62 53 ILE B O 1
ATOM 2711 N N . ALA B 1 54 ? -7.457 8.508 -5.762 1 98.5 54 ALA B N 1
ATOM 2712 C CA . ALA B 1 54 ? -7.711 7.203 -5.148 1 98.5 54 ALA B CA 1
ATOM 2713 C C . ALA B 1 54 ? -8.258 7.363 -3.734 1 98.5 54 ALA B C 1
ATOM 2715 O O . ALA B 1 54 ? -9.062 6.547 -3.279 1 98.5 54 ALA B O 1
ATOM 2716 N N . THR B 1 55 ? -7.832 8.391 -3.043 1 98.81 55 THR B N 1
ATOM 2717 C CA . THR B 1 55 ? -8.32 8.656 -1.693 1 98.81 55 THR B CA 1
ATOM 2718 C C . THR B 1 55 ? -9.836 8.805 -1.683 1 98.81 55 THR B C 1
ATOM 2720 O O . THR B 1 55 ? -10.508 8.281 -0.791 1 98.81 55 THR B O 1
ATOM 2723 N N . THR B 1 56 ? -10.422 9.445 -2.693 1 98.25 56 THR B N 1
ATOM 2724 C CA . THR B 1 56 ? -11.867 9.578 -2.789 1 98.25 56 THR B CA 1
ATOM 2725 C C . THR B 1 56 ? -12.516 8.227 -3.098 1 98.25 56 THR B C 1
ATOM 2727 O O . THR B 1 56 ? -13.602 7.926 -2.598 1 98.25 56 THR B O 1
ATOM 2730 N N . LYS B 1 57 ? -11.773 7.363 -3.795 1 98 57 LYS B N 1
ATOM 2731 C CA . LYS B 1 57 ? -12.312 6.078 -4.227 1 98 57 LYS B CA 1
ATOM 2732 C C . LYS B 1 57 ? -12.375 5.09 -3.066 1 98 57 LYS B C 1
ATOM 2734 O O . LYS B 1 57 ? -13.094 4.09 -3.133 1 98 57 LYS B O 1
ATOM 2739 N N . VAL B 1 58 ? -11.641 5.422 -2.004 1 97.62 58 VAL B N 1
ATOM 2740 C CA . VAL B 1 58 ? -11.656 4.527 -0.853 1 97.62 58 VAL B CA 1
ATOM 2741 C C . VAL B 1 58 ? -12.43 5.172 0.295 1 97.62 58 VAL B C 1
ATOM 2743 O O . VAL B 1 58 ? -12.344 4.723 1.441 1 97.62 58 VAL B O 1
ATOM 2746 N N . ASN B 1 59 ? -13.086 6.258 0.061 1 96.94 59 ASN B N 1
ATOM 2747 C CA . ASN B 1 59 ? -14 6.938 0.973 1 96.94 59 ASN B CA 1
ATOM 2748 C C . ASN B 1 59 ? -13.258 7.57 2.146 1 96.94 59 ASN B C 1
ATOM 2750 O O . ASN B 1 59 ? -13.773 7.617 3.262 1 96.94 59 ASN B O 1
ATOM 2754 N N . ALA B 1 60 ? -12.023 7.898 1.915 1 98.25 60 ALA B N 1
ATOM 2755 C CA . ALA B 1 60 ? -11.344 8.766 2.871 1 98.25 60 ALA B CA 1
ATOM 2756 C C . ALA B 1 60 ? -11.734 10.227 2.664 1 98.25 60 ALA B C 1
ATOM 2758 O O . ALA B 1 60 ? -12.234 10.594 1.603 1 98.25 60 ALA B O 1
ATOM 2759 N N . ASP B 1 61 ? -11.516 11.102 3.666 1 98.31 61 ASP B N 1
ATOM 2760 C CA . ASP B 1 61 ? -12.07 12.453 3.676 1 98.31 61 ASP B CA 1
ATOM 2761 C C . ASP B 1 61 ? -10.984 13.484 3.398 1 98.31 61 ASP B C 1
ATOM 2763 O O . ASP B 1 61 ? -11.266 14.562 2.873 1 98.31 61 ASP B O 1
ATOM 2767 N N . ILE B 1 62 ? -9.82 13.172 3.801 1 98.88 62 ILE B N 1
ATOM 2768 C CA . ILE B 1 62 ? -8.672 14.062 3.662 1 98.88 62 ILE B CA 1
ATOM 2769 C C . ILE B 1 62 ? -7.523 13.328 2.979 1 98.88 62 ILE B C 1
ATOM 2771 O O . ILE B 1 62 ? -7.184 12.211 3.363 1 98.88 62 ILE B O 1
ATOM 2775 N N . ALA B 1 63 ? -6.992 13.859 1.903 1 98.94 63 ALA B N 1
ATOM 2776 C CA . ALA B 1 63 ? -5.711 13.406 1.36 1 98.94 63 ALA B CA 1
ATOM 2777 C C . ALA B 1 63 ? -4.555 14.219 1.937 1 98.94 63 ALA B C 1
ATOM 2779 O O . ALA B 1 63 ? -4.543 15.445 1.844 1 98.94 63 ALA B O 1
ATOM 2780 N N . GLU B 1 64 ? -3.682 13.586 2.566 1 98.94 64 GLU B N 1
ATOM 2781 C CA . GLU B 1 64 ? -2.471 14.242 3.051 1 98.94 64 GLU B CA 1
ATOM 2782 C C . GLU B 1 64 ? -1.346 14.148 2.023 1 98.94 64 GLU B C 1
ATOM 2784 O O . GLU B 1 64 ? -1.104 13.086 1.451 1 98.94 64 GLU B O 1
ATOM 2789 N N . ILE B 1 65 ? -0.662 15.195 1.738 1 98.88 65 ILE B N 1
ATOM 2790 C CA . ILE B 1 65 ? 0.492 15.18 0.846 1 98.88 65 ILE B CA 1
ATOM 2791 C C . ILE B 1 65 ? 1.658 15.922 1.498 1 98.88 65 ILE B C 1
ATOM 2793 O O . ILE B 1 65 ? 1.453 16.797 2.344 1 98.88 65 ILE B O 1
ATOM 2797 N N . ASP B 1 66 ? 2.875 15.602 1.109 1 98.81 66 ASP B N 1
ATOM 2798 C CA . ASP B 1 66 ? 4.113 16.25 1.538 1 98.81 66 ASP B CA 1
ATOM 2799 C C . ASP B 1 66 ? 4.625 17.219 0.472 1 98.81 66 ASP B C 1
ATOM 2801 O O . ASP B 1 66 ? 4.523 16.938 -0.725 1 98.81 66 ASP B O 1
ATOM 2805 N N . VAL B 1 67 ? 5.25 18.281 0.939 1 98.88 67 VAL B N 1
ATOM 2806 C CA . VAL B 1 67 ? 5.711 19.281 -0.018 1 98.88 67 VAL B CA 1
ATOM 2807 C C . VAL B 1 67 ? 7.203 19.547 0.186 1 98.88 67 VAL B C 1
ATOM 2809 O O . VAL B 1 67 ? 7.668 19.672 1.321 1 98.88 67 VAL B O 1
ATOM 2812 N N . ILE B 1 68 ? 7.918 19.609 -0.933 1 98.88 68 ILE B N 1
ATOM 2813 C CA . ILE B 1 68 ? 9.297 20.094 -0.978 1 98.88 68 ILE B CA 1
ATOM 2814 C C . ILE B 1 68 ? 9.406 21.234 -1.981 1 98.88 68 ILE B C 1
ATOM 2816 O O . ILE B 1 68 ? 8.469 21.5 -2.736 1 98.88 68 ILE B O 1
ATOM 2820 N N . ARG B 1 69 ? 10.516 21.906 -1.943 1 98.88 69 ARG B N 1
ATOM 2821 C CA . ARG B 1 69 ? 10.781 23 -2.875 1 98.88 69 ARG B CA 1
ATOM 2822 C C . ARG B 1 69 ? 12.094 22.781 -3.619 1 98.88 69 ARG B C 1
ATOM 2824 O O . ARG B 1 69 ? 13.102 22.406 -3.018 1 98.88 69 ARG B O 1
ATOM 2831 N N . SER B 1 70 ? 12.039 22.953 -4.934 1 98.81 70 SER B N 1
ATOM 2832 C CA . SER B 1 70 ? 13.258 22.891 -5.734 1 98.81 70 SER B CA 1
ATOM 2833 C C . SER B 1 70 ? 14.18 24.062 -5.422 1 98.81 70 SER B C 1
ATOM 2835 O O . SER B 1 70 ? 13.758 25.047 -4.812 1 98.81 70 SER B O 1
ATOM 2837 N N . THR B 1 71 ? 15.469 23.938 -5.859 1 98.69 71 THR B N 1
ATOM 2838 C CA . THR B 1 71 ? 16.453 24.984 -5.562 1 98.69 71 THR B CA 1
ATOM 2839 C C . THR B 1 71 ? 16.078 26.281 -6.258 1 98.69 71 THR B C 1
ATOM 2841 O O . THR B 1 71 ? 16.484 27.359 -5.812 1 98.69 71 THR B O 1
ATOM 2844 N N . ASP B 1 72 ? 15.312 26.172 -7.289 1 98.62 72 ASP B N 1
ATOM 2845 C CA . ASP B 1 72 ? 14.93 27.375 -8.031 1 98.62 72 ASP B CA 1
ATOM 2846 C C . ASP B 1 72 ? 13.477 27.766 -7.73 1 98.62 72 ASP B C 1
ATOM 2848 O O . ASP B 1 72 ? 12.867 28.516 -8.484 1 98.62 72 ASP B O 1
ATOM 2852 N N . GLY B 1 73 ? 12.852 27.188 -6.734 1 98.38 73 GLY B N 1
ATOM 2853 C CA . GLY B 1 73 ? 11.727 27.828 -6.07 1 98.38 73 GLY B CA 1
ATOM 2854 C C . GLY B 1 73 ? 10.391 27.188 -6.426 1 98.38 73 GLY B C 1
ATOM 2855 O O . GLY B 1 73 ? 9.336 27.703 -6.035 1 98.38 73 GLY B O 1
ATOM 2856 N N . GLU B 1 74 ? 10.375 26.062 -7.129 1 98.69 74 GLU B N 1
ATOM 2857 C CA . GLU B 1 74 ? 9.125 25.391 -7.469 1 98.69 74 GLU B CA 1
ATOM 2858 C C . GLU B 1 74 ? 8.781 24.312 -6.449 1 98.69 74 GLU B C 1
ATOM 2860 O O . GLU B 1 74 ? 9.672 23.672 -5.898 1 98.69 74 GLU B O 1
ATOM 2865 N N . TYR B 1 75 ? 7.453 24.109 -6.234 1 98.94 75 TYR B N 1
ATOM 2866 C CA . TYR B 1 75 ? 7.004 23.172 -5.203 1 98.94 75 TYR B CA 1
ATOM 2867 C C . TYR B 1 75 ? 6.605 21.828 -5.816 1 98.94 75 TYR B C 1
ATOM 2869 O O . TYR B 1 75 ? 5.91 21.797 -6.836 1 98.94 75 TYR B O 1
ATOM 2877 N N . PHE B 1 76 ? 7.109 20.766 -5.211 1 98.94 76 PHE B N 1
ATOM 2878 C CA . PHE B 1 76 ? 6.832 19.391 -5.613 1 98.94 76 PHE B CA 1
ATOM 2879 C C . PHE B 1 76 ? 6.273 18.578 -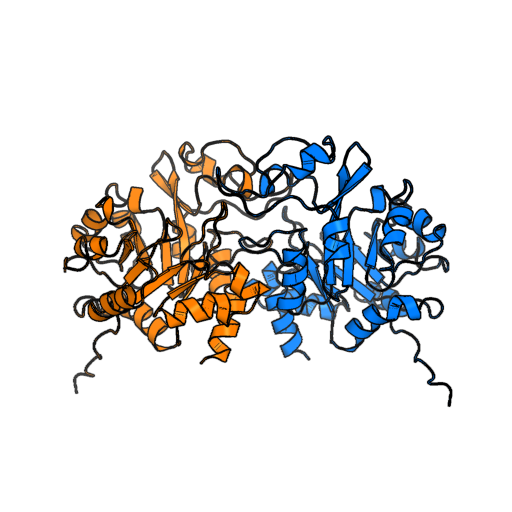4.449 1 98.94 76 PHE B C 1
ATOM 2881 O O . PHE B 1 76 ? 6.508 18.922 -3.285 1 98.94 76 PHE B O 1
ATOM 2888 N N . ALA B 1 77 ? 5.445 17.609 -4.781 1 98.88 77 ALA B N 1
ATOM 2889 C CA . ALA B 1 77 ? 4.922 16.703 -3.768 1 98.88 77 ALA B CA 1
ATOM 2890 C C . ALA B 1 77 ? 5.824 15.484 -3.602 1 98.88 77 ALA B C 1
ATOM 2892 O O . ALA B 1 77 ? 5.945 14.664 -4.516 1 98.88 77 ALA B O 1
ATOM 2893 N N . PHE B 1 78 ? 6.469 15.391 -2.455 1 98.62 78 PHE B N 1
ATOM 2894 C CA . PHE B 1 78 ? 7.406 14.312 -2.166 1 98.62 78 PHE B CA 1
ATOM 2895 C C . PHE B 1 78 ? 7.859 14.359 -0.712 1 98.62 78 PHE B C 1
ATOM 2897 O O . PHE B 1 78 ? 8 15.438 -0.137 1 98.62 78 PHE B O 1
ATOM 2904 N N . HIS B 1 79 ? 8.062 13.273 -0.111 1 97.31 79 HIS B N 1
ATOM 2905 C CA . HIS B 1 79 ? 8.656 13.203 1.218 1 97.31 79 HIS B CA 1
ATOM 2906 C C . HIS B 1 79 ? 10.172 13.039 1.133 1 97.31 79 HIS B C 1
ATOM 2908 O O . HIS B 1 79 ? 10.672 11.922 0.979 1 97.31 79 HIS B O 1
ATOM 2914 N N . ASP B 1 80 ? 10.898 14.094 1.307 1 96.88 80 ASP B N 1
ATOM 2915 C CA . ASP B 1 80 ? 12.359 13.977 1.263 1 96.88 80 ASP B CA 1
ATOM 2916 C C . ASP B 1 80 ? 12.852 12.977 2.301 1 96.88 80 ASP B C 1
ATOM 2918 O O . ASP B 1 80 ? 12.305 12.883 3.4 1 96.88 80 ASP B O 1
ATOM 2922 N N . GLY B 1 81 ? 13.883 12.289 1.96 1 94.06 81 GLY B N 1
ATOM 2923 C CA . GLY B 1 81 ? 14.391 11.211 2.787 1 94.06 81 GLY B CA 1
ATOM 2924 C C . GLY B 1 81 ? 14.008 9.836 2.27 1 94.06 81 GLY B C 1
ATOM 2925 O O . GLY B 1 81 ? 14.578 8.828 2.697 1 94.06 81 GLY B O 1
ATOM 2926 N N . THR B 1 82 ? 13.047 9.805 1.326 1 94.75 82 THR B N 1
ATOM 2927 C CA . THR B 1 82 ? 12.602 8.516 0.813 1 94.75 82 THR B CA 1
ATOM 2928 C C . THR B 1 82 ? 13.102 8.305 -0.615 1 94.75 82 THR B C 1
ATOM 2930 O O . THR B 1 82 ? 12.547 7.484 -1.352 1 94.75 82 THR B O 1
ATOM 2933 N N . GLU B 1 83 ? 14.18 9 -1.043 1 95.75 83 GLU B N 1
ATOM 2934 C CA . GLU B 1 83 ? 14.664 8.992 -2.42 1 95.75 83 GLU B CA 1
ATOM 2935 C C . GLU B 1 83 ? 15.047 7.578 -2.861 1 95.75 83 GLU B C 1
ATOM 2937 O O . GLU B 1 83 ? 14.688 7.148 -3.961 1 95.75 83 GLU B O 1
ATOM 2942 N N . MET B 1 84 ? 15.75 6.906 -2.023 1 94.5 84 MET B N 1
ATOM 2943 C CA . MET B 1 84 ? 16.172 5.559 -2.393 1 94.5 84 MET B CA 1
ATOM 2944 C C . MET B 1 84 ? 14.969 4.633 -2.539 1 94.5 84 MET B C 1
ATOM 2946 O O . MET B 1 84 ? 14.891 3.867 -3.502 1 94.5 84 MET B O 1
ATOM 2950 N N . ALA B 1 85 ? 14.055 4.781 -1.617 1 94.19 85 ALA B N 1
ATOM 2951 C CA . ALA B 1 85 ? 12.898 3.881 -1.577 1 94.19 85 ALA B CA 1
ATOM 2952 C C . ALA B 1 85 ? 11.945 4.156 -2.738 1 94.19 85 ALA B C 1
ATOM 2954 O O . ALA B 1 85 ? 11.344 3.23 -3.287 1 94.19 85 ALA B O 1
ATOM 2955 N N . ARG B 1 86 ? 11.844 5.41 -3.152 1 95.75 86 ARG B N 1
ATOM 2956 C CA . ARG B 1 86 ? 10.781 5.766 -4.09 1 95.75 86 ARG B CA 1
ATOM 2957 C C . ARG B 1 86 ? 11.344 6.031 -5.48 1 95.75 86 ARG B C 1
ATOM 2959 O O . ARG B 1 86 ? 10.633 5.91 -6.48 1 95.75 86 ARG B O 1
ATOM 2966 N N . LEU B 1 87 ? 12.648 6.379 -5.535 1 95.94 87 LEU B N 1
ATOM 2967 C CA . LEU B 1 87 ? 13.188 6.855 -6.805 1 95.94 87 LEU B CA 1
ATOM 2968 C C . LEU B 1 87 ? 14.461 6.098 -7.176 1 95.94 87 LEU B C 1
ATOM 2970 O O . LEU B 1 87 ? 15 6.277 -8.273 1 95.94 87 LEU B O 1
ATOM 2974 N N . ARG B 1 88 ? 14.945 5.273 -6.281 1 94.5 88 ARG B N 1
ATOM 2975 C CA . ARG B 1 88 ? 16.188 4.523 -6.461 1 94.5 88 ARG B CA 1
ATOM 2976 C C . ARG B 1 88 ? 17.344 5.453 -6.777 1 94.5 88 ARG B C 1
ATOM 2978 O O . ARG B 1 88 ? 18.156 5.164 -7.66 1 94.5 88 ARG B O 1
ATOM 2985 N N . ILE B 1 89 ? 17.328 6.574 -6.164 1 94.5 89 ILE B N 1
ATOM 2986 C CA . ILE B 1 89 ? 18.484 7.461 -6.234 1 94.5 89 ILE B CA 1
ATOM 2987 C C . ILE B 1 89 ? 19.016 7.73 -4.832 1 94.5 89 ILE B C 1
ATOM 2989 O O . ILE B 1 89 ? 18.312 7.52 -3.842 1 94.5 89 ILE B O 1
ATOM 2993 N N . THR B 1 90 ? 20.266 8.141 -4.746 1 93.38 90 THR B N 1
ATOM 2994 C CA . THR B 1 90 ? 20.891 8.43 -3.461 1 93.38 90 THR B CA 1
ATOM 2995 C C . THR B 1 90 ? 21.078 9.93 -3.268 1 93.38 90 THR B C 1
ATOM 2997 O O . THR B 1 90 ? 21.391 10.391 -2.166 1 93.38 90 THR B O 1
ATOM 3000 N N . ASP B 1 91 ? 20.766 10.703 -4.273 1 95.25 91 ASP B N 1
ATOM 3001 C CA . ASP B 1 91 ? 20.891 12.156 -4.203 1 95.25 91 ASP B CA 1
ATOM 3002 C C . ASP B 1 91 ? 19.891 12.742 -3.217 1 95.25 91 ASP B C 1
ATOM 3004 O O . ASP B 1 91 ? 18.812 12.172 -3.002 1 95.25 91 ASP B O 1
ATOM 3008 N N . ASP B 1 92 ? 20.328 13.852 -2.697 1 96.69 92 ASP B N 1
ATOM 3009 C CA . ASP B 1 92 ? 19.375 14.664 -1.942 1 96.69 92 ASP B CA 1
ATOM 3010 C C . ASP B 1 92 ? 18.422 15.391 -2.877 1 96.69 92 ASP B C 1
ATOM 3012 O O . ASP B 1 92 ? 18.828 16.266 -3.641 1 96.69 92 ASP B O 1
ATOM 3016 N N . ILE B 1 93 ? 17.172 15.07 -2.752 1 97.69 93 ILE B N 1
ATOM 3017 C CA . ILE B 1 93 ? 16.172 15.617 -3.67 1 97.69 93 ILE B CA 1
ATOM 3018 C C . ILE B 1 93 ? 16.062 17.125 -3.469 1 97.69 93 ILE B C 1
ATOM 3020 O O . ILE B 1 93 ? 15.672 17.859 -4.387 1 97.69 93 ILE B O 1
ATOM 3024 N N . LEU B 1 94 ? 16.391 17.641 -2.322 1 9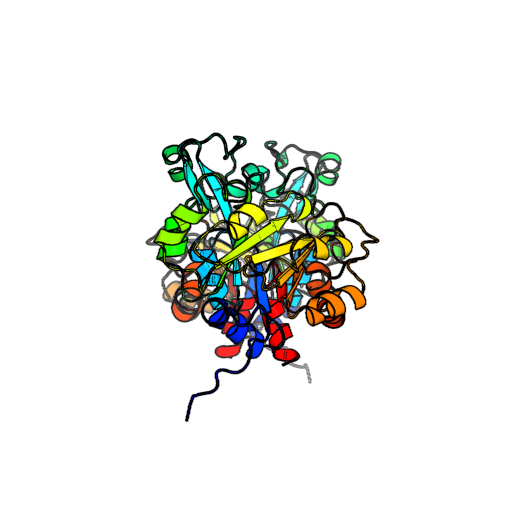8.31 94 LEU B N 1
ATOM 3025 C CA . LEU B 1 94 ? 16.281 19.047 -2 1 98.31 94 LEU B CA 1
ATOM 3026 C C . LEU B 1 94 ? 17.375 19.859 -2.699 1 98.31 94 LEU B C 1
ATOM 3028 O O . LEU B 1 94 ? 17.312 21.094 -2.738 1 98.31 94 LEU B O 1
ATOM 3032 N N . SER B 1 95 ? 18.344 19.266 -3.299 1 98.62 95 SER B N 1
ATOM 3033 C CA . SER B 1 95 ? 19.438 19.938 -4 1 98.62 95 SER B CA 1
ATOM 3034 C C . SER B 1 95 ? 19.141 20.047 -5.496 1 98.62 95 SER B C 1
ATOM 3036 O O . SER B 1 95 ? 20 20.5 -6.262 1 98.62 95 SER B O 1
ATOM 3038 N N . LYS B 1 96 ? 17.969 19.672 -5.91 1 98.69 96 LYS B N 1
ATOM 3039 C CA . LYS B 1 96 ? 17.672 19.578 -7.332 1 98.69 96 LYS B CA 1
ATOM 3040 C C . LYS B 1 96 ? 16.828 20.766 -7.801 1 98.69 96 LYS B C 1
ATOM 3042 O O . LYS B 1 96 ? 16.047 21.312 -7.031 1 98.69 96 LYS B O 1
ATOM 3047 N N . THR B 1 97 ? 17.031 21.125 -9.086 1 98.81 97 THR B N 1
ATOM 3048 C CA . THR B 1 97 ? 16.203 22.125 -9.742 1 98.81 97 THR B CA 1
ATOM 3049 C C . THR B 1 97 ? 14.852 21.547 -10.141 1 98.81 97 THR B C 1
ATOM 3051 O O . THR B 1 97 ? 14.656 20.328 -10.094 1 98.81 97 THR B O 1
ATOM 3054 N N . ALA B 1 98 ? 13.969 22.484 -10.523 1 98.81 98 ALA B N 1
ATOM 3055 C CA . ALA B 1 98 ? 12.656 22.031 -10.984 1 98.81 98 ALA B CA 1
ATOM 3056 C C . ALA B 1 98 ? 12.789 21.125 -12.203 1 98.81 98 ALA B C 1
ATOM 3058 O O . ALA B 1 98 ? 12.109 20.109 -12.305 1 98.81 98 ALA B O 1
ATOM 3059 N N . ALA B 1 99 ? 13.641 21.516 -13.117 1 98.75 99 ALA B N 1
ATOM 3060 C CA . ALA B 1 99 ? 13.836 20.734 -14.328 1 98.75 99 ALA B CA 1
ATOM 3061 C C . ALA B 1 99 ? 14.344 19.328 -13.992 1 98.75 99 ALA B C 1
ATOM 3063 O O . ALA B 1 99 ? 13.891 18.344 -14.578 1 98.75 99 ALA B O 1
ATOM 3064 N N . GLU B 1 100 ? 15.258 19.203 -13.055 1 98.62 100 GLU B N 1
ATOM 3065 C CA . GLU B 1 100 ? 15.773 17.906 -12.609 1 98.62 100 GLU B CA 1
ATOM 3066 C C . GLU B 1 100 ? 14.68 17.094 -11.922 1 98.62 100 GLU B C 1
ATOM 3068 O O . GLU B 1 100 ? 14.57 15.891 -12.148 1 98.62 100 GLU B O 1
ATOM 3073 N N . LEU B 1 101 ? 13.859 17.703 -11.109 1 98.81 101 LEU B N 1
ATOM 3074 C CA . LEU B 1 101 ? 12.781 17.031 -10.406 1 98.81 101 LEU B CA 1
ATOM 3075 C C . LEU B 1 101 ? 11.734 16.516 -11.383 1 98.81 101 LEU B C 1
ATOM 3077 O O . LEU B 1 101 ? 11.195 15.414 -11.203 1 98.81 101 LEU B O 1
ATOM 3081 N N . ASP B 1 102 ? 11.469 17.281 -12.43 1 98.44 102 ASP B N 1
ATOM 3082 C CA . ASP B 1 102 ? 10.492 16.891 -13.445 1 98.44 102 ASP B CA 1
ATOM 3083 C C . ASP B 1 102 ? 10.898 15.594 -14.133 1 98.44 102 ASP B C 1
ATOM 3085 O O . ASP B 1 102 ? 10.047 14.867 -14.656 1 98.44 102 ASP B O 1
ATOM 3089 N N . GLU B 1 103 ? 12.141 15.242 -14.094 1 97 103 GLU B N 1
ATOM 3090 C CA . GLU B 1 103 ? 12.648 14.07 -14.805 1 97 103 GLU B CA 1
ATOM 3091 C C . GLU B 1 103 ? 12.602 12.828 -13.914 1 97 103 GLU B C 1
ATOM 3093 O O . GLU B 1 103 ? 12.781 11.711 -14.391 1 97 103 GLU B O 1
ATOM 3098 N N . LEU B 1 104 ? 12.391 13.078 -12.656 1 97.06 104 LEU B N 1
ATOM 3099 C CA . LEU B 1 104 ? 12.406 11.961 -11.719 1 97.06 104 LEU B CA 1
ATOM 3100 C C . LEU B 1 104 ? 11.102 11.172 -11.805 1 97.06 104 LEU B C 1
ATOM 3102 O O . LEU B 1 104 ? 10.023 11.75 -11.922 1 97.06 104 LEU B O 1
ATOM 3106 N N . ARG B 1 105 ? 11.242 9.844 -11.789 1 94.38 105 ARG B N 1
ATOM 3107 C CA . ARG B 1 105 ? 10.109 8.922 -11.844 1 94.38 105 ARG B CA 1
ATOM 3108 C C . ARG B 1 105 ? 10.156 7.93 -10.688 1 94.38 105 ARG B C 1
ATOM 3110 O O . ARG B 1 105 ? 11.234 7.477 -10.289 1 94.38 105 ARG B O 1
ATOM 3117 N N . TYR B 1 106 ? 8.977 7.652 -10.164 1 95.56 106 TYR B N 1
ATOM 3118 C CA . TYR B 1 106 ? 8.891 6.582 -9.172 1 95.56 106 TYR B CA 1
ATOM 3119 C C . TYR B 1 106 ? 9.328 5.254 -9.773 1 95.56 106 TYR B C 1
ATOM 3121 O O . TYR B 1 106 ? 8.953 4.918 -10.898 1 95.56 106 TYR B O 1
ATOM 3129 N N . THR B 1 107 ? 10.18 4.547 -9.016 1 93.31 107 THR B N 1
ATOM 3130 C CA . THR B 1 107 ? 10.664 3.252 -9.484 1 93.31 107 THR B CA 1
ATOM 3131 C C . THR B 1 107 ? 11.164 2.408 -8.312 1 93.31 107 THR B C 1
ATOM 3133 O O . THR B 1 107 ? 11.844 2.918 -7.418 1 93.31 107 THR B O 1
ATOM 3136 N N . GLU B 1 108 ? 10.719 1.156 -8.344 1 87.56 108 GLU B N 1
ATOM 3137 C CA . GLU B 1 108 ? 11.18 0.232 -7.309 1 87.56 108 GLU B CA 1
ATOM 3138 C C . GLU B 1 108 ? 12.086 -0.846 -7.895 1 87.56 108 GLU B C 1
ATOM 3140 O O . GLU B 1 108 ? 12.781 -1.545 -7.156 1 87.56 108 GLU B O 1
ATOM 3145 N N . TYR B 1 109 ? 12.023 -1.024 -9.219 1 83.62 109 TYR B N 1
ATOM 3146 C CA . TYR B 1 109 ? 12.828 -1.97 -9.977 1 83.62 109 TYR B CA 1
ATOM 3147 C C . TYR B 1 109 ? 13.539 -1.275 -11.133 1 83.62 109 TYR B C 1
ATOM 3149 O O . TYR B 1 109 ? 13.016 -0.313 -11.703 1 83.62 109 TYR B O 1
ATOM 3157 N N . PRO B 1 110 ? 14.688 -1.87 -11.398 1 79.62 110 PRO B N 1
ATOM 3158 C CA . PRO B 1 110 ? 15.297 -1.28 -12.586 1 79.62 110 PRO B CA 1
ATOM 3159 C C . PRO B 1 110 ? 14.414 -1.396 -13.828 1 79.62 110 PRO B C 1
ATOM 3161 O O . PRO B 1 110 ? 13.883 -2.471 -14.109 1 79.62 110 PRO B O 1
ATOM 3164 N N . GLY B 1 111 ? 14.195 -0.344 -14.383 1 77.69 111 GLY B N 1
ATOM 3165 C CA . GLY B 1 111 ? 13.516 -0.342 -15.664 1 77.69 111 GLY B CA 1
ATOM 3166 C C . GLY B 1 111 ? 12.008 -0.273 -15.539 1 77.69 111 GLY B C 1
ATOM 3167 O O . GLY B 1 111 ? 11.297 -0.281 -16.547 1 77.69 111 GLY B O 1
ATOM 3168 N N . ALA B 1 112 ? 11.484 -0.267 -14.359 1 82.31 112 ALA B N 1
ATOM 3169 C CA . ALA B 1 112 ? 10.039 -0.146 -14.164 1 82.31 112 ALA B CA 1
ATOM 3170 C C . ALA B 1 112 ? 9.68 1.209 -13.555 1 82.31 112 ALA B C 1
ATOM 3172 O O . ALA B 1 112 ? 10.047 1.505 -12.414 1 82.31 112 ALA B O 1
ATOM 3173 N N . TYR B 1 113 ? 8.945 2.014 -14.312 1 84.69 113 TYR B N 1
ATOM 3174 C CA . TYR B 1 113 ? 8.633 3.363 -13.859 1 84.69 113 TYR B CA 1
ATOM 3175 C C . TYR B 1 113 ? 7.129 3.57 -13.742 1 84.69 113 TYR B C 1
ATOM 3177 O O . TYR B 1 113 ? 6.363 3.094 -14.586 1 84.69 113 TYR B O 1
ATOM 3185 N N . TYR B 1 114 ? 6.566 4.301 -12.625 1 82.38 114 TYR B N 1
ATOM 3186 C CA . TYR B 1 114 ? 5.16 4.406 -12.25 1 82.38 114 TYR B CA 1
ATOM 3187 C C . TYR B 1 114 ? 4.699 5.859 -12.266 1 82.38 114 TYR B C 1
ATOM 3189 O O . TYR B 1 114 ? 3.703 6.211 -11.633 1 82.38 114 TYR B O 1
ATOM 3197 N N . GLY B 1 115 ? 5.273 6.719 -12.852 1 87 115 GLY B N 1
ATOM 3198 C CA . GLY B 1 115 ? 4.895 8.125 -12.867 1 87 115 GLY B CA 1
ATOM 3199 C C . GLY B 1 115 ? 6.004 9.047 -12.406 1 87 115 GLY B C 1
ATOM 3200 O O . GLY B 1 115 ? 7.008 8.594 -11.852 1 87 115 GLY B O 1
ATOM 3201 N N . ASN B 1 116 ? 5.723 10.312 -12.516 1 94.12 116 ASN B N 1
ATOM 3202 C CA . ASN B 1 116 ? 6.707 11.328 -12.172 1 94.12 116 ASN B CA 1
ATOM 3203 C C . ASN B 1 116 ? 6.477 11.875 -10.766 1 94.12 116 ASN B C 1
ATOM 3205 O O . ASN B 1 116 ? 5.375 11.766 -10.227 1 94.12 116 ASN B O 1
ATOM 3209 N N . VAL B 1 117 ? 7.582 12.352 -10.156 1 98.31 117 VAL B N 1
ATOM 3210 C CA . VAL B 1 117 ? 7.395 13.289 -9.062 1 98.31 117 VAL B CA 1
ATOM 3211 C C . VAL B 1 117 ? 6.605 14.5 -9.547 1 98.31 117 VAL B C 1
ATOM 3213 O O . VAL B 1 117 ? 6.938 15.094 -10.578 1 98.31 117 VAL B O 1
ATOM 3216 N N . GLU B 1 118 ? 5.535 14.867 -8.828 1 98.75 118 GLU B N 1
ATOM 3217 C CA . GLU B 1 118 ? 4.602 15.82 -9.414 1 98.75 118 GLU B CA 1
ATOM 3218 C C . GLU B 1 118 ? 4.727 17.188 -8.758 1 98.75 118 GLU B C 1
ATOM 3220 O O . GLU B 1 118 ? 4.98 17.281 -7.551 1 98.75 118 GLU B O 1
ATOM 3225 N N . ARG B 1 119 ? 4.559 18.156 -9.57 1 98.88 119 ARG B N 1
ATOM 3226 C CA . ARG B 1 119 ? 4.414 19.5 -9.031 1 98.88 119 ARG B CA 1
ATOM 3227 C C . ARG B 1 119 ? 3.137 19.625 -8.211 1 98.88 119 ARG B C 1
ATOM 3229 O O . ARG B 1 119 ? 2.086 19.125 -8.609 1 98.88 119 ARG B O 1
ATOM 3236 N N . VAL B 1 120 ? 3.266 20.328 -7.109 1 98.88 120 VAL B N 1
ATOM 3237 C CA . VAL B 1 120 ? 2.105 20.547 -6.25 1 98.88 120 VAL B CA 1
ATOM 3238 C C . VAL B 1 120 ? 1.007 21.266 -7.023 1 98.88 120 VAL B C 1
ATOM 3240 O O . VAL B 1 120 ? -0.177 20.953 -6.863 1 98.88 120 VAL B O 1
ATOM 3243 N N . ALA B 1 121 ? 1.383 22.188 -7.906 1 98.88 121 ALA B N 1
ATOM 3244 C CA . ALA B 1 121 ? 0.419 22.922 -8.719 1 98.88 121 ALA B CA 1
ATOM 3245 C C . ALA B 1 121 ? -0.444 21.969 -9.547 1 98.88 121 ALA B C 1
ATOM 3247 O O . ALA B 1 121 ? -1.648 22.188 -9.695 1 98.88 121 ALA B O 1
ATOM 3248 N N . HIS B 1 122 ? 0.179 20.953 -10.078 1 98.69 122 HIS B N 1
ATOM 3249 C CA . HIS B 1 122 ? -0.552 19.969 -10.852 1 98.69 122 HIS B CA 1
ATOM 3250 C C . HIS B 1 122 ? -1.61 19.266 -10.008 1 98.69 122 HIS B C 1
ATOM 3252 O O . HIS B 1 122 ? -2.762 19.141 -10.43 1 98.69 122 HIS B O 1
ATOM 3258 N N . ILE B 1 123 ? -1.272 18.891 -8.82 1 98.81 123 ILE B N 1
ATOM 3259 C CA . ILE B 1 123 ? -2.178 18.188 -7.918 1 98.81 123 ILE B CA 1
ATOM 3260 C C . ILE B 1 123 ? -3.311 19.125 -7.496 1 98.81 123 ILE B C 1
ATOM 3262 O O . ILE B 1 123 ? -4.488 18.781 -7.617 1 98.81 123 ILE B O 1
ATOM 3266 N N . LEU B 1 124 ? -2.973 20.328 -7.094 1 98.81 124 LEU B N 1
ATOM 3267 C CA . LEU B 1 124 ? -3.977 21.25 -6.574 1 98.81 124 LEU B CA 1
ATOM 3268 C C . LEU B 1 124 ? -4.945 21.672 -7.672 1 98.81 124 LEU B C 1
ATOM 3270 O O . LEU B 1 124 ? -6.145 21.812 -7.426 1 98.81 124 LEU B O 1
ATOM 3274 N N . SER B 1 125 ? -4.504 21.781 -8.883 1 98.56 125 SER B N 1
ATOM 3275 C CA . SER B 1 125 ? -5.332 22.281 -9.977 1 98.56 125 SER B CA 1
ATOM 3276 C C . SER B 1 125 ? -6.277 21.188 -10.492 1 98.56 125 SER B C 1
ATOM 3278 O O . SER B 1 125 ? -7.289 21.5 -11.125 1 98.56 125 SER B O 1
ATOM 3280 N N . ASN B 1 126 ? -5.914 19.969 -10.203 1 98.38 126 ASN B N 1
ATOM 3281 C CA . ASN B 1 126 ? -6.672 18.891 -10.828 1 98.38 126 ASN B CA 1
ATOM 3282 C C . ASN B 1 126 ? -7.32 17.984 -9.789 1 98.38 126 ASN B C 1
ATOM 3284 O O . ASN B 1 126 ? -8.031 17.031 -10.141 1 98.38 126 ASN B O 1
ATOM 3288 N N . ALA B 1 127 ? -7.066 18.266 -8.562 1 97.12 127 ALA B N 1
ATOM 3289 C CA . ALA B 1 127 ? -7.605 17.406 -7.496 1 97.12 127 ALA B CA 1
ATOM 3290 C C . ALA B 1 127 ? -9.133 17.391 -7.539 1 97.12 127 ALA B C 1
ATOM 3292 O O . ALA B 1 127 ? -9.766 18.359 -7.93 1 97.12 127 ALA B O 1
ATOM 3293 N N . PRO B 1 128 ? -9.719 16.25 -7.184 1 95.88 128 PRO B N 1
ATOM 3294 C CA . PRO B 1 128 ? -11.172 16.234 -6.977 1 95.88 128 PRO B CA 1
ATOM 3295 C C . PRO B 1 128 ? -11.602 17.062 -5.773 1 95.88 128 PRO B C 1
ATOM 3297 O O . PRO B 1 128 ? -10.773 17.734 -5.148 1 95.88 128 PRO B O 1
ATOM 3300 N N . ASP B 1 129 ? -12.953 17.109 -5.598 1 96.94 129 ASP B N 1
ATOM 3301 C CA . ASP B 1 129 ? -13.492 17.812 -4.434 1 96.94 129 ASP B CA 1
ATOM 3302 C C . ASP B 1 129 ? -13.219 17.031 -3.15 1 96.94 129 ASP B C 1
ATOM 3304 O O . ASP B 1 129 ? -14.016 16.172 -2.762 1 96.94 129 ASP B O 1
ATOM 3308 N N . ILE B 1 130 ? -12.109 17.312 -2.518 1 98.25 130 ILE B N 1
ATOM 3309 C CA . ILE B 1 130 ? -11.664 16.656 -1.296 1 98.25 130 ILE B CA 1
ATOM 3310 C C . ILE B 1 130 ? -10.805 17.609 -0.472 1 98.25 130 ILE B C 1
ATOM 3312 O O . ILE B 1 130 ? -10.211 18.547 -1.017 1 98.25 130 ILE B O 1
ATOM 3316 N N . LEU B 1 131 ? -10.812 17.438 0.803 1 98.75 131 LEU B N 1
ATOM 3317 C CA . LEU B 1 131 ? -9.883 18.172 1.655 1 98.75 131 LEU B CA 1
ATOM 3318 C C . LEU B 1 131 ? -8.461 17.656 1.462 1 98.75 131 LEU B C 1
ATOM 3320 O O . LEU B 1 131 ? -8.242 16.453 1.304 1 98.75 131 LEU B O 1
ATOM 3324 N N . ILE B 1 132 ? -7.52 18.562 1.476 1 98.94 132 ILE B N 1
ATOM 3325 C CA . ILE B 1 132 ? -6.105 18.219 1.343 1 98.94 132 ILE B CA 1
ATOM 3326 C C . ILE B 1 132 ? -5.328 18.781 2.531 1 98.94 132 ILE B C 1
ATOM 3328 O O . ILE B 1 132 ? -5.387 19.984 2.812 1 98.94 132 ILE B O 1
ATOM 3332 N N . ASN B 1 133 ? -4.723 17.922 3.303 1 98.94 133 ASN B N 1
ATOM 3333 C CA . ASN B 1 133 ? -3.764 18.312 4.332 1 98.94 133 ASN B CA 1
ATOM 3334 C C . ASN B 1 133 ? -2.348 18.422 3.768 1 98.94 133 ASN B C 1
ATOM 3336 O O . ASN B 1 133 ? -1.812 17.453 3.234 1 98.94 133 ASN B O 1
ATOM 3340 N N . ILE B 1 134 ? -1.728 19.531 3.885 1 98.88 134 ILE B N 1
ATOM 3341 C CA . ILE B 1 134 ? -0.392 19.75 3.34 1 98.88 134 ILE B CA 1
ATOM 3342 C C . ILE B 1 134 ? 0.641 19.688 4.465 1 98.88 134 ILE B C 1
ATOM 3344 O O . ILE B 1 134 ? 0.681 20.562 5.336 1 98.88 134 ILE B O 1
ATOM 3348 N N . ASP B 1 135 ? 1.472 18.688 4.387 1 98.75 135 ASP B N 1
ATOM 3349 C CA . ASP B 1 135 ? 2.523 18.453 5.371 1 98.75 135 ASP B CA 1
ATOM 3350 C C . ASP B 1 135 ? 3.879 18.938 4.852 1 98.75 135 ASP B C 1
ATOM 3352 O O . ASP B 1 135 ? 4.102 18.984 3.643 1 98.75 135 ASP B O 1
ATOM 3356 N N . ARG B 1 136 ? 4.746 19.438 5.746 1 98.25 136 ARG B N 1
ATOM 3357 C CA . ARG B 1 136 ? 6.16 19.75 5.566 1 98.25 136 ARG B CA 1
ATOM 3358 C C . ARG B 1 136 ? 6.332 21.062 4.797 1 98.25 136 ARG B C 1
ATOM 3360 O O . ARG B 1 136 ? 7.457 21.469 4.504 1 98.25 136 ARG B O 1
ATOM 3367 N N . SER B 1 137 ? 5.285 21.734 4.496 1 98.69 137 SER B N 1
ATOM 3368 C CA . SER B 1 137 ? 5.359 22.984 3.764 1 98.69 137 SER B CA 1
ATOM 3369 C C . SER B 1 137 ? 5.734 24.141 4.688 1 98.69 137 SER B C 1
ATOM 3371 O O . SER B 1 137 ? 6.086 25.234 4.219 1 98.69 137 SER B O 1
ATOM 3373 N N . TRP B 1 138 ? 5.668 23.938 6.016 1 98.69 138 TRP B N 1
ATOM 3374 C CA . TRP B 1 138 ? 5.887 25.016 6.965 1 98.69 138 TRP B CA 1
ATOM 3375 C C . TRP B 1 138 ? 7.266 25.641 6.777 1 98.69 138 TRP B C 1
ATOM 3377 O O . TRP B 1 138 ? 7.461 26.828 7.055 1 98.69 138 TRP B O 1
ATOM 3387 N N . ARG B 1 139 ? 8.125 24.875 6.184 1 97.31 139 ARG B N 1
ATOM 3388 C CA . ARG B 1 139 ? 9.484 25.328 5.934 1 97.31 139 ARG B CA 1
ATOM 3389 C C . ARG B 1 139 ? 9.5 26.516 4.969 1 97.31 139 ARG B C 1
ATOM 3391 O O . ARG B 1 139 ? 10.484 27.25 4.898 1 97.31 139 ARG B O 1
ATOM 3398 N N . TYR B 1 140 ? 8.406 26.688 4.285 1 98.56 140 TYR B N 1
ATOM 3399 C CA . TYR B 1 140 ? 8.414 27.641 3.178 1 98.56 140 TYR B CA 1
ATOM 3400 C C . TYR B 1 140 ? 7.375 28.734 3.391 1 98.56 140 TYR B C 1
ATOM 3402 O O . TYR B 1 140 ? 7.199 29.609 2.537 1 98.56 140 TYR B O 1
ATOM 3410 N N . TRP B 1 141 ? 6.613 28.719 4.527 1 98.62 141 TRP B N 1
ATOM 3411 C CA . TRP B 1 141 ? 5.484 29.625 4.73 1 98.62 141 TRP B CA 1
ATOM 3412 C C . TRP B 1 141 ? 5.945 31.078 4.727 1 98.62 141 TRP B C 1
ATOM 3414 O O . TRP B 1 141 ? 5.246 31.953 4.215 1 98.62 141 TRP B O 1
ATOM 3424 N N . SER B 1 142 ? 7.199 31.359 5.188 1 96.94 142 SER B N 1
ATOM 3425 C CA . SER B 1 142 ? 7.68 32.719 5.309 1 96.94 142 SER B CA 1
ATOM 3426 C C . SER B 1 142 ? 8.469 33.156 4.07 1 96.94 142 SER B C 1
ATOM 3428 O O . SER B 1 142 ? 8.93 34.281 3.984 1 96.94 142 SER B O 1
ATOM 3430 N N . THR B 1 143 ? 8.594 32.219 3.154 1 97.62 143 THR B N 1
ATOM 3431 C CA . THR B 1 143 ? 9.383 32.531 1.972 1 97.62 143 THR B CA 1
ATOM 3432 C C . THR B 1 143 ? 8.562 32.344 0.702 1 97.62 143 THR B C 1
ATOM 3434 O O . THR B 1 143 ? 9.078 31.875 -0.309 1 97.62 143 THR B O 1
ATOM 3437 N N . GLY B 1 144 ? 7.266 32.688 0.833 1 97.75 144 GLY B N 1
ATOM 3438 C CA . GLY B 1 144 ? 6.496 32.844 -0.387 1 97.75 144 GLY B CA 1
ATOM 3439 C C . GLY B 1 144 ? 5.469 31.766 -0.609 1 97.75 144 GLY B C 1
ATOM 3440 O O . GLY B 1 144 ? 4.602 31.891 -1.479 1 97.75 144 GLY B O 1
ATOM 3441 N N . PHE B 1 145 ? 5.473 30.672 0.138 1 98.81 145 PHE B N 1
ATOM 3442 C CA . PHE B 1 145 ? 4.59 29.547 -0.093 1 98.81 145 PHE B CA 1
ATOM 3443 C C . PHE B 1 145 ? 3.129 29.953 0.021 1 98.81 145 PHE B C 1
ATOM 3445 O O . PHE B 1 145 ? 2.303 29.578 -0.814 1 98.81 145 PHE B O 1
ATOM 3452 N N . LEU B 1 146 ? 2.797 30.719 1.045 1 98.81 146 LEU B N 1
ATOM 3453 C CA . LEU B 1 146 ? 1.403 31.078 1.281 1 98.81 146 LEU B CA 1
ATOM 3454 C C . LEU B 1 146 ? 0.879 31.969 0.167 1 98.81 146 LEU B C 1
ATOM 3456 O O . LEU B 1 146 ? -0.251 31.797 -0.296 1 98.81 146 LEU B O 1
ATOM 3460 N N . ASP B 1 147 ? 1.714 32.938 -0.278 1 98.5 147 ASP B N 1
ATOM 3461 C CA . ASP B 1 147 ? 1.322 33.781 -1.412 1 98.5 147 ASP B CA 1
ATOM 3462 C C . ASP B 1 147 ? 1.112 32.938 -2.666 1 98.5 147 ASP B C 1
ATOM 3464 O O . ASP B 1 147 ? 0.162 33.156 -3.42 1 98.5 147 ASP B O 1
ATOM 3468 N N . TRP B 1 148 ? 2.002 32 -2.828 1 98.69 148 TRP B N 1
ATOM 3469 C CA . TRP B 1 148 ? 1.896 31.094 -3.959 1 98.69 148 TRP B CA 1
ATOM 3470 C C . TRP B 1 148 ? 0.61 30.266 -3.879 1 98.69 148 TRP B C 1
ATOM 3472 O O . TRP B 1 148 ? -0.08 30.094 -4.883 1 98.69 148 TRP B O 1
ATOM 3482 N N . LEU B 1 149 ? 0.238 29.844 -2.709 1 98.62 149 LEU B N 1
ATOM 3483 C CA . LEU B 1 149 ? -0.961 29.047 -2.479 1 98.62 149 LEU B CA 1
ATOM 3484 C C . LEU B 1 149 ? -2.217 29.844 -2.812 1 98.62 149 LEU B C 1
ATOM 3486 O O . LEU B 1 149 ? -3.201 29.281 -3.301 1 98.62 149 LEU B O 1
ATOM 3490 N N . ASP B 1 150 ? -2.189 31.141 -2.605 1 98.69 150 ASP B N 1
ATOM 3491 C CA . ASP B 1 150 ? -3.344 32.031 -2.814 1 98.69 150 ASP B CA 1
ATOM 3492 C C . ASP B 1 150 ? -3.836 31.938 -4.258 1 98.69 150 ASP B C 1
ATOM 3494 O O . ASP B 1 150 ? -5.027 32.125 -4.523 1 98.69 150 ASP B O 1
ATOM 3498 N N . GLN B 1 151 ? -2.977 31.641 -5.145 1 97.75 151 GLN B N 1
ATOM 3499 C CA . GLN B 1 151 ? -3.307 31.688 -6.566 1 97.75 151 GLN B CA 1
ATOM 3500 C C . GLN B 1 151 ? -4.312 30.594 -6.934 1 97.75 151 GLN B C 1
ATOM 3502 O O . GLN B 1 151 ? -4.988 30.703 -7.961 1 97.75 151 GLN B O 1
ATOM 3507 N N . PHE B 1 152 ? -4.441 29.609 -6.098 1 98.31 152 PHE B N 1
ATOM 3508 C CA . PHE B 1 152 ? -5.285 28.469 -6.441 1 98.31 152 PHE B CA 1
ATOM 3509 C C . PHE B 1 152 ? -6.703 28.672 -5.91 1 98.31 152 PHE B C 1
ATOM 3511 O O . PHE B 1 152 ? -7.625 27.953 -6.309 1 98.31 152 PHE B O 1
ATOM 3518 N N . HIS B 1 153 ? -6.945 29.609 -4.969 1 98 153 HIS B N 1
ATOM 3519 C CA . HIS B 1 153 ? -8.25 29.906 -4.391 1 98 153 HIS B CA 1
ATOM 3520 C C . HIS B 1 153 ? -8.891 28.641 -3.814 1 98 153 HIS B C 1
ATOM 3522 O O . HIS B 1 153 ? -10.062 28.359 -4.09 1 98 153 HIS B O 1
ATOM 3528 N N . LEU B 1 154 ? -8.086 27.922 -2.988 1 98.38 154 LEU B N 1
ATOM 3529 C CA . LEU B 1 154 ? -8.523 26.656 -2.416 1 98.38 154 LEU B CA 1
ATOM 3530 C C . LEU B 1 154 ? -8.562 26.734 -0.893 1 98.38 154 LEU B C 1
ATOM 3532 O O . LEU B 1 154 ? -8.336 25.734 -0.209 1 98.38 154 LEU B O 1
ATOM 3536 N N . GLU B 1 155 ? -8.836 27.891 -0.324 1 98 155 GLU B N 1
ATOM 3537 C CA . GLU B 1 155 ? -8.758 28.078 1.122 1 98 155 GLU B CA 1
ATOM 3538 C C . GLU B 1 155 ? -9.766 27.188 1.845 1 98 155 GLU B C 1
ATOM 3540 O O . GLU B 1 155 ? -9.547 26.797 2.992 1 98 155 GLU B O 1
ATOM 3545 N N . ARG B 1 156 ? -10.867 26.781 1.181 1 98 156 ARG B N 1
ATOM 3546 C CA . ARG B 1 156 ? -11.891 25.938 1.805 1 98 156 ARG B CA 1
ATOM 3547 C C . ARG B 1 156 ? -11.477 24.469 1.79 1 98 156 ARG B C 1
ATOM 3549 O O . ARG B 1 156 ? -12.094 23.641 2.467 1 98 156 ARG B O 1
ATOM 3556 N N . LYS B 1 157 ? -10.406 24.125 1.063 1 98.44 157 LYS B N 1
ATOM 3557 C CA . LYS B 1 157 ? -10.055 22.734 0.852 1 98.44 157 LYS B CA 1
ATOM 3558 C C . LYS B 1 157 ? -8.727 22.391 1.51 1 98.44 157 LYS B C 1
ATOM 3560 O O . LYS B 1 157 ? -8.398 21.219 1.703 1 98.44 157 LYS B O 1
ATOM 3565 N N . LEU B 1 158 ? -7.945 23.391 1.867 1 98.81 158 LEU B N 1
ATOM 3566 C CA . LEU B 1 158 ? -6.574 23.141 2.297 1 98.81 158 LEU B CA 1
ATOM 3567 C C . LEU B 1 158 ? -6.449 23.266 3.811 1 98.81 158 LEU B C 1
ATOM 3569 O O . LEU B 1 158 ? -6.957 24.219 4.402 1 98.81 158 LEU B O 1
ATOM 3573 N N . ILE B 1 159 ? -5.855 22.297 4.426 1 98.94 159 ILE B N 1
ATOM 3574 C CA . ILE B 1 159 ? -5.473 22.328 5.832 1 98.94 159 ILE B CA 1
ATOM 3575 C C . ILE B 1 159 ? -3.951 22.312 5.953 1 98.94 159 ILE B C 1
ATOM 3577 O O . ILE B 1 159 ? -3.289 21.375 5.52 1 98.94 159 ILE B O 1
ATOM 3581 N N . LEU B 1 160 ? -3.395 23.344 6.504 1 98.94 160 LEU B N 1
ATOM 3582 C CA . LEU B 1 160 ? -1.956 23.438 6.73 1 98.94 160 LEU B CA 1
ATOM 3583 C C . LEU B 1 160 ? -1.6 23.016 8.148 1 98.94 160 LEU B C 1
ATOM 3585 O O . LEU B 1 160 ? -2.451 23.031 9.039 1 98.94 160 LEU B O 1
ATOM 3589 N N . LYS B 1 161 ? -0.337 22.562 8.352 1 98.88 161 LYS B N 1
ATOM 3590 C CA . LYS B 1 161 ? 0.089 22.125 9.68 1 98.88 161 LYS B CA 1
ATOM 3591 C C . LYS B 1 161 ? 1.573 22.406 9.898 1 98.88 161 LYS B C 1
ATOM 3593 O O . LYS B 1 161 ? 2.332 22.547 8.945 1 98.88 161 LYS B O 1
ATOM 3598 N N . CYS B 1 162 ? 1.966 22.531 11.156 1 98.69 162 CYS B N 1
ATOM 3599 C CA . CYS B 1 162 ? 3.373 22.672 11.516 1 98.69 162 CYS B CA 1
ATOM 3600 C C . CYS B 1 162 ? 3.619 22.25 12.953 1 98.69 162 CYS B C 1
ATOM 3602 O O . CYS B 1 162 ? 2.684 22.172 13.75 1 98.69 162 CYS B O 1
ATOM 3604 N N . PRO B 1 163 ? 4.879 21.844 13.234 1 98.19 163 PRO B N 1
ATOM 3605 C CA . PRO B 1 163 ? 5.238 21.781 14.656 1 98.19 163 PRO B CA 1
ATOM 3606 C C . PRO B 1 163 ? 5.191 23.141 15.344 1 98.19 163 PRO B C 1
ATOM 3608 O O . PRO B 1 163 ? 5.98 24.031 15.008 1 98.19 163 PRO B O 1
ATOM 3611 N N . VAL B 1 164 ? 4.371 23.25 16.359 1 98.31 164 VAL B N 1
ATOM 3612 C CA . VAL B 1 164 ? 4.059 24.578 16.891 1 98.31 164 VAL B CA 1
ATOM 3613 C C . VAL B 1 164 ? 5.223 25.078 17.734 1 98.31 164 VAL B C 1
ATOM 3615 O O . VAL B 1 164 ? 5.398 26.297 17.891 1 98.31 164 VAL B O 1
ATOM 3618 N N . ALA B 1 165 ? 6.035 24.172 18.25 1 96.75 165 ALA B N 1
ATOM 3619 C CA . ALA B 1 165 ? 7.152 24.562 19.094 1 96.75 165 ALA B CA 1
ATOM 3620 C C . ALA B 1 165 ? 8.164 25.406 18.328 1 96.75 165 ALA B C 1
ATOM 3622 O O . ALA B 1 165 ? 8.914 26.188 18.938 1 96.75 165 ALA B O 1
ATOM 3623 N N . GLU B 1 166 ? 8.117 25.344 17.016 1 95.31 166 GLU B N 1
ATOM 3624 C CA . GLU B 1 166 ? 9.117 26.031 16.203 1 95.31 166 GLU B CA 1
ATOM 3625 C C . GLU B 1 166 ? 8.625 27.406 15.766 1 95.31 166 GLU B C 1
ATOM 3627 O O . GLU B 1 166 ? 9.383 28.188 15.188 1 95.31 166 GLU B O 1
ATOM 3632 N N . GLY B 1 167 ? 7.383 27.719 15.922 1 96.88 167 GLY B N 1
ATOM 3633 C CA . GLY B 1 167 ? 6.852 29.062 15.75 1 96.88 167 GLY B CA 1
ATOM 3634 C C . GLY B 1 167 ? 6.5 29.391 14.312 1 96.88 167 GLY B C 1
ATOM 3635 O O . GLY B 1 167 ? 6.293 30.547 13.961 1 96.88 167 GLY B O 1
ATOM 3636 N N . PHE B 1 168 ? 6.352 28.359 13.453 1 98.06 168 PHE B N 1
ATOM 3637 C CA . PHE B 1 168 ? 6.07 28.578 12.039 1 98.06 168 PHE B CA 1
ATOM 3638 C C . PHE B 1 168 ? 4.699 29.203 11.844 1 98.06 168 PHE B C 1
ATOM 3640 O O . PHE B 1 168 ? 4.453 29.875 10.844 1 98.06 168 PHE B O 1
ATOM 3647 N N . GLN B 1 169 ? 3.74 29.047 12.805 1 98.25 169 GLN B N 1
ATOM 3648 C CA . GLN B 1 169 ? 2.354 29.484 12.68 1 98.25 169 GLN B CA 1
ATOM 3649 C C . GLN B 1 169 ? 2.256 31 12.672 1 98.25 169 GLN B C 1
ATOM 3651 O O . GLN B 1 169 ? 1.218 31.562 12.312 1 98.25 169 GLN B O 1
ATOM 3656 N N . GLN B 1 170 ? 3.373 31.688 13.016 1 98.25 170 GLN B N 1
ATOM 3657 C CA . GLN B 1 170 ? 3.385 33.156 12.914 1 98.25 170 GLN B CA 1
ATOM 3658 C C . GLN B 1 170 ? 3.113 33.594 11.484 1 98.25 170 GLN B C 1
ATOM 3660 O O . GLN B 1 170 ? 2.467 34.625 11.258 1 98.25 170 GLN B O 1
ATOM 3665 N N . ALA B 1 171 ? 3.596 32.875 10.539 1 98.69 171 ALA B N 1
ATOM 3666 C CA . ALA B 1 171 ? 3.365 33.188 9.133 1 98.69 171 ALA B CA 1
ATOM 3667 C C . ALA B 1 171 ? 1.876 33.156 8.797 1 98.69 171 ALA B C 1
ATOM 3669 O O . ALA B 1 171 ? 1.391 33.969 8 1 98.69 171 ALA B O 1
ATOM 3670 N N . LEU B 1 172 ? 1.163 32.219 9.391 1 98.75 172 LEU B N 1
ATOM 3671 C CA . LEU B 1 172 ? -0.278 32.125 9.18 1 98.75 172 LEU B CA 1
ATOM 3672 C C . LEU B 1 172 ? -0.995 33.281 9.844 1 98.75 172 LEU B C 1
ATOM 3674 O O . LEU B 1 172 ? -1.946 33.844 9.289 1 98.75 172 LEU B O 1
ATOM 3678 N N . HIS B 1 173 ? -0.518 33.625 11.031 1 98.56 173 HIS B N 1
ATOM 3679 C CA . HIS B 1 173 ? -1.035 34.781 11.727 1 98.56 173 HIS B CA 1
ATOM 3680 C C . HIS B 1 173 ? -0.961 36.031 10.844 1 98.56 173 HIS B C 1
ATOM 3682 O O . HIS B 1 173 ? -1.929 36.781 10.75 1 98.56 173 HIS B O 1
ATOM 3688 N N . ASP B 1 174 ? 0.107 36.188 10.18 1 98.44 174 ASP B N 1
ATOM 3689 C CA . ASP B 1 174 ? 0.408 37.406 9.453 1 98.44 174 ASP B CA 1
ATOM 3690 C C . ASP B 1 174 ? -0.244 37.406 8.07 1 98.44 174 ASP B C 1
ATOM 3692 O O . ASP B 1 174 ? -0.393 38.438 7.441 1 98.44 174 ASP B O 1
ATOM 3696 N N . HIS B 1 175 ? -0.572 36.25 7.559 1 98.62 175 HIS B N 1
ATOM 3697 C CA . HIS B 1 175 ? -1.045 36.125 6.188 1 98.62 175 HIS B CA 1
ATOM 3698 C C . HIS B 1 175 ? -2.506 36.531 6.066 1 98.62 175 HIS B C 1
ATOM 3700 O O . HIS B 1 175 ? -3.301 36.312 6.98 1 98.62 175 HIS B O 1
ATOM 3706 N N . GLU B 1 176 ? -2.887 37.125 4.973 1 98 176 GLU B N 1
ATOM 3707 C CA . GLU B 1 176 ? -4.23 37.656 4.758 1 98 176 GLU B CA 1
ATOM 3708 C C . GLU B 1 176 ? -5.254 36.531 4.641 1 98 176 GLU B C 1
ATOM 3710 O O . GLU B 1 176 ? -6.293 36.562 5.301 1 98 176 GLU B O 1
ATOM 3715 N N . THR B 1 177 ? -4.973 35.625 3.74 1 98.44 177 THR B N 1
ATOM 3716 C CA . THR B 1 177 ? -5.859 34.469 3.641 1 98.44 177 THR B CA 1
ATOM 3717 C C . THR B 1 177 ? -5.738 33.594 4.879 1 98.44 177 THR B C 1
ATOM 3719 O O . THR B 1 177 ? -4.637 33.188 5.254 1 98.44 177 THR B O 1
ATOM 3722 N N . LYS B 1 178 ? -6.848 33.25 5.469 1 98.69 178 LYS B N 1
ATOM 3723 C CA . LYS B 1 178 ? -6.836 32.5 6.723 1 98.69 178 LYS B CA 1
ATOM 3724 C C . LYS B 1 178 ? -7.113 31.016 6.477 1 98.69 178 LYS B C 1
ATOM 3726 O O . LYS B 1 178 ? -8.188 30.516 6.824 1 98.69 178 LYS B O 1
ATOM 3731 N N . TYR B 1 179 ? -6.078 30.359 5.938 1 98.81 179 TYR B N 1
ATOM 3732 C CA . TYR B 1 179 ? -6.156 28.922 5.699 1 98.81 179 TYR B CA 1
ATOM 3733 C C . TYR B 1 179 ? -6.434 28.172 6.992 1 98.81 179 TYR B C 1
ATOM 3735 O O . TYR B 1 179 ? -6.035 28.609 8.078 1 98.81 179 TYR B O 1
ATOM 3743 N N . MET B 1 180 ? -7.145 27.078 6.859 1 98.88 180 MET B N 1
ATOM 3744 C CA . MET B 1 180 ? -7.309 26.203 8.008 1 98.88 180 MET B CA 1
ATOM 3745 C C . MET B 1 180 ? -5.957 25.703 8.508 1 98.88 180 MET B C 1
ATOM 3747 O O . MET B 1 180 ? -5.074 25.375 7.707 1 98.88 180 MET B O 1
ATOM 3751 N N . PHE B 1 181 ? -5.879 25.672 9.828 1 98.88 181 PHE B N 1
ATOM 3752 C CA . PHE B 1 181 ? -4.609 25.312 10.453 1 98.88 181 PHE B CA 1
ATOM 3753 C C . PHE B 1 181 ? -4.816 24.25 11.516 1 98.88 181 PHE B C 1
ATOM 3755 O O . PHE B 1 181 ? -5.77 24.312 12.297 1 98.88 181 PHE B O 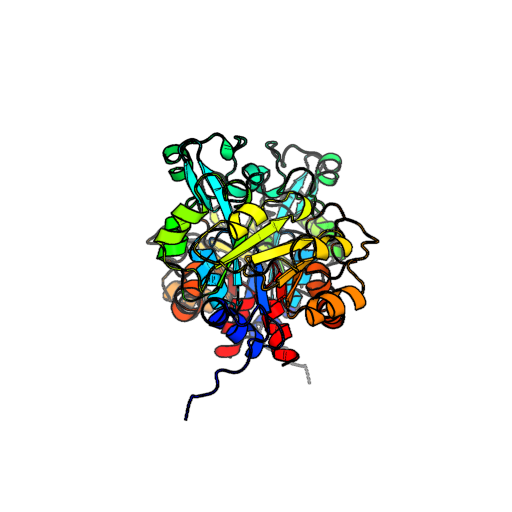1
ATOM 3762 N N . MET B 1 182 ? -3.947 23.234 11.539 1 98.69 182 MET B N 1
ATOM 3763 C CA . MET B 1 182 ? -3.846 22.266 12.625 1 98.69 182 MET B CA 1
ATOM 3764 C C . MET B 1 182 ? -2.445 22.266 13.234 1 98.69 182 MET B C 1
ATOM 3766 O O . MET B 1 182 ? -1.462 22.016 12.531 1 98.69 182 MET B O 1
ATOM 3770 N N . GLY B 1 183 ? -2.344 22.578 14.523 1 98.81 183 GLY B N 1
ATOM 3771 C CA . GLY B 1 183 ? -1.049 22.594 15.188 1 98.81 183 GLY B CA 1
ATOM 3772 C C . GLY B 1 183 ? -0.585 21.219 15.617 1 98.81 183 GLY B C 1
ATOM 3773 O O . GLY B 1 183 ? -1.359 20.438 16.188 1 98.81 183 GLY B O 1
ATOM 3774 N N . MET B 1 184 ? 0.646 20.906 15.32 1 98.56 184 MET B N 1
ATOM 3775 C CA . MET B 1 184 ? 1.258 19.672 15.789 1 98.56 184 MET B CA 1
ATOM 3776 C C . MET B 1 184 ? 1.872 19.844 17.172 1 98.56 184 MET B C 1
ATOM 3778 O O . MET B 1 184 ? 2.736 20.703 17.359 1 98.56 184 MET B O 1
ATOM 3782 N N . ILE B 1 185 ? 1.475 19 18.109 1 98.12 185 ILE B N 1
ATOM 3783 C CA . ILE B 1 185 ? 2.012 19.125 19.469 1 98.12 185 ILE B CA 1
ATOM 3784 C C . ILE B 1 185 ? 2.666 17.812 19.891 1 98.12 185 ILE B C 1
ATOM 3786 O O . ILE B 1 185 ? 2.229 16.734 19.469 1 98.12 185 ILE B O 1
ATOM 3790 N N . GLN B 1 186 ? 3.686 17.906 20.734 1 95.5 186 GLN B N 1
ATOM 3791 C CA . GLN B 1 186 ? 4.359 16.75 21.312 1 95.5 186 GLN B CA 1
ATOM 3792 C C . GLN B 1 186 ? 4.109 16.641 22.812 1 95.5 186 GLN B C 1
ATOM 3794 O O . GLN B 1 186 ? 4.492 15.664 23.453 1 95.5 186 GLN B O 1
ATOM 3799 N N . SER B 1 187 ? 3.496 17.703 23.359 1 96.25 187 SER B N 1
ATOM 3800 C CA . SER B 1 187 ? 3.051 17.75 24.75 1 96.25 187 SER B CA 1
ATOM 3801 C C . SER B 1 187 ? 1.806 18.625 24.891 1 96.25 187 SER B C 1
ATOM 3803 O O . SER B 1 187 ? 1.571 19.531 24.094 1 96.25 187 SER B O 1
ATOM 3805 N N . PRO B 1 188 ? 0.995 18.312 25.906 1 97 188 PRO B N 1
ATOM 3806 C CA . PRO B 1 188 ? -0.246 19.078 26.078 1 97 188 PRO B CA 1
ATOM 3807 C C . PRO B 1 188 ? -0.001 20.578 26.25 1 97 188 PRO B C 1
ATOM 3809 O O . PRO B 1 188 ? -0.796 21.391 25.781 1 97 188 PRO B O 1
ATOM 3812 N N . ASP B 1 189 ? 1.085 20.938 26.844 1 97.06 189 ASP B N 1
ATOM 3813 C CA . ASP B 1 189 ? 1.356 22.344 27.156 1 97.06 189 ASP B CA 1
ATOM 3814 C C . ASP B 1 189 ? 1.565 23.156 25.891 1 97.06 189 ASP B C 1
ATOM 3816 O O . ASP B 1 189 ? 1.417 24.375 25.891 1 97.06 189 ASP B O 1
ATOM 3820 N N . GLU B 1 190 ? 1.833 22.5 24.797 1 98.06 190 GLU B N 1
ATOM 3821 C CA . GLU B 1 190 ? 2.096 23.203 23.547 1 98.06 190 GLU B CA 1
ATOM 3822 C C . GLU B 1 190 ? 0.811 23.766 22.953 1 98.06 190 GLU B C 1
ATOM 3824 O O . GLU B 1 190 ? 0.857 24.609 22.047 1 98.06 190 GLU B O 1
ATOM 3829 N N . LEU B 1 191 ? -0.351 23.375 23.469 1 97.81 191 LEU B N 1
ATOM 3830 C CA . LEU B 1 191 ? -1.626 23.938 23.047 1 97.81 191 LEU B CA 1
ATOM 3831 C C . LEU B 1 191 ? -1.635 25.453 23.234 1 97.81 191 LEU B C 1
ATOM 3833 O O . LEU B 1 191 ? -2.145 26.188 22.391 1 97.81 191 LEU B O 1
ATOM 3837 N N . ASP B 1 192 ? -0.988 25.922 24.25 1 97.44 192 ASP B N 1
ATOM 3838 C CA . ASP B 1 192 ? -1.023 27.344 24.625 1 97.44 192 ASP B CA 1
ATOM 3839 C C . ASP B 1 192 ? -0.272 28.188 23.609 1 97.44 192 ASP B C 1
ATOM 3841 O O . ASP B 1 192 ? -0.437 29.422 23.562 1 97.44 192 ASP B O 1
ATOM 3845 N N . LEU B 1 193 ? 0.508 27.547 22.828 1 97.81 193 LEU B N 1
ATOM 3846 C CA . LEU B 1 193 ? 1.375 28.266 21.906 1 97.81 193 LEU B CA 1
ATOM 3847 C C . LEU B 1 193 ? 0.575 28.828 20.734 1 97.81 193 LEU B C 1
ATOM 3849 O O . LEU B 1 193 ? 1.056 29.703 20.016 1 97.81 193 LEU B O 1
ATOM 3853 N N . PHE B 1 194 ? -0.703 28.328 20.531 1 97.56 194 PHE B N 1
ATOM 3854 C CA . PHE B 1 194 ? -1.34 28.781 19.297 1 97.56 194 PHE B CA 1
ATOM 3855 C C . PHE B 1 194 ? -2.854 28.859 19.469 1 97.56 194 PHE B C 1
ATOM 3857 O O . PHE B 1 194 ? -3.533 29.562 18.719 1 97.56 194 PHE B O 1
ATOM 3864 N N . VAL B 1 195 ? -3.494 28.203 20.422 1 97.44 195 VAL B N 1
ATOM 3865 C CA . VAL B 1 195 ? -4.945 28.047 20.469 1 97.44 195 VAL B CA 1
ATOM 3866 C C . VAL B 1 195 ? -5.602 29.391 20.766 1 97.44 195 VAL B C 1
ATOM 3868 O O . VAL B 1 195 ? -6.742 29.625 20.375 1 97.44 195 VAL B O 1
ATOM 3871 N N . GLY B 1 196 ? -4.93 30.312 21.375 1 96.62 196 GLY B N 1
ATOM 3872 C CA . GLY B 1 196 ? -5.484 31.594 21.75 1 96.62 196 GLY B CA 1
ATOM 3873 C C . GLY B 1 196 ? -5.352 32.656 20.672 1 96.62 196 GLY B C 1
ATOM 3874 O O . GLY B 1 196 ? -5.938 33.719 20.781 1 96.62 196 GLY B O 1
ATOM 3875 N N . ASP B 1 197 ? -4.613 32.406 19.656 1 98.06 197 ASP B N 1
ATOM 3876 C CA . ASP B 1 197 ? -4.383 33.375 18.594 1 98.06 197 ASP B CA 1
ATOM 3877 C C . ASP B 1 197 ? -5.566 33.438 17.641 1 98.06 197 ASP B C 1
ATOM 3879 O O . ASP B 1 197 ? -5.715 32.562 16.781 1 98.06 197 ASP B O 1
ATOM 3883 N N . GLU B 1 198 ? -6.316 34.469 17.656 1 97.56 198 GLU B N 1
ATOM 3884 C CA . GLU B 1 198 ? -7.551 34.594 16.875 1 97.56 198 GLU B CA 1
ATOM 3885 C C . GLU B 1 198 ? -7.258 34.938 15.43 1 97.56 198 GLU B C 1
ATOM 3887 O O . GLU B 1 198 ? -8.148 34.906 14.578 1 97.56 198 GLU B O 1
ATOM 3892 N N . GLN B 1 199 ? -6.023 35.281 15.172 1 98.31 199 GLN B N 1
ATOM 3893 C CA . GLN B 1 199 ? -5.656 35.625 13.797 1 98.31 199 GLN B CA 1
ATOM 3894 C C . GLN B 1 199 ? -5.18 34.375 13.039 1 98.31 199 GLN B C 1
ATOM 3896 O O . GLN B 1 199 ? -4.805 34.469 11.867 1 98.31 199 GLN B O 1
ATOM 3901 N N . ILE B 1 200 ? -5.176 33.312 13.664 1 98.69 200 ILE B N 1
ATOM 3902 C CA . ILE B 1 200 ? -4.941 32 13.023 1 98.69 200 ILE B CA 1
ATOM 3903 C C . ILE B 1 200 ? -6.242 31.203 12.984 1 98.69 200 ILE B C 1
ATOM 3905 O O . ILE B 1 200 ? -6.953 31.109 13.984 1 98.69 200 ILE B O 1
ATOM 3909 N N . ASN B 1 201 ? -6.621 30.672 11.828 1 98.75 201 ASN B N 1
ATOM 3910 C CA . ASN B 1 201 ? -7.801 29.828 11.672 1 98.75 201 ASN B CA 1
ATOM 3911 C C . ASN B 1 201 ? -7.527 28.391 12.117 1 98.75 201 ASN B C 1
ATOM 3913 O O . ASN B 1 201 ? -7.543 27.469 11.297 1 98.75 201 ASN B O 1
ATOM 3917 N N . THR B 1 202 ? -7.352 28.281 13.445 1 98.81 202 THR B N 1
ATOM 3918 C CA . THR B 1 202 ? -7.086 26.969 14.023 1 98.81 202 THR B CA 1
ATOM 3919 C C . THR B 1 202 ? -8.352 26.125 14.031 1 98.81 202 THR B C 1
ATOM 3921 O O . THR B 1 202 ? -9.383 26.531 14.562 1 98.81 202 THR B O 1
ATOM 3924 N N . VAL B 1 203 ? -8.219 24.875 13.414 1 98.81 203 VAL B N 1
ATOM 3925 C CA . VAL B 1 203 ? -9.398 24.031 13.344 1 98.81 203 VAL B CA 1
ATOM 3926 C C . VAL B 1 203 ? -9.125 22.703 14.062 1 98.81 203 VAL B C 1
ATOM 3928 O O . VAL B 1 203 ? -10.055 21.969 14.383 1 98.81 203 VAL B O 1
ATOM 3931 N N . GLY B 1 204 ? -7.84 22.422 14.273 1 98.81 204 GLY B N 1
ATOM 3932 C CA . GLY B 1 204 ? -7.547 21.141 14.883 1 98.81 204 GLY B CA 1
ATOM 3933 C C . GLY B 1 204 ? -6.145 21.062 15.461 1 98.81 204 GLY B C 1
ATOM 3934 O O . GLY B 1 204 ? -5.379 22.031 15.383 1 98.81 204 GLY B O 1
ATOM 3935 N N . VAL B 1 205 ? -5.871 19.938 16.141 1 98.81 205 VAL B N 1
ATOM 3936 C CA . VAL B 1 205 ? -4.594 19.625 16.766 1 98.81 205 VAL B CA 1
ATOM 3937 C C . VAL B 1 205 ? -4.156 18.219 16.391 1 98.81 205 VAL B C 1
ATOM 3939 O O . VAL B 1 205 ? -4.926 17.266 16.547 1 98.81 205 VAL B O 1
ATOM 3942 N N . GLU B 1 206 ? -2.975 18.125 15.828 1 98.62 206 GLU B N 1
ATOM 3943 C CA . GLU B 1 206 ? -2.383 16.812 15.609 1 98.62 206 GLU B CA 1
ATOM 3944 C C . GLU B 1 206 ? -1.518 16.391 16.797 1 98.62 206 GLU B C 1
ATOM 3946 O O . GLU B 1 206 ? -0.604 17.125 17.188 1 98.62 206 GLU B O 1
ATOM 3951 N N . LEU B 1 207 ? -1.847 15.273 17.375 1 97.56 207 LEU B N 1
ATOM 3952 C CA . LEU B 1 207 ? -1.075 14.727 18.484 1 97.56 207 LEU B CA 1
ATOM 3953 C C . LEU B 1 207 ? 0.057 13.844 17.984 1 97.56 207 LEU B C 1
ATOM 3955 O O . LEU B 1 207 ? -0.191 12.781 17.406 1 97.56 207 LEU B O 1
ATOM 3959 N N . VAL B 1 208 ? 1.27 14.281 18.219 1 94.69 208 VAL B N 1
ATOM 3960 C CA . VAL B 1 208 ? 2.457 13.578 17.75 1 94.69 208 VAL B CA 1
ATOM 3961 C C . VAL B 1 208 ? 3.18 12.938 18.922 1 94.69 208 VAL B C 1
ATOM 3963 O O . VAL B 1 208 ? 3.973 13.586 19.609 1 94.69 208 VAL B O 1
ATOM 3966 N N . ALA B 1 209 ? 2.9 11.695 19.141 1 89.56 209 ALA B N 1
ATOM 3967 C CA . ALA B 1 209 ? 3.539 10.953 20.234 1 89.56 209 ALA B CA 1
ATOM 3968 C C . ALA B 1 209 ? 4.973 10.578 19.875 1 89.56 209 ALA B C 1
ATOM 3970 O O . ALA B 1 209 ? 5.219 9.953 18.828 1 89.56 209 ALA B O 1
ATOM 3971 N N . THR B 1 210 ? 5.914 10.914 20.734 1 80.94 210 THR B N 1
ATOM 3972 C CA . THR B 1 210 ? 7.32 10.672 20.422 1 80.94 210 THR B CA 1
ATOM 3973 C C . THR B 1 210 ? 7.934 9.68 21.406 1 80.94 210 THR B C 1
ATOM 3975 O O . THR B 1 210 ? 9.062 9.219 21.203 1 80.94 210 THR B O 1
ATOM 3978 N N . THR B 1 211 ? 7.148 9.43 22.469 1 82.94 211 THR B N 1
ATOM 3979 C CA . THR B 1 211 ? 7.656 8.508 23.484 1 82.94 211 THR B CA 1
ATOM 3980 C C . THR B 1 211 ? 6.598 7.473 23.844 1 82.94 211 THR B C 1
ATOM 3982 O O . THR B 1 211 ? 5.402 7.691 23.641 1 82.94 211 THR B O 1
ATOM 3985 N N . GLU B 1 212 ? 7.07 6.418 24.406 1 81.62 212 GLU B N 1
ATOM 3986 C CA . GLU B 1 212 ? 6.16 5.355 24.812 1 81.62 212 GLU B CA 1
ATOM 3987 C C . GLU B 1 212 ? 5.223 5.828 25.922 1 81.62 212 GLU B C 1
ATOM 3989 O O . GLU B 1 212 ? 4.066 5.406 25.984 1 81.62 212 GLU B O 1
ATOM 3994 N N . ASP B 1 213 ? 5.707 6.672 26.781 1 86.75 213 ASP B N 1
ATOM 3995 C CA . ASP B 1 213 ? 4.918 7.172 27.906 1 86.75 213 ASP B CA 1
ATOM 3996 C C . ASP B 1 213 ? 4.352 8.562 27.594 1 86.75 213 ASP B C 1
ATOM 3998 O O . ASP B 1 213 ? 4.113 9.352 28.516 1 86.75 213 ASP B O 1
ATOM 4002 N N . THR B 1 214 ? 4.078 8.773 26.359 1 92.25 214 THR B N 1
ATOM 4003 C CA . THR B 1 214 ? 3.6 10.078 25.922 1 92.25 214 THR B CA 1
ATOM 4004 C C . THR B 1 214 ? 2.398 10.516 26.766 1 92.25 214 THR B C 1
ATOM 4006 O O . THR B 1 214 ? 1.465 9.734 26.969 1 92.25 214 THR B O 1
ATOM 4009 N N . PRO B 1 215 ? 2.355 11.719 27.281 1 94.75 215 PRO B N 1
ATOM 4010 C CA . PRO B 1 215 ? 1.191 12.242 28 1 94.75 215 PRO B CA 1
ATOM 4011 C C . PRO B 1 215 ? 0.003 12.516 27.094 1 94.75 215 PRO B C 1
ATOM 4013 O O . PRO B 1 215 ? -1.106 12.766 27.562 1 94.75 215 PRO B O 1
ATOM 4016 N N . LEU B 1 216 ? 0.204 12.406 25.812 1 96.44 216 LEU B N 1
ATOM 4017 C CA . LEU B 1 216 ? -0.837 12.75 24.859 1 96.44 216 LEU B CA 1
ATOM 4018 C C . LEU B 1 216 ? -1.912 11.672 24.812 1 96.44 216 LEU B C 1
ATOM 4020 O O . LEU B 1 216 ? -3.014 11.906 24.312 1 96.44 216 LEU B O 1
ATOM 4024 N N . ALA B 1 217 ? -1.512 10.516 25.344 1 94.81 217 ALA B N 1
ATOM 4025 C CA . ALA B 1 217 ? -2.479 9.422 25.344 1 94.81 217 ALA B CA 1
ATOM 4026 C C . ALA B 1 217 ? -3.387 9.5 26.578 1 94.81 217 ALA B C 1
ATOM 4028 O O . ALA B 1 217 ? -3.623 8.484 27.234 1 94.81 217 ALA B O 1
ATOM 4029 N N . ASP B 1 218 ? -3.789 10.633 26.969 1 95.44 218 ASP B N 1
ATOM 4030 C CA . ASP B 1 218 ? -4.715 10.906 28.062 1 95.44 218 ASP B CA 1
ATOM 4031 C C . ASP B 1 218 ? -6.027 11.484 27.547 1 95.44 218 ASP B C 1
ATOM 4033 O O . ASP B 1 218 ? -6.039 12.523 26.891 1 95.44 218 ASP B O 1
ATOM 4037 N N . PRO B 1 219 ? -7.16 10.797 27.891 1 96.69 219 PRO B N 1
ATOM 4038 C CA . PRO B 1 219 ? -8.453 11.312 27.438 1 96.69 219 PRO B CA 1
ATOM 4039 C C . PRO B 1 219 ? -8.68 12.766 27.844 1 96.69 219 PRO B C 1
ATOM 4041 O O . PRO B 1 219 ? -9.398 13.5 27.156 1 96.69 219 PRO B O 1
ATOM 4044 N N . ALA B 1 220 ? -8.047 13.18 28.859 1 97.94 220 ALA B N 1
ATOM 4045 C CA . ALA B 1 220 ? -8.188 14.562 29.312 1 97.94 220 ALA B CA 1
ATOM 4046 C C . ALA B 1 220 ? -7.637 15.539 28.281 1 97.94 220 ALA B C 1
ATOM 4048 O O . ALA B 1 220 ? -8.148 16.641 28.125 1 97.94 220 ALA B O 1
ATOM 4049 N N . VAL B 1 221 ? -6.582 15.109 27.609 1 98.19 221 VAL B N 1
ATOM 4050 C CA . VAL B 1 221 ? -6 15.945 26.562 1 98.19 221 VAL B CA 1
ATOM 4051 C C . VAL B 1 221 ? -7.012 16.141 25.438 1 98.19 221 VAL B C 1
ATOM 4053 O O . VAL B 1 221 ? -7.219 17.266 24.969 1 98.19 221 VAL B O 1
ATOM 4056 N N . PHE B 1 222 ? -7.691 15.133 25.047 1 98.38 222 PHE B N 1
ATOM 4057 C CA . PHE B 1 222 ? -8.695 15.188 23.984 1 98.38 222 PHE B CA 1
ATOM 4058 C C . PHE B 1 222 ? -9.875 16.062 24.406 1 98.38 222 PHE B C 1
ATOM 4060 O O . PHE B 1 222 ? -10.398 16.844 23.609 1 98.38 222 PHE B O 1
ATOM 4067 N N . ARG B 1 223 ? -10.289 15.953 25.641 1 98 223 ARG B N 1
ATOM 4068 C CA . ARG B 1 223 ? -11.367 16.797 26.156 1 98 223 ARG B CA 1
ATOM 4069 C C . ARG B 1 223 ? -10.977 18.266 26.109 1 98 223 ARG B C 1
ATOM 4071 O O . ARG B 1 223 ? -11.781 19.109 25.719 1 98 223 ARG B O 1
ATOM 4078 N N . THR B 1 224 ? -9.742 18.5 26.516 1 98.31 224 THR B N 1
ATOM 4079 C CA . THR B 1 224 ? -9.266 19.875 26.484 1 98.31 224 THR B CA 1
ATOM 4080 C C . THR B 1 224 ? -9.297 20.438 25.078 1 98.31 224 THR B C 1
ATOM 4082 O O . THR B 1 224 ? -9.734 21.562 24.859 1 98.31 224 THR B O 1
ATOM 4085 N N . ILE B 1 225 ? -8.883 19.672 24.109 1 98.5 225 ILE B N 1
ATOM 4086 C CA . ILE B 1 225 ? -8.891 20.078 22.703 1 98.5 225 ILE B CA 1
ATOM 4087 C C . ILE B 1 225 ? -10.32 20.359 22.266 1 98.5 225 ILE B C 1
ATOM 4089 O O . ILE B 1 225 ? -10.594 21.391 21.656 1 98.5 225 ILE B O 1
ATOM 4093 N N . SER B 1 226 ? -11.203 19.516 22.672 1 97.62 226 SER B N 1
ATOM 4094 C CA . SER B 1 226 ? -12.617 19.656 22.328 1 97.62 226 SER B CA 1
ATOM 4095 C C . SER B 1 226 ? -13.203 20.922 22.953 1 97.62 226 SER B C 1
ATOM 4097 O O . SER B 1 226 ? -14.008 21.609 22.328 1 97.62 226 SER B O 1
ATOM 4099 N N . GLU B 1 227 ? -12.828 21.234 24.109 1 97.06 227 GLU B N 1
ATOM 4100 C CA . GLU B 1 227 ? -13.32 22.406 24.828 1 97.06 227 GLU B CA 1
ATOM 4101 C C . GLU B 1 227 ? -12.914 23.688 24.109 1 97.06 227 GLU B C 1
ATOM 4103 O O . GLU B 1 227 ? -13.586 24.719 24.234 1 97.06 227 GLU B O 1
ATOM 4108 N N . HIS B 1 228 ? -11.836 23.594 23.406 1 96.94 228 HIS B N 1
ATOM 4109 C CA . HIS B 1 228 ? -11.398 24.734 22.625 1 96.94 228 HIS B CA 1
ATOM 4110 C C . HIS B 1 228 ? -12.117 24.797 21.281 1 96.94 228 HIS B C 1
ATOM 4112 O O . HIS B 1 228 ? -11.852 25.672 20.469 1 96.94 228 HIS B O 1
ATOM 4118 N N . GLY B 1 229 ? -13.023 23.797 21.031 1 97.19 229 GLY B N 1
ATOM 4119 C CA . GLY B 1 229 ? -13.711 23.75 19.75 1 97.19 229 GLY B CA 1
ATOM 4120 C C . GLY B 1 229 ? -12.836 23.281 18.609 1 97.19 229 GLY B C 1
ATOM 4121 O O . GLY B 1 229 ? -12.992 23.719 17.469 1 97.19 229 GLY B O 1
ATOM 4122 N N . LEU B 1 230 ? -11.883 22.453 18.891 1 98.56 230 LEU B N 1
ATOM 4123 C CA . LEU B 1 230 ? -10.93 21.953 17.906 1 98.56 230 LEU B CA 1
ATOM 4124 C C . LEU B 1 230 ? -11.031 20.438 17.797 1 98.56 230 LEU B C 1
ATOM 4126 O O . LEU B 1 230 ? -11.406 19.75 18.75 1 98.56 230 LEU B O 1
ATOM 4130 N N . TYR B 1 231 ? -10.773 19.922 16.562 1 98.5 231 TYR B N 1
ATOM 4131 C CA . TYR B 1 231 ? -10.734 18.469 16.438 1 98.5 231 TYR B CA 1
ATOM 4132 C C . TYR B 1 231 ? -9.375 17.922 16.844 1 98.5 231 TYR B C 1
ATOM 4134 O O . TYR B 1 231 ? -8.367 18.609 16.75 1 98.5 231 TYR B O 1
ATOM 4142 N N . SER B 1 232 ? -9.383 16.656 17.297 1 98.56 232 SER B N 1
ATOM 4143 C CA . SER B 1 232 ? -8.156 15.906 17.562 1 98.56 232 SER B CA 1
ATOM 4144 C C . SER B 1 232 ? -7.801 15.008 16.391 1 98.56 232 SER B C 1
ATOM 4146 O O . SER B 1 232 ? -8.609 14.172 15.969 1 98.56 232 SER B O 1
ATOM 4148 N N . PHE B 1 233 ? -6.594 15.234 15.852 1 98.62 233 PHE B N 1
ATOM 4149 C CA . PHE B 1 233 ? -6.012 14.453 14.766 1 98.62 233 PHE B CA 1
ATOM 4150 C C . PHE B 1 233 ? -4.938 13.508 15.297 1 98.62 233 PHE B C 1
ATOM 4152 O O . PHE B 1 233 ? -3.971 13.953 15.922 1 98.62 233 PHE B O 1
ATOM 4159 N N . VAL B 1 234 ? -5.129 12.219 15.07 1 97.94 234 VAL B N 1
ATOM 4160 C CA . VAL B 1 234 ? -4.156 11.258 15.586 1 97.94 234 VAL B CA 1
ATOM 4161 C C . VAL B 1 234 ? -3.605 10.422 14.43 1 97.94 234 VAL B C 1
ATOM 4163 O O . VAL B 1 234 ? -4.27 10.25 13.406 1 97.94 234 VAL B O 1
ATOM 4166 N N . ASN B 1 235 ? -2.371 9.977 14.648 1 96.31 235 ASN B N 1
ATOM 4167 C CA . ASN B 1 235 ? -1.735 9.062 13.703 1 96.31 235 ASN B CA 1
ATOM 4168 C C . ASN B 1 235 ? -1.919 7.605 14.125 1 96.31 235 ASN B C 1
ATOM 4170 O O . ASN B 1 235 ? -1.491 7.211 15.211 1 96.31 235 ASN B O 1
ATOM 4174 N N . ALA B 1 236 ? -2.535 6.832 13.273 1 96.31 236 ALA B N 1
ATOM 4175 C CA . ALA B 1 236 ? -2.5 5.379 13.438 1 96.31 236 ALA B CA 1
ATOM 4176 C C . ALA B 1 236 ? -1.28 4.777 12.75 1 96.31 236 ALA B C 1
ATOM 4178 O O . ALA B 1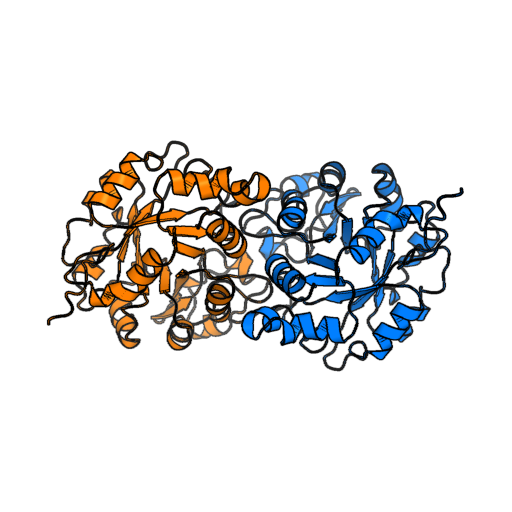 236 ? -1.112 3.555 12.727 1 96.31 236 ALA B O 1
ATOM 4179 N N . LEU B 1 237 ? -0.428 5.539 12.242 1 92.5 237 LEU B N 1
ATOM 4180 C CA . LEU B 1 237 ? 0.73 5.125 11.453 1 92.5 237 LEU B CA 1
ATOM 4181 C C . LEU B 1 237 ? 1.739 4.383 12.328 1 92.5 237 LEU B C 1
ATOM 4183 O O . LEU B 1 237 ? 1.987 4.777 13.469 1 92.5 237 LEU B O 1
ATOM 4187 N N . ASP B 1 238 ? 2.166 3.293 11.781 1 83.88 238 ASP B N 1
ATOM 4188 C CA . ASP B 1 238 ? 3.355 2.645 12.328 1 83.88 238 ASP B CA 1
ATOM 4189 C C . ASP 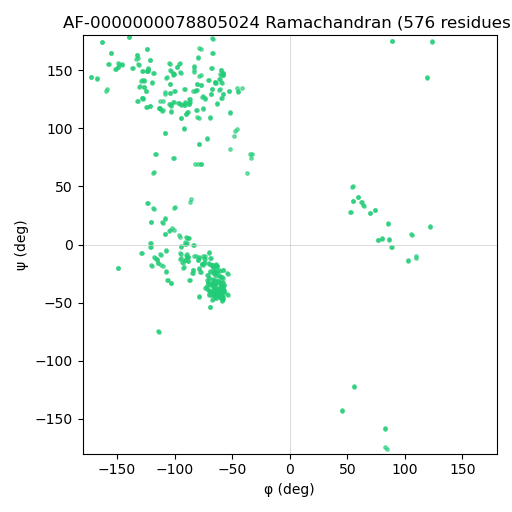B 1 238 ? 4.609 3.078 11.578 1 83.88 238 ASP B C 1
ATOM 4191 O O . ASP B 1 238 ? 4.762 2.779 10.391 1 83.88 238 ASP B O 1
ATOM 4195 N N . LEU B 1 239 ? 5.402 3.836 12.211 1 71.94 239 LEU B N 1
ATOM 4196 C CA . LEU B 1 239 ? 6.508 4.477 11.508 1 71.94 239 LEU B CA 1
ATOM 4197 C C . LEU B 1 239 ? 7.824 3.758 11.789 1 71.94 239 LEU B C 1
ATOM 4199 O O . LEU B 1 239 ? 8.898 4.297 11.531 1 71.94 239 LEU B O 1
ATOM 4203 N N . GLY B 1 240 ? 7.742 2.611 12.312 1 70 240 GLY B N 1
ATOM 4204 C CA . GLY B 1 240 ? 8.922 1.788 12.539 1 70 240 GLY B CA 1
ATOM 4205 C C . GLY B 1 240 ? 9.664 2.141 13.812 1 70 240 GLY B C 1
ATOM 4206 O O . GLY B 1 240 ? 9.18 2.941 14.617 1 70 240 GLY B O 1
ATOM 4207 N N . ASN B 1 241 ? 10.836 1.47 14 1 61.38 241 ASN B N 1
ATOM 4208 C CA . ASN B 1 241 ? 11.812 1.656 15.07 1 61.38 241 ASN B CA 1
ATOM 4209 C C . ASN B 1 241 ? 11.156 1.583 16.438 1 61.38 241 ASN B C 1
ATOM 4211 O O . ASN B 1 241 ? 11.578 2.271 17.375 1 61.38 241 ASN B O 1
ATOM 4215 N N . GLY B 1 242 ? 10.164 0.903 16.484 1 61.72 242 GLY B N 1
ATOM 4216 C CA . GLY B 1 242 ? 9.539 0.804 17.781 1 61.72 242 GLY B CA 1
ATOM 4217 C C . GLY B 1 242 ? 8.672 2.002 18.125 1 61.72 242 GLY B C 1
ATOM 4218 O O . GLY B 1 242 ? 8.281 2.186 19.281 1 61.72 242 GLY B O 1
ATOM 4219 N N . TYR B 1 243 ? 8.609 2.82 17.094 1 64.75 243 TYR B N 1
ATOM 4220 C CA . TYR B 1 243 ? 7.691 3.934 17.312 1 64.75 243 TYR B CA 1
ATOM 4221 C C . TYR B 1 243 ? 6.328 3.434 17.766 1 64.75 243 TYR B C 1
ATOM 4223 O O . TYR B 1 243 ? 5.699 2.615 17.094 1 64.75 243 TYR B O 1
ATOM 4231 N N . CYS B 1 244 ? 6.016 3.756 18.984 1 68.19 244 CYS B N 1
ATOM 4232 C CA . CYS B 1 244 ? 4.785 3.234 19.578 1 68.19 244 CYS B CA 1
ATOM 4233 C C . CYS B 1 244 ? 3.613 4.172 19.297 1 68.19 244 CYS B C 1
ATOM 4235 O O . CYS B 1 244 ? 2.461 3.818 19.547 1 68.19 244 CYS B O 1
ATOM 4237 N N . GLY B 1 245 ? 3.904 5.27 18.547 1 78.81 245 GLY B N 1
ATOM 4238 C CA . GLY B 1 245 ? 2.781 6.176 18.375 1 78.81 245 GLY B CA 1
ATOM 4239 C C . GLY B 1 245 ? 2.018 6.441 19.656 1 78.81 245 GLY B C 1
ATOM 4240 O O . GLY B 1 245 ? 2.619 6.668 20.703 1 78.81 245 GLY B O 1
ATOM 4241 N N . LEU B 1 246 ? 0.679 6.578 19.578 1 89.81 246 LEU B N 1
ATOM 4242 C CA . LEU B 1 246 ? -0.151 6.75 20.766 1 89.81 246 LEU B CA 1
ATOM 4243 C C . LEU B 1 246 ? -0.349 5.418 21.484 1 89.81 246 LEU B C 1
ATOM 4245 O O . LEU B 1 246 ? -1.447 4.859 21.469 1 89.81 246 LEU B O 1
ATOM 4249 N N . LYS B 1 247 ? 0.711 4.891 22.078 1 89.12 247 LYS B N 1
ATOM 4250 C CA . LYS B 1 247 ? 0.773 3.717 22.938 1 89.12 247 LYS B CA 1
ATOM 4251 C C . LYS B 1 247 ? 0.355 2.457 22.188 1 89.12 247 LYS B C 1
ATOM 4253 O O . LYS B 1 247 ? -0.404 1.638 22.703 1 89.12 247 LYS B O 1
ATOM 4258 N N . GLY B 1 248 ? 0.7 2.357 20.969 1 90.5 248 GLY B N 1
ATOM 4259 C CA . GLY B 1 248 ? 0.525 1.139 20.188 1 90.5 248 GLY B CA 1
ATOM 4260 C C . GLY B 1 248 ? -0.844 1.034 19.547 1 90.5 248 GLY B C 1
ATOM 4261 O O . GLY B 1 248 ? -1.185 0.002 18.953 1 90.5 248 GLY B O 1
ATOM 4262 N N . MET B 1 249 ? -1.666 2.059 19.672 1 94.19 249 MET B N 1
ATOM 4263 C CA . MET B 1 249 ? -2.951 2.105 18.984 1 94.19 249 MET B CA 1
ATOM 4264 C C . MET B 1 249 ? -2.768 2.496 17.516 1 94.19 249 MET B C 1
ATOM 4266 O O . MET B 1 249 ? -2.844 3.676 17.172 1 94.19 249 MET B O 1
ATOM 4270 N N . ASP B 1 250 ? -2.494 1.424 16.672 1 94.56 250 ASP B N 1
ATOM 4271 C CA . ASP B 1 250 ? -2.016 1.74 15.328 1 94.56 250 ASP B CA 1
ATOM 4272 C C . ASP B 1 250 ? -2.652 0.821 14.289 1 94.56 250 ASP B C 1
ATOM 4274 O O . ASP B 1 250 ? -3.506 -0.004 14.625 1 94.56 250 ASP B O 1
ATOM 4278 N N . ASP B 1 251 ? -2.305 1.06 13.078 1 96.56 251 ASP B N 1
ATOM 4279 C CA . ASP B 1 251 ? -2.826 0.317 11.93 1 96.56 251 ASP B CA 1
ATOM 4280 C C . ASP B 1 251 ? -2.508 -1.172 12.055 1 96.56 251 ASP B C 1
ATOM 4282 O O . ASP B 1 251 ? -3.375 -2.018 11.82 1 96.56 251 ASP B O 1
ATOM 4286 N N . THR B 1 252 ? -1.261 -1.482 12.406 1 94.56 252 THR B N 1
ATOM 4287 C CA . THR B 1 252 ? -0.832 -2.875 12.461 1 94.56 252 THR B CA 1
ATOM 4288 C C . THR B 1 252 ? -1.688 -3.672 13.438 1 94.56 252 THR B C 1
ATOM 4290 O O . THR B 1 252 ? -2.193 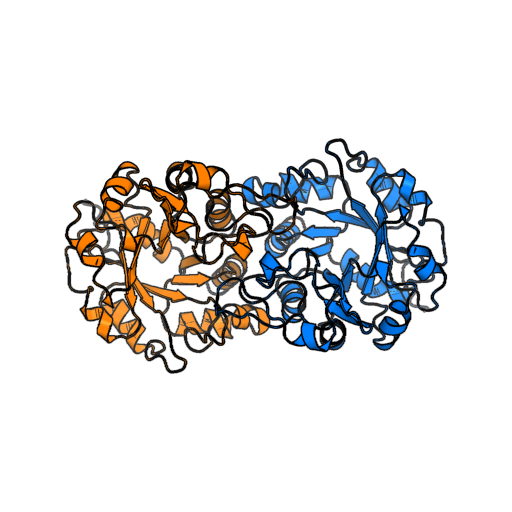-4.746 13.102 1 94.56 252 THR B O 1
ATOM 4293 N N . ARG B 1 253 ? -1.888 -3.107 14.57 1 94.75 253 ARG B N 1
ATOM 4294 C CA . ARG B 1 253 ? -2.721 -3.764 15.57 1 94.75 253 ARG B CA 1
ATOM 4295 C C . ARG B 1 253 ? -4.168 -3.863 15.102 1 94.75 253 ARG B C 1
ATOM 4297 O O . ARG B 1 253 ? -4.832 -4.879 15.328 1 94.75 253 ARG B O 1
ATOM 4304 N N . SER B 1 254 ? -4.633 -2.816 14.516 1 97.81 254 SER B N 1
ATOM 4305 C CA . SER B 1 254 ? -6.004 -2.811 14.016 1 97.81 254 SER B CA 1
ATOM 4306 C C . SER B 1 254 ? -6.215 -3.91 12.977 1 97.81 254 SER B C 1
ATOM 4308 O O . SER B 1 254 ? -7.273 -4.547 12.953 1 97.81 254 SER B O 1
ATOM 4310 N N . ILE B 1 255 ? -5.199 -4.156 12.109 1 97.56 255 ILE B N 1
ATOM 4311 C CA . ILE B 1 255 ? -5.312 -5.141 11.039 1 97.56 255 ILE B CA 1
ATOM 4312 C C . ILE B 1 255 ? -5.113 -6.543 11.609 1 97.56 255 ILE B C 1
ATOM 4314 O O . ILE B 1 255 ? -5.922 -7.441 11.359 1 97.56 255 ILE B O 1
ATOM 4318 N N . LEU B 1 256 ? -4.141 -6.738 12.438 1 96.56 256 LEU B N 1
ATOM 4319 C CA . LEU B 1 256 ? -3.734 -8.086 12.836 1 96.56 256 LEU B CA 1
ATOM 4320 C C . LEU B 1 256 ? -4.559 -8.562 14.031 1 96.56 256 LEU B C 1
ATOM 4322 O O . LEU B 1 256 ? -4.855 -9.758 14.141 1 96.56 256 LEU B O 1
ATOM 4326 N N . GLU B 1 257 ? -4.996 -7.645 14.891 1 97 257 GLU B N 1
ATOM 4327 C CA . GLU B 1 257 ? -5.656 -8.047 16.125 1 97 257 GLU B CA 1
ATOM 4328 C C . GLU B 1 257 ? -7.113 -7.602 16.141 1 97 257 GLU B C 1
ATOM 4330 O O . GLU B 1 257 ? -7.891 -8.031 17 1 97 257 GLU B O 1
ATOM 4335 N N . GLY B 1 258 ? -7.469 -6.75 15.242 1 97.44 258 GLY B N 1
ATOM 4336 C CA . GLY B 1 258 ? -8.828 -6.242 15.188 1 97.44 258 GLY B CA 1
ATOM 4337 C C . GLY B 1 258 ? -8.914 -4.738 15.359 1 97.44 258 GLY B C 1
ATOM 4338 O O . GLY B 1 258 ? -8.148 -4.152 16.125 1 97.44 258 GLY B O 1
ATOM 4339 N N . PRO B 1 259 ? -9.844 -4.129 14.641 1 98.06 259 PRO B N 1
ATOM 4340 C CA . PRO B 1 259 ? -9.898 -2.666 14.609 1 98.06 259 PRO B CA 1
ATOM 4341 C C . PRO B 1 259 ? -10.133 -2.053 15.984 1 98.06 259 PRO B C 1
ATOM 4343 O O . PRO B 1 259 ? -9.695 -0.929 16.25 1 98.06 259 PRO B O 1
ATOM 4346 N N . GLN B 1 260 ? -10.789 -2.766 16.922 1 97.38 260 GLN B N 1
ATOM 4347 C CA . GLN B 1 260 ? -11.094 -2.232 18.25 1 97.38 260 GLN B CA 1
ATOM 4348 C C . GLN B 1 260 ? -9.812 -2.006 19.047 1 97.38 260 GLN B C 1
ATOM 4350 O O . GLN B 1 260 ? -9.773 -1.136 19.922 1 97.38 260 GLN B O 1
ATOM 4355 N N . HIS B 1 261 ? -8.766 -2.678 18.625 1 96.88 261 HIS B N 1
ATOM 4356 C CA . HIS B 1 261 ? -7.551 -2.66 19.438 1 96.88 261 HIS B CA 1
ATOM 4357 C C . HIS B 1 261 ? -6.621 -1.528 19 1 96.88 261 HIS B C 1
ATOM 4359 O O . HIS B 1 261 ? -5.684 -1.185 19.734 1 96.88 261 HIS B O 1
ATOM 4365 N N . GLY B 1 262 ? -6.766 -1.013 17.828 1 96.69 262 GLY B N 1
ATOM 4366 C CA . GLY B 1 262 ? -6.031 0.144 17.344 1 96.69 262 GLY B CA 1
ATOM 4367 C C . GLY B 1 262 ? -6.91 1.354 17.109 1 96.69 262 GLY B C 1
ATOM 4368 O O . GLY B 1 262 ? -7.039 2.221 17.969 1 96.69 262 GLY B O 1
ATOM 4369 N N . TRP B 1 263 ? -7.664 1.305 16.031 1 98.44 263 TRP B N 1
ATOM 4370 C CA . TRP B 1 263 ? -8.516 2.422 15.633 1 98.44 263 TRP B CA 1
ATOM 4371 C C . TRP B 1 263 ? -9.594 2.688 16.672 1 98.44 263 TRP B C 1
ATOM 4373 O O . TRP B 1 263 ? -9.844 3.84 17.031 1 98.44 263 TRP B O 1
ATOM 4383 N N . GLY B 1 264 ? -10.258 1.623 17.141 1 98.31 264 GLY B N 1
ATOM 4384 C CA . GLY B 1 264 ? -11.273 1.781 18.172 1 98.31 264 GLY B CA 1
ATOM 4385 C C . GLY B 1 264 ? -10.742 2.406 19.453 1 98.31 264 GLY B C 1
ATOM 4386 O O . GLY B 1 264 ? -11.414 3.227 20.078 1 98.31 264 GLY B O 1
ATOM 4387 N N . ALA B 1 265 ? -9.578 2.021 19.812 1 97.25 265 ALA B N 1
ATOM 4388 C CA . ALA B 1 265 ? -8.945 2.574 21 1 97.25 265 ALA B CA 1
ATOM 4389 C C . ALA B 1 265 ? -8.664 4.062 20.828 1 97.25 265 ALA B C 1
ATOM 4391 O O . ALA B 1 265 ? -8.828 4.844 21.781 1 97.25 265 ALA B O 1
ATOM 4392 N N . LEU B 1 266 ? -8.234 4.449 19.656 1 97.75 266 LEU B N 1
ATOM 4393 C CA . LEU B 1 266 ? -8.008 5.863 19.375 1 97.75 266 LEU B CA 1
ATOM 4394 C C . LEU B 1 266 ? -9.305 6.656 19.484 1 97.75 266 LEU B C 1
ATOM 4396 O O . LEU B 1 266 ? -9.312 7.758 20.047 1 97.75 266 LEU B O 1
ATOM 4400 N N . LEU B 1 267 ? -10.391 6.09 18.984 1 98.12 267 LEU B N 1
ATOM 4401 C CA . LEU B 1 267 ? -11.695 6.746 19.062 1 98.12 267 LEU B CA 1
ATOM 4402 C C . LEU B 1 267 ? -12.172 6.859 20.5 1 98.12 267 LEU B C 1
ATOM 4404 O O . LEU B 1 267 ? -12.773 7.859 20.891 1 98.12 267 LEU B O 1
ATOM 4408 N N . THR B 1 268 ? -11.875 5.867 21.281 1 97.31 268 THR B N 1
ATOM 4409 C CA . THR B 1 268 ? -12.25 5.875 22.688 1 97.31 268 THR B CA 1
ATOM 4410 C C . THR B 1 268 ? -11.539 7 23.422 1 97.31 268 THR B C 1
ATOM 4412 O O . THR B 1 268 ? -12.094 7.59 24.359 1 97.31 268 THR B O 1
ATOM 4415 N N . LEU B 1 269 ? -10.328 7.34 22.984 1 96.31 269 LEU B N 1
ATOM 4416 C CA . LEU B 1 269 ? -9.602 8.461 23.562 1 96.31 269 LEU B CA 1
ATOM 4417 C C . LEU B 1 269 ? -10.297 9.781 23.25 1 96.31 269 LEU B C 1
ATOM 4419 O O . LEU B 1 269 ? -10.148 10.758 23.984 1 96.31 269 LEU B O 1
ATOM 4423 N N . GLY B 1 270 ? -10.984 9.836 22.109 1 97.19 270 GLY B N 1
ATOM 4424 C CA . GLY B 1 270 ? -11.672 11.055 21.719 1 97.19 270 GLY B CA 1
ATOM 4425 C C . GLY B 1 270 ? -11.211 11.586 20.359 1 97.19 270 GLY B C 1
ATOM 4426 O O . GLY B 1 270 ? -11.516 12.727 20 1 97.19 270 GLY B O 1
ATOM 4427 N N . ALA B 1 271 ? -10.523 10.742 19.594 1 98.06 271 ALA B N 1
ATOM 4428 C CA . ALA B 1 271 ? -10.008 11.18 18.312 1 98.06 271 ALA B CA 1
ATOM 4429 C C . ALA B 1 271 ? -11.141 11.508 17.344 1 98.06 271 ALA B C 1
ATOM 4431 O O . ALA B 1 271 ? -12.148 10.805 17.297 1 98.06 271 ALA B O 1
ATOM 4432 N N . ASN B 1 272 ? -10.984 12.594 16.578 1 98.19 272 ASN B N 1
ATOM 4433 C CA . ASN B 1 272 ? -11.953 12.992 15.562 1 98.19 272 ASN B CA 1
ATOM 4434 C C . ASN B 1 272 ? -11.477 12.633 14.164 1 98.19 272 ASN B C 1
ATOM 4436 O O . ASN B 1 272 ? -12.281 12.391 13.266 1 98.19 272 ASN B O 1
ATOM 4440 N N . VAL B 1 273 ? -10.188 12.688 13.953 1 98.69 273 VAL B N 1
ATOM 4441 C CA . VAL B 1 273 ? -9.562 12.391 12.672 1 98.69 273 VAL B CA 1
ATOM 4442 C C . VAL B 1 273 ? -8.453 11.352 12.867 1 98.69 273 VAL B C 1
ATOM 4444 O O . VAL B 1 273 ? -7.598 11.5 13.742 1 98.69 273 VAL B O 1
ATOM 4447 N N . ILE B 1 274 ? -8.5 10.297 12.141 1 98.69 274 ILE B N 1
ATOM 4448 C CA . ILE B 1 274 ? -7.457 9.273 12.164 1 98.69 274 ILE B CA 1
ATOM 4449 C C . ILE B 1 274 ? -6.723 9.25 10.828 1 98.69 274 ILE B C 1
ATOM 4451 O O . ILE B 1 274 ? -7.336 9.031 9.781 1 98.69 274 ILE B O 1
ATOM 4455 N N . GLN B 1 275 ? -5.414 9.547 10.867 1 98.5 275 GLN B N 1
ATOM 4456 C CA . GLN B 1 275 ? -4.562 9.328 9.695 1 98.5 275 GLN B CA 1
ATOM 4457 C C . GLN B 1 275 ? -4.086 7.883 9.633 1 98.5 275 GLN B C 1
ATOM 4459 O O . GLN B 1 275 ? -3.637 7.324 10.633 1 98.5 275 GLN B O 1
ATOM 4464 N N . THR B 1 276 ? -4.199 7.285 8.492 1 98.25 276 THR B N 1
ATOM 4465 C CA . THR B 1 276 ? -3.971 5.852 8.359 1 98.25 276 THR B CA 1
ATOM 4466 C C . THR B 1 276 ? -3.348 5.523 7.004 1 98.25 276 THR B C 1
ATOM 4468 O O . THR B 1 276 ? -3.469 6.301 6.055 1 98.25 276 THR B O 1
ATOM 4471 N N . ASP B 1 277 ? -2.645 4.43 6.957 1 97 277 ASP B N 1
ATOM 4472 C CA . ASP B 1 277 ? -2.219 3.836 5.691 1 97 277 ASP B CA 1
ATOM 4473 C C . ASP B 1 277 ? -3.262 2.852 5.168 1 97 277 ASP B C 1
ATOM 4475 O O . ASP B 1 277 ? -3.148 2.355 4.047 1 97 277 ASP B O 1
ATOM 4479 N N . TRP B 1 278 ? -4.266 2.551 5.949 1 98 278 TRP B N 1
ATOM 4480 C CA . TRP B 1 278 ? -5.285 1.566 5.605 1 98 278 TRP B CA 1
ATOM 4481 C C . TRP B 1 278 ? -6.668 2.213 5.531 1 98 278 TRP B C 1
ATOM 4483 O O . TRP B 1 278 ? -7.59 1.799 6.238 1 98 278 TRP B O 1
ATOM 4493 N N . PRO B 1 279 ? -6.816 3.156 4.613 1 98.44 279 PRO B N 1
ATOM 4494 C CA . PRO B 1 279 ? -8.078 3.898 4.629 1 98.44 279 PRO B CA 1
ATOM 4495 C C . PRO B 1 279 ? -9.281 3.023 4.293 1 98.44 279 PRO B C 1
ATOM 4497 O O . PRO B 1 279 ? -10.375 3.242 4.824 1 98.44 279 PRO B O 1
ATOM 4500 N N . GLU B 1 280 ? -9.156 1.97 3.451 1 97.75 280 GLU B N 1
ATOM 4501 C CA . GLU B 1 280 ? -10.281 1.109 3.1 1 97.75 280 GLU B CA 1
ATOM 4502 C C . GLU B 1 280 ? -10.797 0.344 4.316 1 97.75 280 GLU B C 1
ATOM 4504 O O . GLU B 1 280 ? -12.008 0.262 4.543 1 97.75 280 GLU B O 1
ATOM 4509 N N . LYS B 1 281 ? -9.852 -0.161 5.051 1 98.12 281 LYS B N 1
ATOM 4510 C CA . LYS B 1 281 ? -10.227 -0.947 6.219 1 98.12 281 LYS B CA 1
ATOM 4511 C C . LYS B 1 281 ? -10.766 -0.052 7.332 1 98.12 281 LYS B C 1
ATOM 4513 O O . LYS B 1 281 ? -11.672 -0.443 8.07 1 98.12 281 LYS B O 1
ATOM 4518 N N . LEU B 1 282 ? -10.188 1.085 7.434 1 98.62 282 LEU B N 1
ATOM 4519 C CA . LEU B 1 282 ? -10.727 2.031 8.406 1 98.62 282 LEU B CA 1
ATOM 4520 C C . LEU B 1 282 ? -12.133 2.465 8.023 1 98.62 282 LEU B C 1
ATOM 4522 O O . LEU B 1 282 ? -13 2.635 8.891 1 98.62 282 LEU B O 1
ATOM 4526 N N . ASP B 1 283 ? -12.375 2.654 6.715 1 98.19 283 ASP B N 1
ATOM 4527 C CA . ASP B 1 283 ? -13.727 2.975 6.258 1 98.19 283 ASP B CA 1
ATOM 4528 C C . ASP B 1 283 ? -14.695 1.842 6.578 1 98.19 283 ASP B C 1
ATOM 4530 O O . ASP B 1 283 ? -15.844 2.09 6.969 1 98.19 283 ASP B O 1
ATOM 4534 N N . GLU B 1 284 ? -14.227 0.652 6.406 1 97.19 284 GLU B N 1
ATOM 4535 C CA . GLU B 1 284 ? -15.062 -0.487 6.781 1 97.19 284 GLU B CA 1
ATOM 4536 C C . GLU B 1 284 ? -15.445 -0.427 8.258 1 97.19 284 GLU B C 1
ATOM 4538 O O . GLU B 1 284 ? -16.609 -0.638 8.609 1 97.19 284 GLU B O 1
ATOM 4543 N N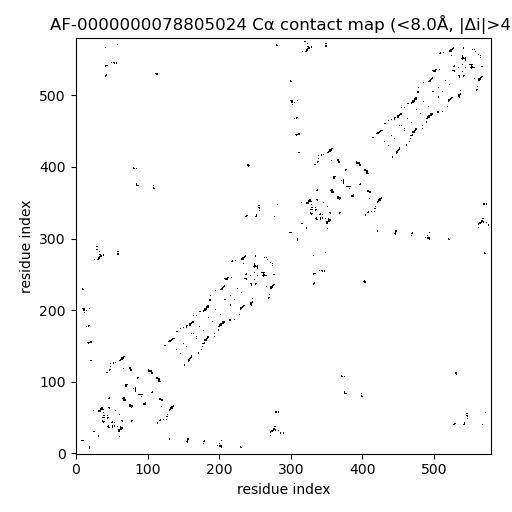 . TYR B 1 285 ? -14.461 -0.116 9.062 1 98.31 285 TYR B N 1
ATOM 4544 C CA . TYR B 1 285 ? -14.727 0.006 10.492 1 98.31 285 TYR B CA 1
ATOM 4545 C C . TYR B 1 285 ? -15.695 1.146 10.773 1 98.31 285 TYR B C 1
ATOM 4547 O O . TYR B 1 285 ? -16.594 1.014 11.602 1 98.31 285 TYR B O 1
ATOM 4555 N N . ARG B 1 286 ? -15.477 2.25 10.047 1 98.12 286 ARG B N 1
ATOM 4556 C CA . ARG B 1 286 ? -16.344 3.418 10.195 1 98.12 286 ARG B CA 1
ATOM 4557 C C . ARG B 1 286 ? -17.797 3.064 9.906 1 98.12 286 ARG B C 1
ATOM 4559 O O . ARG B 1 286 ? -18.703 3.51 10.617 1 98.12 286 ARG B O 1
ATOM 4566 N N . ARG B 1 287 ? -18.047 2.215 8.953 1 95.25 287 ARG B N 1
ATOM 4567 C CA . ARG B 1 287 ? -19.406 1.813 8.57 1 95.25 287 ARG B CA 1
ATOM 4568 C C . ARG B 1 287 ? -20.031 0.911 9.625 1 95.25 287 ARG B C 1
ATOM 4570 O O . ARG B 1 287 ? -21.25 0.914 9.812 1 95.25 287 ARG B O 1
ATOM 4577 N N . VAL B 1 288 ? -19.219 0.203 10.25 1 93.56 288 VAL B N 1
ATOM 4578 C CA . VAL B 1 288 ? -19.703 -0.736 11.25 1 93.56 288 VAL B CA 1
ATOM 4579 C C . VAL B 1 288 ? -20.156 0.027 12.492 1 93.56 288 VAL B C 1
ATOM 4581 O O . VAL B 1 288 ? -21.172 -0.32 13.109 1 93.56 288 VAL B O 1
ATOM 4584 N N . ILE B 1 289 ? -19.484 1.047 12.844 1 92.69 289 ILE B N 1
ATOM 4585 C CA . ILE B 1 289 ? -19.797 1.701 14.109 1 92.69 289 ILE B CA 1
ATOM 4586 C C . ILE B 1 289 ? -20.766 2.855 13.867 1 92.69 289 ILE B C 1
ATOM 4588 O O . ILE B 1 289 ? -21.203 3.512 14.82 1 92.69 289 ILE B O 1
ATOM 4592 N N . ALA B 1 290 ? -21.047 3.197 12.602 1 85.06 290 ALA B N 1
ATOM 4593 C CA . ALA B 1 290 ? -22.031 4.238 12.273 1 85.06 290 ALA B CA 1
ATOM 4594 C C . ALA B 1 290 ? -23.453 3.762 12.555 1 85.06 290 ALA B C 1
ATOM 4596 O O . ALA B 1 290 ? -23.75 2.572 12.43 1 85.06 290 ALA B O 1
#

Sequence (580 aa):
MSTKTAAPRFGRERYADINIDLNRACDQSPFVIAAHRGTPRGDIRENTLNGVIATTKVNADIAEIDVIRSTDGEYFAFHDGTEMARLRITDDILSKTAAELDELRYTEYPGAYYGNVERVAHILSNAPDILINIDRSWRYWSTGFLDWLDQFHLERKLILKCPVAEGFQQALHDHETKYMFMGMIQSPDELDLFVGDEQINTVGVELVATTEDTPLADPAVFRTISEHGLYSFVNALDLGNGYCGLKGMDDTRSILEGPQHGWGALLTLGANVIQTDWPEKLDEYRRVIAMSTKTAAPRFGRERYADINIDLNRACDQSPFVIAAHRGTPRGDIRENTLNGVIATTKVNADIAEIDVIRSTDGEYFAFHDGTEMARLRITDDILSKTAAELDELRYTEYPGAYYGNVERVAHILSNAPDILINIDRSWRYWSTGFLDWLDQFHLERKLILKCPVAEGFQQALHDHETKYMFMGMIQSPDELDLFVGDEQINTVGVELVATTEDTPLADPAVFRTISEHGLYSFVNALDLGNGYCGLKGMDDTRSILEGPQHGWGALLTLGANVIQTDWPEKLDEYRRVIA

Secondary structure (DSSP, 8-state):
--------SSS-GGGHHHHHHHHHHHHHSSSEEEETTS--BTTB-TTSHHHHHHHHHTT-SEEEEEEEE-TTS-EEE--TT-HHHHHS--S-GGG--HHHHHT-EEEEETTEEEEE-EEHHHHHHH--S-EEEEESGGGGGGGTHHHHHHTT--TTTEEEEEEGGGTTTHHHHH-SS--EEEEEESSGGGGGGTTT-TTSEEEEEEE---STT-GGG-HHHHHHHHHTT-EEEEE----STT--TTTT-SHHHHHHT-GGGTHHHHHHHT-SEEEES-HHHHHHHHHHH-/--------SSS-GGGHHHHHHHHHHHHHSSSEEEETTS--BTTB-TTSHHHHHHHHHTT-SEEEEEEEE-TTS-EEE--TT-HHHHHS--S-GGG--HHHHHT-B--SBTTB---B-EEHHHHHHH--S-EEEEESGGGGGGGTHHHHHHTT--TTTEEEEEEGGGTTTHHHHH-SS--EEEEEESSGGGGGGTTT-TTSEEEEEEE---STT-TTS-HHHHHHHHHTT-EEEEE----STT--TTTT-SHHHHHHT-GGGTHHHHHHHT-SEEEES-HHHHHHHHHHH-

Solvent-accessible surface area (backbone atoms only — not comparable to full-atom values): 29727 Å² total; per-residue (Å²): 127,80,77,74,75,73,80,52,74,43,30,54,67,93,47,36,80,43,40,42,58,57,43,48,50,50,70,76,33,93,50,34,37,28,18,57,28,9,44,51,49,72,45,31,41,57,27,36,51,63,1,41,51,37,21,58,70,41,67,33,53,26,26,25,32,30,36,42,52,23,69,77,70,43,51,30,22,40,64,85,71,28,37,30,26,42,43,60,38,88,64,65,71,65,76,29,39,51,73,58,44,59,68,37,41,33,23,50,39,88,84,26,38,48,49,58,50,31,45,39,65,61,31,71,75,63,51,65,101,55,35,34,34,43,37,66,42,49,83,32,42,86,73,51,45,54,67,58,52,56,77,69,72,46,52,51,33,39,33,38,39,41,59,48,92,76,53,56,61,55,44,46,42,71,38,84,72,62,42,32,29,27,43,33,30,76,46,76,76,52,50,73,75,53,76,78,45,82,57,38,38,48,33,30,36,34,55,47,48,85,40,73,80,39,75,68,75,32,50,64,52,39,50,53,41,44,74,70,27,26,40,36,32,35,54,21,52,50,68,25,62,76,50,35,30,58,66,51,29,17,48,65,39,16,62,77,73,31,46,62,62,1,57,44,45,43,46,72,42,50,45,36,28,43,31,27,70,50,42,54,61,50,40,53,50,50,61,68,75,94,129,80,78,73,78,73,79,52,74,42,29,55,67,92,47,36,80,44,40,42,58,56,41,49,49,51,69,75,34,92,50,34,40,30,18,57,29,10,44,51,50,72,46,33,41,59,26,35,49,62,1,40,50,36,21,57,70,40,65,32,53,26,26,25,33,31,38,41,53,23,70,76,70,42,52,29,22,41,63,85,68,29,36,30,27,42,46,62,39,86,63,64,72,66,76,29,40,51,71,58,44,60,70,37,41,33,24,50,40,88,85,24,39,47,49,59,50,32,45,40,66,60,30,70,76,63,52,66,100,55,35,33,35,43,37,66,44,49,85,33,42,84,73,50,44,53,67,59,51,57,77,68,72,46,51,52,33,38,33,40,40,42,58,50,91,76,53,56,62,54,44,46,42,72,38,85,71,64,44,33,28,28,43,32,31,77,48,76,74,53,50,74,76,52,75,79,45,83,57,38,41,48,32,30,34,33,55,47,48,86,41,74,80,40,76,70,74,32,51,64,52,39,50,52,41,43,73,72,28,26,41,36,31,36,52,21,52,50,67,24,62,75,51,32,28,57,68,52,28,16,49,64,40,17,62,76,74,31,48,63,62,1,58,43,45,43,45,72,43,50,44,36,27,43,30,26,69,50,42,54,61,50,40,52,50,51,60,68,75,95

Nearest PDB structures (foldseek):
  3i10-assembly1_A  TM=8.107E-01  e=1.060E-17  Bacteroides thetaiotaomicron VPI-5482
  2pz0-assembly1_A  TM=7.710E-01  e=2.632E-11  Caldanaerobacter subterraneus subsp. tengcongensis MB4
  3mz2-assembly1_B  TM=7.626E-01  e=1.821E-10  Parabacteroides distasonis ATCC 8503
  7ymq-assembly2_B  TM=7.266E-01  e=9.225E-10  Thermocrispum sp. RD004668
  1zcc-assembly1_B  TM=7.220E-01  e=9.819E-10  Agrobacterium fabrum str. C58

Foldseek 3Di:
DPPPPPQQLFWDRVCCVLQVLVSVQLVVFVFAEEEEQAQDDDLRHGQDLSSLVVCVVLVHFEYEWEWAAEPVGFIWTDDFPCCCVFQVDPDGRNDHHPVRQQPTFGDRDVPDGRGGGGTPCVNLQPHDPHAYEYPPCLVCLVPCVVVVVVVSVNLSRYEYEDALVVPSCVSCLVDDRAHEYEYEYQALVSCVSPLPRSSHRYGAYEYWHDDLPGPCLALVSLVVCSVSSHAYEAELDDPDPPRCGSNVLHDVCCVPVNVCSRVVSCVVSPHRYYYHNCSNVVVVVRVVVD/DPPPPDQQLFWDSVCCVLQVLVSVQLVVFVFAEEEEQAQDDDLRHGQDLSSLVVCVVLVHFEYEWEWAAEPVGFIWTDDFPCCCVFQVDPDGPNDHHPVRQQPTFGDRDVPDGRGGGDTPCVNLQPHDPHAYEYPPCLVCLVPCVVVVVVVSVNLSRYEYEDALVVPSCVSCLPDPRAHEYEYEYQALVSCVSPLPRSSHRYGAYEYWHDDLVRPCLALVSLVVRSVSSHAYEAELDDPDPPRCGSNVLHDVCCVPVNVCSRVVSCVVSPHRYYYHNCSNVVVVVRVVVD

Organism: NCBI:txid518634

Radius of gyration: 25.55 Å; Cα contacts (8 Å, |Δi|>4): 1323; chains: 2; bounding box: 61×82×58 Å

pLDDT: mean 94.69, std 9.55, range [31.78, 98.94]